Protein AF-0000000068948669 (afdb_homodimer)

Foldseek 3Di:
DPADLVLLQLLLLCALQFDLVRSCVVVVHPSVVSVVSPVVVCVVVVHDQWDDDPVTTHGDPVVVVVSLVSVVVVLVVVVVVVVDPVVLQVDAEEAEEEEEPLCPPQPLCVQVVVLCVSRVRYHYHYRHDAQVVRLVCQVVVVHQKYKHQDDVPPPQKDKFFQAKFWKWKKAFDPPPCQPDQADEQVRLAPWAEEEEDPPGPVVVQVCVVCVPPPDGHDHPHYYHGPLVQNVCRLVVVTMYIDTPSSDHPDCPSRMDTHHYPPHITMTTITMMHGPSDDGDSSNSVSNSSSNVSSPPDD/DPADLVLLQLLLLCALQFDLVRSCVVVVHPSVVSVVSPVVVCVVVVHDQWDDDPVTTHGDPVVVVVSLVSVVVVLVVVVVVVVPPVVLQVDAEEAEEEEEPLCPPQPLCVQVVVLCVSRVRYHYHYRHDAQVVRLVCQVVVVHQKYKHQDDVPPPQKDKFFQAKFWKWKKAFDPPPCQPDQADEQVRLAPWAEEEEDPPGPVVVQVCVVCVPPPDGHDHPHYDHGPLVVNVCRLVVVTMYIDTPSSDHPDCPSRMDTHHYPPHITMTTITMMHGPSDDGDSSNSVSNSSSNVSSPPDD

Secondary structure (DSSP, 8-state):
----HHHHHHHHHHHHHS-HHHHHHHHT--HHHHHHHHHHHHHHHTS--EEE-SS-EEE-HHHHHHHHHHHHHHHHHHHHHS-SHHHHTT--EEEEEEE-GGGTTTTTHHHHHHHHHH-TTEEEEEEE--HHHHHHHHHHTSSSEEEES--TT-TTEEEEEEEEEEEEEEEETT-GGGG-S-EEGGGGTTS-EEEEPTT-HHHHHHHHHHTT-S--PPEEEEESSHHHHHHHHHTTS-EEEEEGGGS-SSGGGSEEEEEEESS--EEEEEEEEETT-PPPHHHHHHHHHHHHHHHS--/----HHHHHHHHHHHHHS-HHHHHHHHT--HHHHHHHHHHHHHHHTS--EEE-SS-EEE-HHHHHHHHHHHHHHHHHHHHHS-SHHHHTT--EEEEEEE-GGGTTTTTHHHHHHHHHH-TTEEEEEEE--HHHHHHHHHTTSSSEEEES--TT-TTEEEEEEEEEEEEEEEETT-GGGG-S-EEGGGGTTS-EEEEPTT-HHHHHHHHHHTT-S--PPEEEEESSHHHHHHHHHTTS-EEEEEGGGS-SSGGGSEEEEEEESS--EEEEEEEEETT-PPPHHHHHHHHHHHHHHHS--

InterPro domains:
  IPR000847 LysR, HTH, N-terminal domain [PF00126] (5-64)
  IPR000847 LysR, HTH, N-terminal domain [PR00039] (20-31)
  IPR000847 LysR, HTH, N-terminal domain [PR00039] (31-41)
  IPR000847 LysR, HTH, N-terminal domain [PR00039] (41-52)
  IPR000847 LysR, HTH, N-terminal domain [PS50931] (3-60)
  IPR005119 LysR, substrate-binding [PF03466] (89-292)
  IPR036388 Winged helix-like DNA-binding domain superfamily [G3DSA:1.10.10.10] (3-89)
  IPR036390 Winged helix DNA-binding domain superfamily [SSF46785] (2-112)
  IPR050950 HTH-type LysR transcriptional regulators [PTHR30419] (1-293)

Nearest PDB structures (foldseek):
  6g4r-assembly1_E  TM=5.681E-01  e=1.200E-24  Corynebacterium glutamicum
  6g1d-assembly1_A  TM=5.768E-01  e=3.854E-24  Corynebacterium glutamicum
  4x6g-assembly1_D  TM=5.791E-01  e=3.516E-23  Pseudomonas aeruginosa PAO1
  7d98-assembly1_Q  TM=5.736E-01  e=6.498E-23  Cupriavidus necator
  1ixc-assembly1_B-2  TM=5.655E-01  e=4.930E-22  Cupriavidus necator

Organism: Cupriavidus necator (strain ATCC 17699 / DSM 428 / KCTC 22496 / NCIMB 10442 / H16 / Stanier 337) (NCBI:txid381666)

Solvent-accessible surface area (backbone atoms only — not comparable to full-atom values): 31444 Å² total; per-residue (Å²): 126,81,56,57,70,68,24,47,50,40,40,49,37,27,66,57,60,45,27,59,62,59,23,10,60,73,69,75,41,54,48,70,57,41,50,48,32,34,46,42,39,25,59,57,70,70,46,67,40,58,47,77,56,102,86,48,54,39,69,29,76,62,21,57,58,43,51,54,55,48,49,46,52,52,47,48,44,48,45,55,71,38,48,51,74,65,46,37,66,58,42,64,50,77,30,36,38,17,24,31,56,44,42,43,51,64,51,42,46,79,41,53,45,58,47,38,73,63,29,69,42,37,29,39,36,37,45,54,37,54,55,70,54,21,52,49,31,26,75,71,58,75,16,70,25,23,42,32,66,72,50,78,83,38,88,63,37,42,62,46,81,39,40,77,44,43,41,19,35,37,32,30,68,83,41,84,68,62,80,42,82,56,43,43,52,70,69,46,50,94,47,55,28,40,41,60,27,91,84,33,63,67,37,49,55,51,49,63,71,45,67,79,48,93,65,73,64,64,61,43,36,29,24,57,41,61,63,52,50,52,27,36,18,70,64,66,62,32,32,32,74,41,56,49,55,60,44,74,93,58,63,85,77,46,46,42,78,31,47,38,31,85,64,70,50,70,50,49,37,21,38,35,33,46,54,78,54,83,66,56,68,74,43,40,52,55,51,48,47,48,50,54,55,35,65,45,72,131,123,78,57,55,70,67,24,48,49,42,41,48,36,27,66,57,59,45,27,62,64,59,23,10,61,73,68,73,42,53,49,69,57,40,50,49,32,35,47,41,40,23,59,55,68,71,44,68,40,58,47,76,57,103,86,47,53,40,69,28,77,62,20,57,58,41,50,56,56,49,50,46,51,51,46,48,44,47,44,55,71,38,49,50,74,65,48,37,65,59,42,65,51,76,33,34,39,18,24,30,58,43,40,43,51,65,50,43,46,81,42,54,44,60,48,38,71,62,29,69,42,38,30,38,36,36,46,54,37,54,53,69,54,22,53,48,31,27,73,71,60,75,15,70,24,21,43,31,66,73,52,78,83,39,88,63,37,41,62,44,82,38,41,77,43,43,40,20,35,37,32,29,70,83,42,84,67,63,80,42,82,56,43,44,52,69,69,47,51,91,47,53,28,41,43,60,27,89,84,33,66,68,36,51,55,51,50,62,73,44,64,81,49,93,64,72,62,63,61,42,34,30,24,56,42,62,64,53,48,53,28,36,18,68,62,66,61,30,32,31,74,40,56,50,56,59,44,74,92,58,63,84,76,45,48,42,78,30,47,36,30,86,64,71,50,70,49,50,37,22,38,35,34,46,53,79,55,82,66,57,66,73,45,41,53,54,52,48,46,48,50,54,56,34,65,46,74,130

Sequence (596 aa):
MNFDLADLRAFLAVADLGSFKAASDAMFLSQSALSRRVDKLEEALGVALFTRTTRKVELTTLGRMFVHKARNVINELEEAMLGIQTVADRLSGEVTLACVPSAVGHFLPSVVGPYHERYPGIRIRIIDESSGDVLLAVTRGDADFGLTYIGTQEPDIDFCPLIEEAFVVACRKGHPLATRRSVKWKDLEGFDYITLAQGSGNRFLIDQALARLPVRPRWYCEVNHVPALVSLVQADLGIGVVPRMALPPKSSSGLLAIPLTDPVITRTLGLISRRGRPLAPAAQFLFDMLIRRGTAKPMNFDLADLRAFLAVADLGSFKAASDAMFLSQSALSRRVDKLEEALGVALFTRTTRKVELTTLGRMFVHKARNVINELEEAMLGIQTVADRLSGEVTLACVPSAVGHFLPSVVGPYHERYPGIRIRIIDESSGDVLLAVTRGDADFGLTYIGTQEPDIDFCPLIEEAFVVACRKGHPLATRRSVKWKDLEGFDYITLAQGSGNRFLIDQALARLPVRPRWYCEVNHVPALVSLVQADLGIGVVPRMALPPKSSSGLLAIPLTDPVITRTLGLISRRGRPLAPAAQFLFDMLIRRGTAKP

Radius of gyration: 28.94 Å; Cα contacts (8 Å, |Δi|>4): 1130; chains: 2; bounding box: 62×96×65 Å

Structure (mmCIF, N/CA/C/O backbone):
data_AF-0000000068948669-model_v1
#
loop_
_entity.id
_entity.type
_entity.pdbx_description
1 polymer 'LysR family transcriptional regulator'
#
loop_
_atom_site.group_PDB
_atom_site.id
_atom_site.type_symbol
_atom_site.label_atom_id
_atom_site.label_alt_id
_atom_site.label_comp_id
_atom_site.label_asym_id
_atom_site.label_entity_id
_atom_site.label_seq_id
_atom_site.pdbx_PDB_ins_code
_atom_site.Cartn_x
_atom_site.Cartn_y
_atom_site.Cartn_z
_atom_site.occupancy
_atom_site.B_iso_or_equiv
_atom_site.auth_seq_id
_atom_site.auth_comp_id
_atom_site.auth_asym_id
_atom_site.auth_atom_id
_atom_site.pdbx_PDB_model_num
ATOM 1 N N . MET A 1 1 ? 10.086 -40.25 -25.422 1 46.03 1 MET A N 1
ATOM 2 C CA . MET A 1 1 ? 10.188 -39.906 -24 1 46.03 1 MET A CA 1
ATOM 3 C C . MET A 1 1 ? 9.25 -40.75 -23.156 1 46.03 1 MET A C 1
ATOM 5 O O . MET A 1 1 ? 8.031 -40.719 -23.344 1 46.03 1 MET A O 1
ATOM 9 N N . ASN A 1 2 ? 9.727 -41.938 -22.688 1 64.06 2 ASN A N 1
ATOM 10 C CA . ASN A 1 2 ? 8.953 -43.125 -22.375 1 64.06 2 ASN A CA 1
ATOM 11 C C . ASN A 1 2 ? 8.367 -43.062 -20.969 1 64.06 2 ASN A C 1
ATOM 13 O O . ASN A 1 2 ? 8.578 -43.969 -20.172 1 64.06 2 ASN A O 1
ATOM 17 N N . PHE A 1 3 ? 7.988 -42 -20.391 1 67.62 3 PHE A N 1
ATOM 18 C CA . PHE A 1 3 ? 7.27 -42.062 -19.125 1 67.62 3 PHE A CA 1
ATOM 19 C C . PHE A 1 3 ? 5.82 -41.625 -19.297 1 67.62 3 PHE A C 1
ATOM 21 O O . PHE A 1 3 ? 5.469 -41.031 -20.312 1 67.62 3 PHE A O 1
ATOM 28 N N . ASP A 1 4 ? 4.969 -42.219 -18.453 1 73.12 4 ASP A N 1
ATOM 29 C CA . ASP A 1 4 ? 3.557 -41.875 -18.531 1 73.12 4 ASP A CA 1
ATOM 30 C C . ASP A 1 4 ? 3.115 -41.094 -17.281 1 73.12 4 ASP A C 1
ATOM 32 O O . ASP A 1 4 ? 3.932 -40.812 -16.406 1 73.12 4 ASP A O 1
ATOM 36 N N . LEU A 1 5 ? 1.777 -40.781 -17.234 1 76.56 5 LEU A N 1
ATOM 37 C CA . LEU A 1 5 ? 1.216 -39.969 -16.172 1 76.56 5 LEU A CA 1
ATOM 38 C C . LEU A 1 5 ? 1.337 -40.656 -14.82 1 76.56 5 LEU A C 1
ATOM 40 O O . LEU A 1 5 ? 1.532 -40 -13.797 1 76.56 5 LEU A O 1
ATOM 44 N N . ALA A 1 6 ? 1.218 -41.906 -14.836 1 78.5 6 ALA A N 1
ATOM 45 C CA . ALA A 1 6 ? 1.335 -42.656 -13.602 1 78.5 6 ALA A CA 1
ATOM 46 C C . ALA A 1 6 ? 2.732 -42.531 -13 1 78.5 6 ALA A C 1
ATOM 48 O O . ALA A 1 6 ? 2.891 -42.5 -11.781 1 78.5 6 ALA A O 1
ATOM 49 N N . ASP A 1 7 ? 3.744 -42.438 -13.852 1 85.56 7 ASP A N 1
ATOM 50 C CA . ASP A 1 7 ? 5.117 -42.281 -13.383 1 85.56 7 ASP A CA 1
ATOM 51 C C . ASP A 1 7 ? 5.297 -40.906 -12.711 1 85.56 7 ASP A C 1
ATOM 53 O O . ASP A 1 7 ? 5.961 -40.812 -11.68 1 85.56 7 ASP A O 1
ATOM 57 N N . LEU A 1 8 ? 4.652 -39.906 -13.383 1 83.69 8 LEU A N 1
ATOM 58 C CA . LEU A 1 8 ? 4.703 -38.562 -12.82 1 83.69 8 LEU A CA 1
ATOM 59 C C . LEU A 1 8 ? 4.016 -38.5 -11.461 1 83.69 8 LEU A C 1
ATOM 61 O O . LEU A 1 8 ? 4.516 -37.875 -10.523 1 83.69 8 LEU A O 1
ATOM 65 N N . ARG A 1 9 ? 2.912 -39.156 -11.375 1 82.5 9 ARG A N 1
ATOM 66 C CA . ARG A 1 9 ? 2.166 -39.188 -10.125 1 82.5 9 ARG A CA 1
ATOM 67 C C . ARG A 1 9 ? 2.949 -39.906 -9.039 1 82.5 9 ARG A C 1
ATOM 69 O O . ARG A 1 9 ? 2.943 -39.5 -7.879 1 82.5 9 ARG A O 1
ATOM 76 N N . ALA A 1 10 ? 3.6 -41 -9.406 1 87.94 10 ALA A N 1
ATOM 77 C CA . ALA A 1 10 ? 4.438 -41.75 -8.477 1 87.94 10 ALA A CA 1
ATOM 78 C C . ALA A 1 10 ? 5.566 -40.875 -7.926 1 87.94 10 ALA A C 1
ATOM 80 O O . ALA A 1 10 ? 5.82 -40.875 -6.723 1 87.94 10 ALA A O 1
ATOM 81 N N . PHE A 1 11 ? 6.191 -40.156 -8.852 1 91.62 11 PHE A N 1
ATOM 82 C CA . PHE A 1 11 ? 7.25 -39.219 -8.461 1 91.62 11 PHE A CA 1
ATOM 83 C C . PHE A 1 11 ? 6.73 -38.188 -7.457 1 91.62 11 PHE A C 1
ATOM 85 O O . PHE A 1 11 ? 7.344 -38 -6.406 1 91.62 11 PHE A O 1
ATOM 92 N N . LEU A 1 12 ? 5.648 -37.688 -7.855 1 88.06 12 LEU A N 1
ATOM 93 C CA . LEU A 1 12 ? 5.086 -36.625 -7.016 1 88.06 12 LEU A CA 1
ATOM 94 C C . LEU A 1 12 ? 4.668 -37.188 -5.66 1 88.06 12 LEU A C 1
ATOM 96 O O . LEU A 1 12 ? 4.828 -36.531 -4.633 1 88.06 12 LEU A O 1
ATOM 100 N N . ALA A 1 13 ? 4.148 -38.375 -5.516 1 86.12 13 ALA A N 1
ATOM 101 C CA . ALA A 1 13 ? 3.762 -39 -4.262 1 86.12 13 ALA A CA 1
ATOM 102 C C . ALA A 1 13 ? 4.969 -39.188 -3.346 1 86.12 13 ALA A C 1
ATOM 104 O O . ALA A 1 13 ? 4.895 -38.938 -2.145 1 86.12 13 ALA A O 1
ATOM 105 N N . VAL A 1 14 ? 6.051 -39.594 -3.926 1 91.06 14 VAL A N 1
ATOM 106 C CA . VAL A 1 14 ? 7.266 -39.781 -3.141 1 91.06 14 VAL A CA 1
ATOM 107 C C . VAL A 1 14 ? 7.805 -38.406 -2.684 1 91.06 14 VAL A C 1
ATOM 109 O O . VAL A 1 14 ? 8.25 -38.281 -1.54 1 91.06 14 VAL A O 1
ATOM 112 N N . ALA A 1 15 ? 7.746 -37.531 -3.596 1 88.06 15 ALA A N 1
ATOM 113 C CA . ALA A 1 15 ? 8.234 -36.188 -3.273 1 88.06 15 ALA A CA 1
ATOM 114 C C . ALA A 1 15 ? 7.449 -35.594 -2.113 1 88.06 15 ALA A C 1
ATOM 116 O O . ALA A 1 15 ? 8.031 -34.969 -1.216 1 88.06 15 ALA A O 1
ATOM 117 N N . ASP A 1 16 ? 6.18 -35.781 -2.162 1 81.19 16 ASP A N 1
ATOM 118 C CA . ASP A 1 16 ? 5.273 -35.188 -1.182 1 81.19 16 ASP A CA 1
ATOM 119 C C . ASP A 1 16 ? 5.402 -35.875 0.172 1 81.19 16 ASP A C 1
ATOM 121 O O . ASP A 1 16 ? 5.363 -35.219 1.217 1 81.19 16 ASP A O 1
ATOM 125 N N . LEU A 1 17 ? 5.547 -37.188 0.159 1 80.75 17 LEU A N 1
ATOM 126 C CA . LEU A 1 17 ? 5.469 -37.969 1.382 1 80.75 17 LEU A CA 1
ATOM 127 C C . LEU A 1 17 ? 6.859 -38.25 1.938 1 80.75 17 LEU A C 1
ATOM 129 O O . LEU A 1 17 ? 6.996 -38.656 3.096 1 80.75 17 LEU A O 1
ATOM 133 N N . GLY A 1 18 ? 7.852 -37.969 1.126 1 86.06 18 GLY A N 1
ATOM 134 C CA . GLY A 1 18 ? 9.242 -38.125 1.541 1 86.06 18 GLY A CA 1
ATOM 135 C C . GLY A 1 18 ? 9.625 -39.562 1.835 1 86.06 18 GLY A C 1
ATOM 136 O O . GLY A 1 18 ? 10.609 -39.812 2.539 1 86.06 18 GLY A O 1
ATOM 137 N N . SER A 1 19 ? 8.773 -40.469 1.458 1 90.25 19 SER A N 1
ATOM 138 C CA . SER A 1 19 ? 8.977 -41.875 1.731 1 90.25 19 SER A CA 1
ATOM 139 C C . SER A 1 19 ? 8.391 -42.75 0.623 1 90.25 19 SER A C 1
ATOM 141 O O . SER A 1 19 ? 7.25 -42.562 0.206 1 90.25 19 SER A O 1
ATOM 143 N N . PHE A 1 20 ? 9.172 -43.75 0.134 1 91.75 20 PHE A N 1
ATOM 144 C CA . PHE A 1 20 ? 8.688 -44.688 -0.892 1 91.75 20 PHE A CA 1
ATOM 145 C C . PHE A 1 20 ? 7.609 -45.594 -0.332 1 91.75 20 PHE A C 1
ATOM 147 O O . PHE A 1 20 ? 6.633 -45.906 -1.017 1 91.75 20 PHE A O 1
ATOM 154 N N . LYS A 1 21 ? 7.859 -45.906 0.965 1 90.69 21 LYS A N 1
ATOM 155 C CA . LYS A 1 21 ? 6.863 -46.781 1.602 1 90.69 21 LYS A CA 1
ATOM 156 C C . LYS A 1 21 ? 5.531 -46.062 1.762 1 90.69 21 LYS A C 1
ATOM 158 O O . LYS A 1 21 ? 4.48 -46.594 1.398 1 90.69 21 LYS A O 1
ATOM 163 N N . ALA A 1 22 ? 5.59 -44.906 2.256 1 88.75 22 ALA A N 1
ATOM 164 C CA . ALA A 1 22 ? 4.375 -44.125 2.457 1 88.75 22 ALA A CA 1
ATOM 165 C C . ALA A 1 22 ? 3.686 -43.844 1.129 1 88.75 22 ALA A C 1
ATOM 167 O O . ALA A 1 22 ? 2.457 -43.875 1.031 1 88.75 22 ALA A O 1
ATOM 168 N N . ALA A 1 23 ? 4.445 -43.5 0.168 1 91.31 23 ALA A N 1
ATOM 169 C CA . ALA A 1 23 ? 3.91 -43.219 -1.156 1 91.31 23 ALA A CA 1
ATOM 170 C C . ALA A 1 23 ? 3.27 -44.438 -1.787 1 91.31 23 ALA A C 1
ATOM 172 O O . ALA A 1 23 ? 2.205 -44.344 -2.404 1 91.31 23 ALA A O 1
ATOM 173 N N . SER A 1 24 ? 3.885 -45.562 -1.636 1 92.06 24 SER A N 1
ATOM 174 C CA . SER A 1 24 ? 3.324 -46.781 -2.182 1 92.06 24 SER A CA 1
ATOM 175 C C . SER A 1 24 ? 1.991 -47.125 -1.525 1 92.06 24 SER A C 1
ATOM 177 O O . SER A 1 24 ? 1.045 -47.531 -2.203 1 92.06 24 SER A O 1
ATOM 179 N N . ASP A 1 25 ? 1.88 -46.875 -0.262 1 84.06 25 ASP A N 1
ATOM 180 C CA . ASP A 1 25 ? 0.63 -47.094 0.46 1 84.06 25 ASP A CA 1
ATOM 181 C C . ASP A 1 25 ? -0.462 -46.156 -0.035 1 84.06 25 ASP A C 1
ATOM 183 O O . ASP A 1 25 ? -1.593 -46.562 -0.281 1 84.06 25 ASP A O 1
ATOM 187 N N . ALA A 1 26 ? -0.069 -45 -0.274 1 81.31 26 ALA A N 1
ATOM 188 C CA . ALA A 1 26 ? -1.019 -43.969 -0.687 1 81.31 26 ALA A CA 1
ATOM 189 C C . ALA A 1 26 ? -1.529 -44.219 -2.102 1 81.31 26 ALA A C 1
ATOM 191 O O . ALA A 1 26 ? -2.678 -43.906 -2.422 1 81.31 26 ALA A O 1
ATOM 192 N N . MET A 1 27 ? -0.766 -44.75 -2.881 1 83 27 MET A N 1
ATOM 193 C CA . MET A 1 27 ? -1.097 -44.969 -4.289 1 83 27 MET A CA 1
ATOM 194 C C . MET A 1 27 ? -1.605 -46.375 -4.527 1 83 27 MET A C 1
ATOM 196 O O . MET A 1 27 ? -1.91 -46.75 -5.664 1 83 27 MET A O 1
ATOM 200 N N . PHE A 1 28 ? -1.577 -47.219 -3.387 1 85.06 28 PHE A N 1
ATOM 201 C CA . PHE A 1 28 ? -2.012 -48.625 -3.445 1 85.06 28 PHE A CA 1
ATOM 202 C C . PHE A 1 28 ? -1.171 -49.406 -4.441 1 85.06 28 PHE A C 1
ATOM 204 O O . PHE A 1 28 ? -1.71 -50.125 -5.273 1 85.06 28 PHE A O 1
ATOM 211 N N . LEU A 1 29 ? 0.086 -49.125 -4.371 1 86.69 29 LEU A N 1
ATOM 212 C CA . LEU A 1 29 ? 1.09 -49.844 -5.145 1 86.69 29 LEU A CA 1
ATOM 213 C C . LEU A 1 29 ? 2.09 -50.562 -4.227 1 86.69 29 LEU A C 1
ATOM 215 O O . LEU A 1 29 ? 2.248 -50.156 -3.066 1 86.69 29 LEU A O 1
ATOM 219 N N . SER A 1 30 ? 2.705 -51.688 -4.66 1 90.44 30 SER A N 1
ATOM 220 C CA . SER A 1 30 ? 3.867 -52.219 -3.945 1 90.44 30 SER A CA 1
ATOM 221 C C . SER A 1 30 ? 5.035 -51.25 -4.004 1 90.44 30 SER A C 1
ATOM 223 O O . SER A 1 30 ? 5.141 -50.438 -4.945 1 90.44 30 SER A O 1
ATOM 225 N N . GLN A 1 31 ? 5.762 -51.281 -3.004 1 91.5 31 GLN A N 1
ATOM 226 C CA . GLN A 1 31 ? 6.914 -50.375 -2.969 1 91.5 31 GLN A CA 1
ATOM 227 C C . GLN A 1 31 ? 7.828 -50.594 -4.172 1 91.5 31 GLN A C 1
ATOM 229 O O . GLN A 1 31 ? 8.414 -49.656 -4.707 1 91.5 31 GLN A O 1
ATOM 234 N N . SER A 1 32 ? 7.992 -51.906 -4.57 1 93.88 32 SER A N 1
ATOM 235 C CA . SER A 1 32 ? 8.812 -52.25 -5.73 1 93.88 32 SER A CA 1
ATOM 236 C C . SER A 1 32 ? 8.234 -51.625 -7.004 1 93.88 32 SER A C 1
ATOM 238 O O . SER A 1 32 ? 8.977 -51.125 -7.844 1 93.88 32 SER A O 1
ATOM 240 N N . ALA A 1 33 ? 6.922 -51.625 -7.117 1 90.88 33 ALA A N 1
ATOM 241 C CA . ALA A 1 33 ? 6.246 -51.062 -8.281 1 90.88 33 ALA A CA 1
ATOM 242 C C . ALA A 1 33 ? 6.414 -49.531 -8.336 1 90.88 33 ALA A C 1
ATOM 244 O O . ALA A 1 33 ? 6.684 -48.969 -9.398 1 90.88 33 ALA A O 1
ATOM 245 N N . LEU A 1 34 ? 6.254 -48.906 -7.223 1 93.5 34 LEU A N 1
ATOM 246 C CA . LEU A 1 34 ? 6.43 -47.469 -7.145 1 93.5 34 LEU A CA 1
ATOM 247 C C . LEU A 1 34 ? 7.863 -47.062 -7.477 1 93.5 34 LEU A C 1
ATOM 249 O O . LEU A 1 34 ? 8.094 -46.125 -8.219 1 93.5 34 LEU A O 1
ATOM 253 N N . SER A 1 35 ? 8.781 -47.812 -6.934 1 92.94 35 SER A N 1
ATOM 254 C CA . SER A 1 35 ? 10.195 -47.531 -7.176 1 92.94 35 SER A CA 1
ATOM 255 C C . SER A 1 35 ? 10.531 -47.656 -8.656 1 92.94 35 SER A C 1
ATOM 257 O O . SER A 1 35 ? 11.258 -46.812 -9.203 1 92.94 35 SER A O 1
ATOM 259 N N . ARG A 1 36 ? 9.984 -48.625 -9.289 1 92.06 36 ARG A N 1
ATOM 260 C CA . ARG A 1 36 ? 10.227 -48.812 -10.711 1 92.06 36 ARG A CA 1
ATOM 261 C C . ARG A 1 36 ? 9.695 -47.656 -11.531 1 92.06 36 ARG A C 1
ATOM 263 O O . ARG A 1 36 ? 10.328 -47.25 -12.508 1 92.06 36 ARG A O 1
ATOM 270 N N . ARG A 1 37 ? 8.508 -47.125 -11.18 1 90.44 37 ARG A N 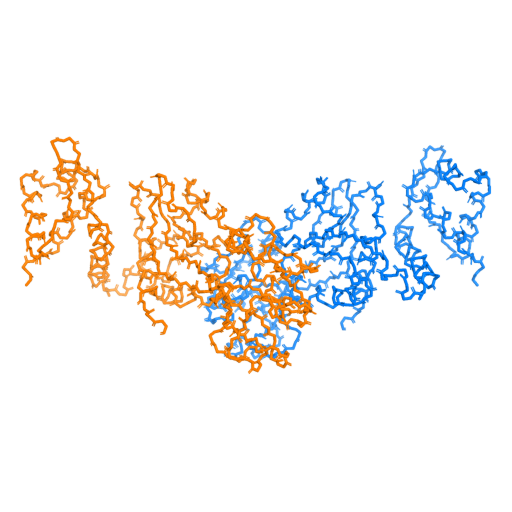1
ATOM 271 C CA . ARG A 1 37 ? 7.926 -46 -11.883 1 90.44 37 ARG A CA 1
ATOM 272 C C . ARG A 1 37 ? 8.805 -44.75 -11.758 1 90.44 37 ARG A C 1
ATOM 274 O O . ARG A 1 37 ? 9.016 -44.031 -12.727 1 90.44 37 ARG A O 1
ATOM 281 N N . VAL A 1 38 ? 9.312 -44.562 -10.609 1 92.94 38 VAL A N 1
ATOM 282 C CA . VAL A 1 38 ? 10.172 -43.438 -10.367 1 92.94 38 VAL A CA 1
ATOM 283 C C . VAL A 1 38 ? 11.484 -43.594 -11.125 1 92.94 38 VAL A C 1
ATOM 285 O O . VAL A 1 38 ? 11.977 -42.656 -11.742 1 92.94 38 VAL A O 1
ATOM 288 N N . ASP A 1 39 ? 11.984 -44.812 -11.141 1 91.94 39 ASP A N 1
ATOM 289 C CA . ASP A 1 39 ? 13.211 -45.125 -11.867 1 91.94 39 ASP A CA 1
ATOM 290 C C . ASP A 1 39 ? 13.031 -44.906 -13.367 1 91.94 39 ASP A C 1
ATOM 292 O O . ASP A 1 39 ? 13.922 -44.375 -14.031 1 91.94 39 ASP A O 1
ATOM 296 N N . LYS A 1 40 ? 11.922 -45.344 -13.781 1 89.44 40 LYS A N 1
ATOM 297 C CA . LYS A 1 40 ? 11.594 -45.188 -15.195 1 89.44 40 LYS A CA 1
ATOM 298 C C . LYS A 1 40 ? 11.586 -43.688 -15.57 1 89.44 40 LYS A C 1
ATOM 300 O O . LYS A 1 40 ? 12.117 -43.312 -16.625 1 89.44 40 LYS A O 1
ATOM 305 N N . LEU A 1 41 ? 10.969 -42.875 -14.742 1 89.12 41 LEU A N 1
ATOM 306 C CA . LEU A 1 41 ? 10.914 -41.438 -14.961 1 89.12 41 LEU A CA 1
ATOM 307 C C . LEU A 1 41 ? 12.312 -40.844 -14.953 1 89.12 41 LEU A C 1
ATOM 309 O O . LEU A 1 41 ? 12.656 -40.031 -15.828 1 89.12 41 LEU A O 1
ATOM 313 N N . GLU A 1 42 ? 13.133 -41.25 -13.984 1 92 42 GLU A N 1
ATOM 314 C CA . GLU A 1 42 ? 14.5 -40.75 -13.883 1 92 42 GLU A CA 1
ATOM 315 C C . GLU A 1 42 ? 15.336 -41.188 -15.086 1 92 42 GLU A C 1
ATOM 317 O O . GLU A 1 42 ? 16.141 -40.406 -15.609 1 92 42 GLU A O 1
ATOM 322 N N . GLU A 1 43 ? 15.117 -42.375 -15.539 1 88.31 43 GLU A N 1
ATOM 323 C CA . GLU A 1 43 ? 15.82 -42.906 -16.703 1 88.31 43 GLU A CA 1
ATOM 324 C C . GLU A 1 43 ? 15.438 -42.125 -17.969 1 88.31 43 GLU A C 1
ATOM 326 O O . GLU A 1 43 ? 16.297 -41.781 -18.781 1 88.31 43 GLU A O 1
ATOM 331 N N . ALA A 1 44 ? 14.172 -41.906 -18.047 1 83.94 44 ALA A N 1
ATOM 332 C CA . ALA A 1 44 ? 13.68 -41.188 -19.219 1 83.94 44 ALA A CA 1
ATOM 333 C C . ALA A 1 44 ? 14.234 -39.75 -19.266 1 83.94 44 ALA A C 1
ATOM 335 O O . ALA A 1 44 ? 14.531 -39.219 -20.328 1 83.94 44 ALA A O 1
ATOM 336 N N . LEU A 1 45 ? 14.375 -39.156 -18.047 1 84.31 45 LEU A N 1
ATOM 337 C CA . LEU A 1 45 ? 14.844 -37.781 -17.922 1 84.31 45 LEU A CA 1
ATOM 338 C C . LEU A 1 45 ? 16.375 -37.719 -17.938 1 84.31 45 LEU A C 1
ATOM 340 O O . LEU A 1 45 ? 16.953 -36.656 -18.172 1 84.31 45 LEU A O 1
ATOM 344 N N . GLY A 1 46 ? 17 -38.844 -17.672 1 86.88 46 GLY A N 1
ATOM 345 C CA . GLY A 1 46 ? 18.453 -38.938 -17.656 1 86.88 46 GLY A CA 1
ATOM 346 C C . GLY A 1 46 ? 19.062 -38.312 -16.406 1 86.88 46 GLY A C 1
ATOM 347 O O . GLY A 1 46 ? 20.25 -37.969 -16.406 1 86.88 46 GLY A O 1
ATOM 348 N N . VAL A 1 47 ? 18.25 -38.031 -15.422 1 87.62 47 VAL A N 1
ATOM 349 C CA . VAL A 1 47 ? 18.75 -37.406 -14.188 1 87.62 47 VAL A CA 1
ATOM 350 C C . VAL A 1 47 ? 18.125 -38.125 -12.984 1 87.62 47 VAL A C 1
ATOM 352 O O . VAL A 1 47 ? 17.062 -38.75 -13.102 1 87.62 47 VAL A O 1
ATOM 355 N N . ALA A 1 48 ? 18.844 -38.031 -11.867 1 91.5 48 ALA A N 1
ATOM 356 C CA . ALA A 1 48 ? 18.266 -38.469 -10.594 1 91.5 48 ALA A CA 1
ATOM 357 C C . ALA A 1 48 ? 17.406 -37.375 -9.961 1 91.5 48 ALA A C 1
ATOM 359 O O . ALA A 1 48 ? 17.828 -36.219 -9.898 1 91.5 48 ALA A O 1
ATOM 360 N N . LEU A 1 49 ? 16.234 -37.781 -9.641 1 92.44 49 LEU A N 1
ATOM 361 C CA . LEU A 1 49 ? 15.328 -36.844 -9.023 1 92.44 49 LEU A CA 1
ATOM 362 C C . LEU A 1 49 ? 15.352 -36.938 -7.504 1 92.44 49 LEU A C 1
ATOM 364 O O . LEU A 1 49 ? 14.977 -36 -6.793 1 92.44 49 LEU A O 1
ATOM 368 N N . PHE A 1 50 ? 15.789 -38.094 -6.98 1 92.69 50 PHE A N 1
ATOM 369 C CA . PHE A 1 50 ? 15.891 -38.344 -5.547 1 92.69 50 PHE A CA 1
ATOM 370 C C . PHE A 1 50 ? 17.297 -38.812 -5.176 1 92.69 50 PHE A C 1
ATOM 372 O O . PHE A 1 50 ? 17.953 -39.5 -5.953 1 92.69 50 PHE A O 1
ATOM 379 N N . THR A 1 51 ? 17.812 -38.25 -4.043 1 88.38 51 THR A N 1
ATOM 380 C CA . THR A 1 51 ? 18.906 -38.906 -3.342 1 88.38 51 THR A CA 1
ATOM 381 C C . THR A 1 51 ? 18.375 -39.938 -2.355 1 88.38 51 THR A C 1
ATOM 383 O O . THR A 1 51 ? 17.562 -39.625 -1.494 1 88.38 51 THR A O 1
ATOM 386 N N . ARG A 1 52 ? 18.719 -41.219 -2.672 1 81.69 52 ARG A N 1
ATOM 387 C CA . ARG A 1 52 ? 18.203 -42.312 -1.868 1 81.69 52 ARG A CA 1
ATOM 388 C C . ARG A 1 52 ? 19.297 -42.906 -0.992 1 81.69 52 ARG A C 1
ATOM 390 O O . ARG A 1 52 ? 20.391 -43.219 -1.477 1 81.69 52 ARG A O 1
ATOM 397 N N . THR A 1 53 ? 19.25 -42.656 0.325 1 74.88 53 THR A N 1
ATOM 398 C CA . THR A 1 53 ? 20.078 -43.438 1.254 1 74.88 53 THR A CA 1
ATOM 399 C C . THR A 1 53 ? 19.219 -44.469 1.996 1 74.88 53 THR A C 1
ATOM 401 O O . THR A 1 53 ? 18 -44.5 1.825 1 74.88 53 THR A O 1
ATOM 404 N N . THR A 1 54 ? 19.797 -45.469 2.814 1 68.81 54 THR A N 1
ATOM 405 C CA . THR A 1 54 ? 19.094 -46.5 3.553 1 68.81 54 THR A CA 1
ATOM 406 C C . THR A 1 54 ? 18.078 -45.875 4.52 1 68.81 54 THR A C 1
ATOM 408 O O . THR A 1 54 ? 17.109 -46.531 4.895 1 68.81 54 THR A O 1
ATOM 411 N N . ARG A 1 55 ? 18.219 -44.562 4.832 1 68.94 55 ARG A N 1
ATOM 412 C CA . ARG A 1 55 ? 17.422 -44 5.914 1 68.94 55 ARG A CA 1
ATOM 413 C C . ARG A 1 55 ? 16.562 -42.844 5.418 1 68.94 55 ARG A C 1
ATOM 415 O O . ARG A 1 55 ? 15.586 -42.469 6.062 1 68.94 55 ARG A O 1
ATOM 422 N N . LYS A 1 56 ? 16.953 -42.188 4.27 1 77.69 56 LYS A N 1
ATOM 423 C CA . LYS A 1 56 ? 16.25 -40.938 3.941 1 77.69 56 LYS A CA 1
ATOM 424 C C . LYS A 1 56 ? 16.094 -40.781 2.432 1 77.69 56 LYS A C 1
ATOM 426 O O . LYS A 1 56 ? 17 -41.125 1.672 1 77.69 56 LYS A O 1
ATOM 431 N N . VAL A 1 57 ? 14.898 -40.406 1.958 1 86.31 57 VAL A N 1
ATOM 432 C CA . VAL A 1 57 ? 14.633 -40 0.579 1 86.31 57 VAL A CA 1
ATOM 433 C C . VAL A 1 57 ? 14.492 -38.469 0.498 1 86.31 57 VAL A C 1
ATOM 435 O O . VAL A 1 57 ? 13.703 -37.875 1.232 1 86.31 57 VAL A O 1
ATOM 438 N N . GLU A 1 58 ? 15.438 -37.875 -0.276 1 87.5 58 GLU A N 1
ATOM 439 C CA . GLU A 1 58 ? 15.375 -36.438 -0.454 1 87.5 58 GLU A CA 1
ATOM 440 C C . GLU A 1 58 ? 15.422 -36.062 -1.933 1 87.5 58 GLU A C 1
ATOM 442 O O . GLU A 1 58 ? 16.078 -36.719 -2.729 1 87.5 58 GLU A O 1
ATOM 447 N N . LEU A 1 59 ? 14.656 -35.031 -2.246 1 87.12 59 LEU A N 1
ATOM 448 C CA . LEU A 1 59 ? 14.703 -34.5 -3.605 1 87.12 59 LEU A CA 1
ATOM 449 C C . LEU A 1 59 ? 16.078 -33.906 -3.912 1 87.12 59 LEU A C 1
ATOM 451 O O . LEU A 1 59 ? 16.688 -33.25 -3.062 1 87.12 59 LEU A O 1
ATOM 455 N N . THR A 1 60 ? 16.656 -34.219 -5.137 1 86.12 60 THR A N 1
ATOM 456 C CA . THR A 1 60 ? 17.812 -33.5 -5.645 1 86.12 60 THR A CA 1
ATOM 457 C C . THR A 1 60 ? 17.438 -32.094 -6.027 1 86.12 60 THR A C 1
ATOM 459 O O . THR A 1 60 ? 16.266 -31.703 -5.992 1 86.12 60 THR A O 1
ATOM 462 N N . THR A 1 61 ? 18.422 -31.297 -6.367 1 77.44 61 THR A N 1
ATOM 463 C CA . THR A 1 61 ? 18.156 -29.953 -6.871 1 77.44 61 THR A CA 1
ATOM 464 C C . THR A 1 61 ? 17.266 -30 -8.109 1 77.44 61 THR A C 1
ATOM 466 O O . THR A 1 61 ? 16.312 -29.234 -8.219 1 77.44 61 THR A O 1
ATOM 469 N N . LEU A 1 62 ? 17.562 -30.906 -8.953 1 78.19 62 LEU A N 1
ATOM 470 C CA . LEU A 1 62 ? 16.766 -31.078 -10.164 1 78.19 62 LEU A CA 1
ATOM 471 C C . LEU A 1 62 ? 15.398 -31.641 -9.828 1 78.19 62 LEU A C 1
ATOM 473 O O . LEU A 1 62 ? 14.406 -31.297 -10.477 1 78.19 62 LEU A O 1
ATOM 477 N N . GLY A 1 63 ? 15.414 -32.469 -8.781 1 84.06 63 GLY A N 1
ATOM 478 C CA . GLY A 1 63 ? 14.133 -32.969 -8.312 1 84.06 63 GLY A CA 1
ATOM 479 C C . GLY A 1 63 ? 13.195 -31.891 -7.832 1 84.06 63 GLY A C 1
ATOM 480 O O . GLY A 1 63 ? 12.008 -31.891 -8.172 1 84.06 63 GLY A O 1
ATOM 481 N N . ARG A 1 64 ? 13.734 -31.016 -7.188 1 76.5 64 ARG A N 1
ATOM 482 C CA . ARG A 1 64 ? 12.953 -29.906 -6.66 1 76.5 64 ARG A CA 1
ATOM 483 C C . ARG A 1 64 ? 12.391 -29.047 -7.789 1 76.5 64 ARG A C 1
ATOM 485 O O . ARG A 1 64 ? 11.227 -28.641 -7.742 1 76.5 64 ARG A O 1
ATOM 492 N N . MET A 1 65 ? 13.156 -28.859 -8.773 1 71.06 65 MET A N 1
ATOM 493 C CA . MET A 1 65 ? 12.711 -28.094 -9.93 1 71.06 65 MET A CA 1
ATOM 494 C C . MET A 1 65 ? 11.656 -28.859 -10.719 1 71.06 65 MET A C 1
ATOM 496 O O . MET A 1 65 ? 10.695 -28.281 -11.219 1 71.06 65 MET A O 1
ATOM 500 N N . PHE A 1 66 ? 11.883 -30.203 -10.789 1 77.5 66 PHE A N 1
ATOM 501 C CA . PHE A 1 66 ? 11.008 -31.047 -11.602 1 77.5 66 PHE A CA 1
ATOM 502 C C . PHE A 1 66 ? 9.648 -31.219 -10.93 1 77.5 66 PHE A C 1
ATOM 504 O O . PHE A 1 66 ? 8.641 -31.438 -11.602 1 77.5 66 PHE A O 1
ATOM 511 N N . VAL A 1 67 ? 9.664 -31.188 -9.594 1 77.94 67 VAL A N 1
ATOM 512 C CA . VAL A 1 67 ? 8.391 -31.297 -8.883 1 77.94 67 VAL A CA 1
ATOM 513 C C . VAL A 1 67 ? 7.402 -30.266 -9.43 1 77.94 67 VAL A C 1
ATOM 515 O O . VAL A 1 67 ? 6.25 -30.594 -9.719 1 77.94 67 VAL A O 1
ATOM 518 N N . HIS A 1 68 ? 7.855 -29.172 -9.703 1 65.88 68 HIS A N 1
ATOM 519 C CA . HIS A 1 68 ? 6.984 -28.109 -10.188 1 65.88 68 HIS A CA 1
ATOM 520 C C . HIS A 1 68 ? 6.492 -28.406 -11.602 1 65.88 68 HIS A C 1
ATOM 522 O O . HIS A 1 68 ? 5.305 -28.266 -11.898 1 65.88 68 HIS A O 1
ATOM 528 N N . LYS A 1 69 ? 7.352 -28.766 -12.414 1 66.94 69 LYS A N 1
ATOM 529 C CA . LYS A 1 69 ? 7.008 -29.109 -13.789 1 66.94 69 LYS A CA 1
ATOM 530 C C . LYS A 1 69 ? 6.043 -30.281 -13.852 1 66.94 69 LYS A C 1
ATOM 532 O O . LYS A 1 69 ? 5.07 -30.266 -14.609 1 66.94 69 LYS A O 1
ATOM 537 N N . ALA A 1 70 ? 6.344 -31.297 -13.07 1 75.31 70 ALA A N 1
ATOM 538 C CA . ALA A 1 70 ? 5.508 -32.5 -13.023 1 75.31 70 ALA A CA 1
ATOM 539 C C . ALA A 1 70 ? 4.098 -32.156 -12.539 1 75.31 70 ALA A C 1
ATOM 541 O O . ALA A 1 70 ? 3.113 -32.625 -13.109 1 75.31 70 ALA A O 1
ATOM 542 N N . ARG A 1 71 ? 4.055 -31.391 -11.586 1 70.88 71 ARG A N 1
ATOM 543 C CA . ARG A 1 71 ? 2.75 -31 -11.062 1 70.88 71 ARG A CA 1
ATOM 544 C C . ARG A 1 71 ? 1.96 -30.203 -12.094 1 70.88 71 ARG A C 1
ATOM 546 O O . ARG A 1 71 ? 0.75 -30.391 -12.242 1 70.88 71 ARG A O 1
ATOM 553 N N . ASN A 1 72 ? 2.592 -29.406 -12.867 1 62.62 72 ASN A N 1
ATOM 554 C CA . ASN A 1 72 ? 1.947 -28.656 -13.938 1 62.62 72 ASN A CA 1
ATOM 555 C C . ASN A 1 72 ? 1.333 -29.578 -14.984 1 62.62 72 ASN A C 1
ATOM 557 O O . ASN A 1 72 ? 0.218 -29.344 -15.453 1 62.62 72 ASN A O 1
ATOM 561 N N . VAL A 1 73 ? 2.057 -30.562 -15.359 1 62.34 73 VAL A N 1
ATOM 562 C CA . VAL A 1 73 ? 1.591 -31.516 -16.359 1 62.34 73 VAL A CA 1
ATOM 563 C C . VAL A 1 73 ? 0.354 -32.25 -15.836 1 62.34 73 VAL A C 1
ATOM 565 O O . VAL A 1 73 ? -0.642 -32.375 -16.547 1 62.34 73 VAL A O 1
ATOM 568 N N . ILE A 1 74 ? 0.386 -32.656 -14.602 1 63.75 74 ILE A N 1
ATOM 569 C CA . ILE A 1 74 ? -0.738 -33.375 -14.023 1 63.75 74 ILE A CA 1
ATOM 570 C C . ILE A 1 74 ? -1.951 -32.469 -13.922 1 63.75 74 ILE A C 1
ATOM 572 O O . ILE A 1 74 ? -3.07 -32.844 -14.258 1 63.75 74 ILE A O 1
ATOM 576 N N . ASN A 1 75 ? -1.666 -31.312 -13.562 1 60.12 75 ASN A N 1
ATOM 577 C CA . ASN A 1 75 ? -2.744 -30.328 -13.453 1 60.12 75 ASN A CA 1
ATOM 578 C C . ASN A 1 75 ? -3.367 -30.031 -14.812 1 60.12 75 ASN A C 1
ATOM 580 O O . ASN A 1 75 ? -4.59 -29.953 -14.938 1 60.12 75 ASN A O 1
ATOM 584 N N . GLU A 1 76 ? -2.531 -29.828 -15.75 1 57.34 76 GLU A N 1
ATOM 585 C CA . GLU A 1 76 ? -3.021 -29.594 -17.109 1 57.34 76 GLU A CA 1
ATOM 586 C C . GLU A 1 76 ? -3.861 -30.766 -17.609 1 57.34 76 GLU A C 1
ATOM 588 O O . GLU A 1 76 ? -4.891 -30.562 -18.25 1 57.34 76 GLU A O 1
ATOM 593 N N . LEU A 1 77 ? -3.352 -31.859 -17.359 1 54.47 77 LEU A N 1
ATOM 594 C CA . LEU A 1 77 ? -4.094 -33.062 -17.734 1 54.47 77 LEU A CA 1
ATOM 595 C C . LEU A 1 77 ? -5.406 -33.156 -16.969 1 54.47 77 LEU A C 1
ATOM 597 O O . LEU A 1 77 ? -6.449 -33.469 -17.547 1 54.47 77 LEU A O 1
ATOM 601 N N . GLU A 1 78 ? -5.25 -32.969 -15.688 1 53 78 GLU A N 1
ATOM 602 C CA . GLU A 1 78 ? -6.48 -32.969 -14.906 1 53 78 GLU A CA 1
ATOM 603 C C . GLU A 1 78 ? -7.445 -31.875 -15.375 1 53 78 GLU A C 1
ATOM 605 O O . GLU A 1 78 ? -8.656 -32.094 -15.445 1 53 78 GLU A O 1
ATOM 610 N N . GLU A 1 79 ? -6.789 -30.844 -15.672 1 53.44 79 GLU A N 1
ATOM 611 C CA . GLU A 1 79 ? -7.59 -29.766 -16.25 1 53.44 79 GLU A CA 1
ATOM 612 C C . GLU A 1 79 ? -8.18 -30.172 -17.594 1 53.44 79 GLU A C 1
ATOM 614 O O . GLU A 1 79 ? -9.336 -29.875 -17.891 1 53.44 79 GLU A O 1
ATOM 619 N N . ALA A 1 80 ? -7.27 -30.703 -18.391 1 50.66 80 ALA A N 1
ATOM 620 C CA . ALA A 1 80 ? -7.742 -31.219 -19.672 1 50.66 80 ALA A CA 1
ATOM 621 C C . ALA A 1 80 ? -8.812 -32.281 -19.484 1 50.66 80 ALA A C 1
ATOM 623 O O . ALA A 1 80 ? -9.758 -32.375 -20.266 1 50.66 80 ALA A O 1
ATOM 624 N N . MET A 1 81 ? -8.336 -33.125 -18.562 1 45.81 81 MET A N 1
ATOM 625 C CA . MET A 1 81 ? -9.312 -34.156 -18.234 1 45.81 81 MET A CA 1
ATOM 626 C C . MET A 1 81 ? -10.562 -33.531 -17.609 1 45.81 81 MET A C 1
ATOM 628 O O . MET A 1 81 ? -11.664 -34.094 -17.766 1 45.81 81 MET A O 1
ATOM 632 N N . LEU A 1 82 ? -10.102 -32.594 -16.75 1 45.66 82 LEU A N 1
ATOM 633 C CA . LEU A 1 82 ? -11.227 -31.766 -16.312 1 45.66 82 LEU A CA 1
ATOM 634 C C . LEU A 1 82 ? -11.75 -30.906 -17.453 1 45.66 82 LEU A C 1
ATOM 636 O O . LEU A 1 82 ? -12.672 -30.109 -17.266 1 45.66 82 LEU A O 1
ATOM 640 N N . GLY A 1 83 ? -11.102 -30.922 -18.625 1 41.34 83 GLY A N 1
ATOM 641 C CA . GLY A 1 83 ? -11.641 -30.219 -19.766 1 41.34 83 GLY A CA 1
ATOM 642 C C . GLY A 1 83 ? -13 -29.594 -19.5 1 41.34 83 GLY A C 1
ATOM 643 O O . GLY A 1 83 ? -13.547 -28.891 -20.359 1 41.34 83 GLY A O 1
ATOM 644 N N . ILE A 1 84 ? -13.984 -30.312 -19.281 1 39.59 84 ILE A N 1
ATOM 645 C CA . ILE A 1 84 ? -15.352 -29.859 -19.516 1 39.59 84 ILE A CA 1
ATOM 646 C C . ILE A 1 84 ? -15.648 -28.625 -18.672 1 39.59 84 ILE A C 1
ATOM 648 O O . ILE A 1 84 ? -15.398 -28.625 -17.469 1 39.59 84 ILE A O 1
ATOM 652 N N . GLN A 1 85 ? -15.906 -27.406 -19.219 1 43.59 85 GLN A N 1
ATOM 653 C CA . GLN A 1 85 ? -16.578 -26.188 -18.766 1 43.59 85 GLN A CA 1
ATOM 654 C C . GLN A 1 85 ? -17.328 -26.438 -17.453 1 43.59 85 GLN A C 1
ATOM 656 O O . GLN A 1 85 ? -17.406 -25.562 -16.594 1 43.59 85 GLN A O 1
ATOM 661 N N . THR A 1 86 ? -17.75 -27.656 -17.359 1 45.94 86 THR A N 1
ATOM 662 C CA . THR A 1 86 ? -18.688 -28.047 -16.297 1 45.94 86 THR A CA 1
ATOM 663 C C . THR A 1 86 ? -17.953 -28.172 -14.961 1 45.94 86 THR A C 1
ATOM 665 O O . THR A 1 86 ? -18.484 -27.781 -13.914 1 45.94 86 THR A O 1
ATOM 668 N N . VAL A 1 87 ? -16.672 -28.703 -14.922 1 44.69 87 VAL A N 1
ATOM 669 C CA . VAL A 1 87 ? -15.992 -28.906 -13.648 1 44.69 87 VAL A CA 1
ATOM 670 C C . VAL A 1 87 ? -15.414 -27.594 -13.148 1 44.69 87 VAL A C 1
ATOM 672 O O . VAL A 1 87 ? -15.516 -27.266 -11.969 1 44.69 87 VAL A O 1
ATOM 675 N N . ALA A 1 88 ? -14.703 -26.922 -13.969 1 49.69 88 ALA A N 1
ATOM 676 C CA . ALA A 1 88 ? -14.188 -25.609 -13.57 1 49.69 88 ALA A CA 1
ATOM 677 C C . ALA A 1 88 ? -15.281 -24.75 -12.969 1 49.69 88 ALA A C 1
ATOM 679 O O . ALA A 1 88 ? -15.055 -24.031 -11.984 1 49.69 88 ALA A O 1
ATOM 680 N N . ASP A 1 89 ? -16.422 -24.828 -13.711 1 52.62 89 ASP A N 1
ATOM 681 C CA . ASP A 1 89 ? -17.578 -24.109 -13.195 1 52.62 89 ASP A CA 1
ATOM 682 C C . ASP A 1 89 ? -18.016 -24.656 -11.844 1 52.62 89 ASP A C 1
ATOM 684 O O . ASP A 1 89 ? -18.703 -23.984 -11.078 1 52.62 89 ASP A O 1
ATOM 688 N N . ARG A 1 90 ? -17.422 -25.906 -11.641 1 55.94 90 ARG A N 1
ATOM 689 C CA . ARG A 1 90 ? -17.875 -26.562 -10.422 1 55.94 90 ARG A CA 1
ATOM 690 C C . ARG A 1 90 ? -16.844 -26.391 -9.305 1 55.94 90 ARG A C 1
ATOM 692 O O . ARG A 1 90 ? -17.156 -26.594 -8.133 1 55.94 90 ARG A O 1
ATOM 699 N N . LEU A 1 91 ? -15.648 -25.969 -9.766 1 65.62 91 LEU A N 1
ATOM 700 C CA . LEU A 1 91 ? -14.68 -25.797 -8.688 1 65.62 91 LEU A CA 1
ATOM 701 C C . LEU A 1 91 ? -14.953 -24.5 -7.918 1 65.62 91 LEU A C 1
ATOM 703 O O . LEU A 1 91 ? -15.156 -23.453 -8.516 1 65.62 91 LEU A O 1
ATOM 707 N N . SER A 1 92 ? -15.352 -24.672 -6.688 1 70.88 92 SER A N 1
ATOM 708 C CA . SER A 1 92 ? -15.539 -23.547 -5.781 1 70.88 92 SER A CA 1
ATOM 709 C C . SER A 1 92 ? -14.57 -23.609 -4.609 1 70.88 92 SER A C 1
ATOM 711 O O . SER A 1 92 ? -13.961 -24.656 -4.352 1 70.88 92 SER A O 1
ATOM 713 N N . GLY A 1 93 ? -14.109 -22.547 -4.176 1 85.88 93 GLY A N 1
ATOM 714 C CA . GLY A 1 93 ? -13.219 -22.484 -3.029 1 85.88 93 GLY A CA 1
ATOM 715 C C . GLY A 1 93 ? -12.555 -21.125 -2.871 1 85.88 93 GLY A C 1
ATOM 716 O O . GLY A 1 93 ? -13.055 -20.125 -3.381 1 85.88 93 GLY A O 1
ATOM 717 N N . GLU A 1 94 ? -11.578 -21.172 -1.981 1 91.44 94 GLU A N 1
ATOM 718 C CA . GLU A 1 94 ? -10.836 -19.953 -1.675 1 91.44 94 GLU A CA 1
ATOM 719 C C . GLU A 1 94 ? -9.328 -20.203 -1.654 1 91.44 94 GLU A C 1
ATOM 721 O O . GLU A 1 94 ? -8.875 -21.234 -1.146 1 91.44 94 GLU A O 1
ATOM 726 N N . VAL A 1 95 ? -8.602 -19.406 -2.352 1 96.5 95 VAL A N 1
ATOM 727 C CA . VAL A 1 95 ? -7.145 -19.438 -2.301 1 96.5 95 VAL A CA 1
ATOM 728 C C . VAL A 1 95 ? -6.621 -18.156 -1.646 1 96.5 95 VAL A C 1
ATOM 730 O O . VAL A 1 95 ? -7.074 -17.062 -1.967 1 96.5 95 VAL A O 1
ATOM 733 N N . THR A 1 96 ? -5.691 -18.328 -0.681 1 97.69 96 THR A N 1
ATOM 734 C CA . THR A 1 96 ? -5.086 -17.172 -0.015 1 97.69 96 THR A CA 1
ATOM 735 C C . THR A 1 96 ? -3.609 -17.047 -0.384 1 97.69 96 THR A C 1
ATOM 737 O O . THR A 1 96 ? -2.82 -17.969 -0.114 1 97.69 96 THR A O 1
ATOM 740 N N . LEU A 1 97 ? -3.244 -16 -1.017 1 98.62 97 LEU A N 1
ATOM 741 C CA . LEU A 1 97 ? -1.887 -15.648 -1.414 1 98.62 97 LEU A CA 1
ATOM 742 C C . LEU A 1 97 ? -1.38 -14.453 -0.616 1 98.62 97 LEU A C 1
ATOM 744 O O . LEU A 1 97 ? -2.027 -13.398 -0.585 1 98.62 97 LEU A O 1
ATOM 748 N N . ALA A 1 98 ? -0.279 -14.633 0.125 1 98.75 98 ALA A N 1
ATOM 749 C CA . ALA A 1 98 ? 0.419 -13.477 0.688 1 98.75 98 ALA A CA 1
ATOM 750 C C . ALA A 1 98 ? 1.466 -12.945 -0.285 1 98.75 98 ALA A C 1
ATOM 752 O O . ALA A 1 98 ? 2.234 -13.711 -0.866 1 98.75 98 ALA A O 1
ATOM 753 N N . CYS A 1 99 ? 1.461 -11.641 -0.478 1 98.31 99 CYS A N 1
ATOM 754 C CA . CY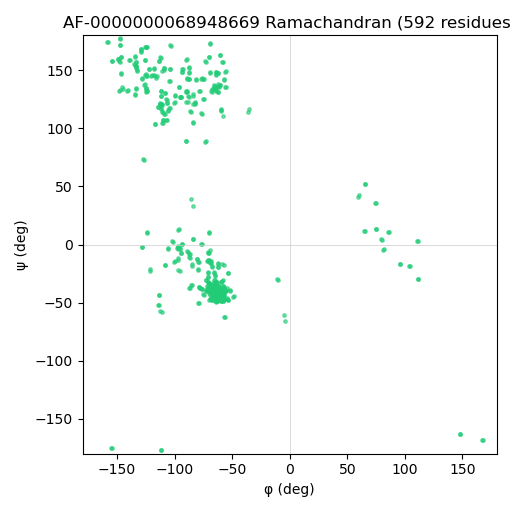S A 1 99 ? 2.377 -11.109 -1.483 1 98.31 99 CYS A CA 1
ATOM 755 C C . CYS A 1 99 ? 2.887 -9.727 -1.088 1 98.31 99 CYS A C 1
ATOM 757 O O . CYS A 1 99 ? 2.166 -8.953 -0.456 1 98.31 99 CYS A O 1
ATOM 759 N N . VAL A 1 100 ? 4.105 -9.43 -1.463 1 98.19 100 VAL A N 1
ATOM 760 C CA . VAL A 1 100 ? 4.652 -8.094 -1.246 1 98.19 100 VAL A CA 1
ATOM 761 C C . VAL A 1 100 ? 3.949 -7.094 -2.158 1 98.19 100 VAL A C 1
ATOM 763 O O . VAL A 1 100 ? 3.637 -7.406 -3.309 1 98.19 100 VAL A O 1
ATOM 766 N N . PRO A 1 101 ? 3.811 -5.859 -1.714 1 97.81 101 PRO A N 1
ATOM 767 C CA . PRO A 1 101 ? 2.994 -4.883 -2.441 1 97.81 101 PRO A CA 1
ATOM 768 C C . PRO A 1 101 ? 3.572 -4.535 -3.811 1 97.81 101 PRO A C 1
ATOM 770 O O . PRO A 1 101 ? 2.824 -4.23 -4.742 1 97.81 101 PRO A O 1
ATOM 773 N N . SER A 1 102 ? 4.852 -4.582 -3.979 1 96.31 102 SER A N 1
ATOM 774 C CA . SER A 1 102 ? 5.48 -4.223 -5.246 1 96.31 102 SER A CA 1
ATOM 775 C C . SER A 1 102 ? 5.031 -5.156 -6.367 1 96.31 102 SER A C 1
ATOM 777 O O . SER A 1 102 ? 5.145 -4.816 -7.547 1 96.31 102 SER A O 1
ATOM 779 N N . ALA A 1 103 ? 4.52 -6.305 -6.07 1 96.75 103 ALA A N 1
ATOM 780 C CA . ALA A 1 103 ? 4.152 -7.293 -7.082 1 96.75 103 ALA A CA 1
ATOM 781 C C . ALA A 1 103 ? 2.68 -7.168 -7.461 1 96.75 103 ALA A C 1
ATOM 783 O O . ALA A 1 103 ? 2.232 -7.77 -8.438 1 96.75 103 ALA A O 1
ATOM 784 N N . VAL A 1 104 ? 1.925 -6.379 -6.812 1 97.62 104 VAL A N 1
ATOM 785 C CA . VAL A 1 104 ? 0.471 -6.402 -6.93 1 97.62 104 VAL A CA 1
ATOM 786 C C . VAL A 1 104 ? 0.043 -5.676 -8.203 1 97.62 104 VAL A C 1
ATOM 788 O O . VAL A 1 104 ? -0.84 -6.145 -8.93 1 97.62 104 VAL A O 1
ATOM 791 N N . GLY A 1 105 ? 0.743 -4.617 -8.531 1 93.81 105 GLY A N 1
ATOM 792 C CA . GLY A 1 105 ? 0.228 -3.748 -9.57 1 93.81 105 GLY A CA 1
ATOM 793 C C . GLY A 1 105 ? 0.606 -4.207 -10.969 1 93.81 105 GLY A C 1
ATOM 794 O O . GLY A 1 105 ? -0.187 -4.082 -11.906 1 93.81 105 GLY A O 1
ATOM 795 N N . HIS A 1 106 ? 1.791 -4.766 -11.109 1 91.25 106 HIS A N 1
ATOM 796 C CA . HIS A 1 106 ? 2.26 -4.945 -12.477 1 91.25 106 HIS A CA 1
ATOM 797 C C . HIS A 1 106 ? 2.701 -6.383 -12.727 1 91.25 106 HIS A C 1
ATOM 799 O O . HIS A 1 106 ? 3.037 -6.75 -13.859 1 91.25 106 HIS A O 1
ATOM 805 N N . PHE A 1 107 ? 2.646 -7.184 -11.742 1 94.06 107 PHE A N 1
ATOM 806 C CA . PHE A 1 107 ? 3.023 -8.586 -11.906 1 94.06 107 PHE A CA 1
ATOM 807 C C . PHE A 1 107 ? 1.818 -9.5 -11.719 1 94.06 107 PHE A C 1
ATOM 809 O O . PHE A 1 107 ? 1.466 -10.258 -12.625 1 94.06 107 PHE A O 1
ATOM 816 N N . LEU A 1 108 ? 1.094 -9.391 -10.664 1 97 108 LEU A N 1
ATOM 817 C CA . LEU A 1 108 ? 0.046 -10.312 -10.242 1 97 108 LEU A CA 1
ATOM 818 C C . LEU A 1 108 ? -1.124 -10.289 -11.219 1 97 108 LEU A C 1
ATOM 820 O O . LEU A 1 108 ? -1.748 -11.32 -11.469 1 97 108 LEU A O 1
ATOM 824 N N . PRO A 1 109 ? -1.413 -9.109 -11.828 1 97.19 109 PRO A N 1
ATOM 825 C CA . PRO A 1 109 ? -2.623 -9.07 -12.648 1 97.19 109 PRO A CA 1
ATOM 826 C C . PRO A 1 109 ? -2.561 -10.023 -13.844 1 97.19 109 PRO A C 1
ATOM 828 O O . PRO A 1 109 ? -3.578 -10.602 -14.227 1 97.19 109 PRO A O 1
ATOM 831 N N . SER A 1 110 ? -1.388 -10.211 -14.367 1 95.25 110 SER A N 1
ATOM 832 C CA . SER A 1 110 ? -1.242 -11.062 -15.539 1 95.25 110 SER A CA 1
ATOM 833 C C . SER A 1 110 ? -1.47 -12.531 -15.195 1 95.25 110 SER A C 1
ATOM 835 O O . SER A 1 110 ? -1.581 -13.375 -16.078 1 95.25 110 SER A O 1
ATOM 837 N N . VAL A 1 111 ? -1.611 -12.844 -13.938 1 96.88 111 VAL A N 1
ATOM 838 C CA . VAL A 1 111 ? -1.851 -14.219 -13.5 1 96.88 111 VAL A CA 1
ATOM 839 C C . VAL A 1 111 ? -3.246 -14.328 -12.891 1 96.88 111 VAL A C 1
ATOM 841 O O . VAL A 1 111 ? -4.008 -15.242 -13.227 1 96.88 111 VAL A O 1
ATOM 844 N N . VAL A 1 112 ? -3.637 -13.375 -12.078 1 98.12 112 VAL A N 1
ATOM 845 C CA . VAL A 1 112 ? -4.906 -13.391 -11.359 1 98.12 112 VAL A CA 1
ATOM 846 C C . VAL A 1 112 ? -6.062 -13.328 -12.359 1 98.12 112 VAL A C 1
ATOM 848 O O . VAL A 1 112 ? -7.07 -14.023 -12.195 1 98.12 112 VAL A O 1
ATOM 851 N N . GLY A 1 113 ? -5.902 -12.477 -13.375 1 97.38 113 GLY A N 1
ATOM 852 C CA . GLY A 1 113 ? -6.934 -12.352 -14.391 1 97.38 113 GLY A CA 1
ATOM 853 C C . GLY A 1 113 ? -7.266 -13.672 -15.07 1 97.38 113 GLY A C 1
ATOM 854 O O . GLY A 1 113 ? -8.383 -14.172 -14.945 1 97.38 113 GLY A O 1
ATOM 855 N N . PRO A 1 114 ? -6.289 -14.266 -15.742 1 95 114 PRO A N 1
ATOM 856 C CA . PRO A 1 114 ? -6.5 -15.555 -16.406 1 95 114 PRO A CA 1
ATOM 857 C C . PRO A 1 114 ? -6.953 -16.656 -15.453 1 95 114 PRO A C 1
ATOM 859 O O . PRO A 1 114 ? -7.766 -17.5 -15.82 1 95 114 PRO A O 1
ATOM 862 N N . TYR A 1 115 ? -6.465 -16.672 -14.234 1 95.81 115 TYR A N 1
ATOM 863 C CA . TYR A 1 115 ? -6.891 -17.656 -13.25 1 95.81 115 TYR A CA 1
ATOM 864 C C . TYR A 1 115 ? -8.383 -17.531 -12.953 1 95.81 115 TYR A C 1
ATOM 866 O O . TYR A 1 115 ? -9.102 -18.531 -12.914 1 95.81 115 TYR A O 1
ATOM 874 N N . HIS A 1 116 ? -8.805 -16.297 -12.742 1 96.44 116 HIS A N 1
ATOM 875 C CA . HIS A 1 116 ? -10.219 -16.047 -12.469 1 96.44 116 HIS A CA 1
ATOM 876 C C . HIS A 1 116 ? -11.086 -16.422 -13.656 1 96.44 116 HIS A C 1
ATOM 878 O O . HIS A 1 116 ? -12.203 -16.922 -13.484 1 96.44 116 HIS A O 1
ATOM 884 N N . GLU A 1 117 ? -10.609 -16.125 -14.836 1 93.69 117 GLU A N 1
ATOM 885 C CA . GLU A 1 117 ? -11.344 -16.5 -16.047 1 93.69 117 GLU A CA 1
ATOM 886 C C . GLU A 1 117 ? -11.523 -18 -16.141 1 93.69 117 GLU A C 1
ATOM 888 O O . GLU A 1 117 ? -12.594 -18.484 -16.531 1 93.69 117 GLU A O 1
ATOM 893 N N . ARG A 1 118 ? -10.516 -18.703 -15.773 1 88.88 118 ARG A N 1
ATOM 894 C CA . ARG A 1 118 ? -10.516 -20.156 -15.875 1 88.88 118 ARG A CA 1
ATOM 895 C C . ARG A 1 118 ? -11.32 -20.781 -14.734 1 88.88 118 ARG A C 1
ATOM 897 O O . ARG A 1 118 ? -11.977 -21.797 -14.93 1 88.88 118 ARG A O 1
ATOM 904 N N . TYR A 1 119 ? -11.219 -20.203 -13.57 1 90.62 119 TYR A N 1
ATOM 905 C CA . TYR A 1 119 ? -11.891 -20.75 -12.398 1 90.62 119 TYR A CA 1
ATOM 906 C C . TYR A 1 119 ? -12.734 -19.672 -11.719 1 90.62 119 TYR A C 1
ATOM 908 O O . TYR A 1 119 ? -12.469 -19.297 -10.578 1 90.62 119 TYR A O 1
ATOM 916 N N . PRO A 1 120 ? -13.852 -19.281 -12.289 1 91.69 120 PRO A N 1
ATOM 917 C CA . PRO A 1 120 ? -14.648 -18.156 -11.789 1 91.69 120 PRO A CA 1
ATOM 918 C C . PRO A 1 120 ? -15.305 -18.453 -10.445 1 91.69 120 PRO A C 1
ATOM 920 O O . PRO A 1 120 ? -15.75 -17.531 -9.758 1 91.69 120 PRO A O 1
ATOM 923 N N . GLY A 1 121 ? -15.352 -19.656 -10.039 1 89.06 121 GLY A N 1
ATOM 924 C CA . GLY A 1 121 ? -15.961 -20.031 -8.773 1 89.06 121 GLY A CA 1
ATOM 925 C C . GLY A 1 121 ? -15 -19.953 -7.605 1 89.06 121 GLY A C 1
ATOM 926 O O . GLY A 1 121 ? -15.406 -20.109 -6.449 1 89.06 121 GLY A O 1
ATOM 927 N N . ILE A 1 122 ? -13.727 -19.734 -7.871 1 92.88 122 ILE A N 1
ATOM 928 C CA . ILE A 1 122 ? -12.719 -19.656 -6.82 1 92.88 122 ILE A CA 1
ATOM 929 C C . ILE A 1 122 ? -12.5 -18.203 -6.426 1 92.88 122 ILE A C 1
ATOM 931 O O . ILE A 1 122 ? -12.289 -17.344 -7.285 1 92.88 122 ILE A O 1
ATOM 935 N N . ARG A 1 123 ? -12.617 -17.938 -5.121 1 95 123 ARG A N 1
ATOM 936 C CA . ARG A 1 123 ? -12.297 -16.609 -4.602 1 95 123 ARG A CA 1
ATOM 937 C C . ARG A 1 123 ? -10.812 -16.5 -4.266 1 95 123 ARG A C 1
ATOM 939 O O . ARG A 1 123 ? -10.211 -17.469 -3.785 1 95 123 ARG A O 1
ATOM 946 N N . ILE A 1 124 ? -10.234 -15.375 -4.52 1 98.25 124 ILE A N 1
ATOM 947 C CA . ILE A 1 124 ? -8.812 -15.141 -4.289 1 98.25 124 ILE A CA 1
ATOM 948 C C . ILE A 1 124 ? -8.633 -14.086 -3.197 1 98.25 124 ILE A C 1
ATOM 950 O O . ILE A 1 124 ? -9.117 -12.961 -3.33 1 98.25 124 ILE A O 1
ATOM 954 N N . ARG A 1 125 ? -7.996 -14.461 -2.104 1 98.19 125 ARG A N 1
ATOM 955 C CA . ARG A 1 125 ? -7.582 -13.523 -1.063 1 98.19 125 ARG A CA 1
ATOM 956 C C . ARG A 1 125 ? -6.102 -13.18 -1.188 1 98.19 125 ARG A C 1
ATOM 958 O O . ARG A 1 125 ? -5.254 -14.078 -1.196 1 98.19 125 ARG A O 1
ATOM 965 N N . ILE A 1 126 ? -5.832 -11.93 -1.338 1 98.75 126 ILE A N 1
ATOM 966 C CA . ILE A 1 126 ? -4.457 -11.461 -1.432 1 98.75 126 ILE A CA 1
ATOM 967 C C . ILE A 1 126 ? -4.094 -10.672 -0.175 1 98.75 126 ILE A C 1
ATOM 969 O O . ILE A 1 126 ? -4.66 -9.609 0.081 1 98.75 126 ILE A O 1
ATOM 973 N N . ILE A 1 127 ? -3.184 -11.211 0.574 1 98.31 127 ILE A N 1
ATOM 974 C CA . ILE A 1 127 ? -2.623 -10.523 1.732 1 98.31 127 ILE A CA 1
ATOM 975 C C . ILE A 1 127 ? -1.399 -9.719 1.308 1 98.31 127 ILE A C 1
ATOM 977 O O . ILE A 1 127 ? -0.277 -10.227 1.314 1 98.31 127 ILE A O 1
ATOM 981 N N . ASP A 1 128 ? -1.618 -8.461 0.897 1 98.25 128 ASP A N 1
ATOM 982 C CA . ASP A 1 128 ? -0.52 -7.586 0.506 1 98.25 128 ASP A CA 1
ATOM 983 C C . ASP A 1 128 ? 0.1 -6.906 1.725 1 98.25 128 ASP A C 1
ATOM 985 O O . ASP A 1 128 ? -0.5 -6 2.309 1 98.25 128 ASP A O 1
ATOM 989 N N . GLU A 1 129 ? 1.27 -7.387 2.1 1 96.56 129 GLU A N 1
ATOM 990 C CA . GLU A 1 129 ? 1.973 -6.945 3.301 1 96.56 129 GLU A CA 1
ATOM 991 C C . GLU A 1 129 ? 3.484 -6.996 3.105 1 96.56 129 GLU A C 1
ATOM 993 O O . GLU A 1 129 ? 3.965 -7.332 2.02 1 96.56 129 GLU A O 1
ATOM 998 N N . SER A 1 130 ? 4.219 -6.566 4.105 1 95.69 130 SER A N 1
ATOM 999 C CA . SER A 1 130 ? 5.676 -6.582 4.062 1 95.69 130 SER A CA 1
ATOM 1000 C C . SER A 1 130 ? 6.211 -8 3.902 1 95.69 130 SER A C 1
ATOM 1002 O O . SER A 1 130 ? 5.496 -8.969 4.168 1 95.69 130 SER A O 1
ATOM 1004 N N . SER A 1 131 ? 7.508 -8.07 3.492 1 96.94 131 SER A N 1
ATOM 1005 C CA . SER A 1 131 ? 8.109 -9.383 3.264 1 96.94 131 SER A CA 1
ATOM 1006 C C . SER A 1 131 ? 8.109 -10.219 4.535 1 96.94 131 SER A C 1
ATOM 1008 O O . SER A 1 131 ? 7.879 -11.43 4.484 1 96.94 131 SER A O 1
ATOM 1010 N N . GLY A 1 132 ? 8.383 -9.586 5.68 1 95.31 132 GLY A N 1
ATOM 1011 C CA . GLY A 1 132 ? 8.312 -10.297 6.945 1 95.31 132 GLY A CA 1
ATOM 1012 C C . GLY A 1 132 ? 6.922 -10.828 7.25 1 95.31 132 GLY A C 1
ATOM 1013 O O . GLY A 1 132 ? 6.766 -11.969 7.688 1 95.31 132 GLY A O 1
ATOM 1014 N N . ASP A 1 133 ? 5.914 -10.055 7.027 1 95 133 ASP A N 1
ATOM 1015 C CA . ASP A 1 133 ? 4.531 -10.445 7.27 1 95 133 ASP A CA 1
ATOM 1016 C C . ASP A 1 133 ? 4.109 -11.57 6.332 1 95 133 ASP A C 1
ATOM 1018 O O . ASP A 1 133 ? 3.328 -12.453 6.715 1 95 133 ASP A O 1
ATOM 1022 N N . VAL A 1 134 ? 4.602 -11.531 5.105 1 98 134 VAL A N 1
ATOM 1023 C CA . VAL A 1 134 ? 4.301 -12.578 4.137 1 98 134 VAL A CA 1
ATOM 1024 C C . VAL A 1 134 ? 4.855 -13.914 4.633 1 98 134 VAL A C 1
ATOM 1026 O O . VAL A 1 134 ? 4.148 -14.922 4.625 1 98 134 VAL A O 1
ATOM 1029 N N . LEU A 1 135 ? 6.102 -13.883 5.051 1 97.31 135 LEU A N 1
ATOM 1030 C CA . LEU A 1 135 ? 6.719 -15.094 5.586 1 97.31 135 LEU A CA 1
ATOM 1031 C C . LEU A 1 135 ? 5.922 -15.633 6.766 1 97.31 135 LEU A C 1
ATOM 1033 O O . LEU A 1 135 ? 5.652 -16.828 6.84 1 97.31 135 LEU A O 1
ATOM 1037 N N . LEU A 1 136 ? 5.508 -14.773 7.656 1 94.94 136 LEU A N 1
ATOM 1038 C CA . LEU A 1 136 ? 4.75 -15.164 8.844 1 94.94 136 LEU A CA 1
ATOM 1039 C C . LEU A 1 136 ? 3.396 -15.75 8.453 1 94.94 136 LEU A C 1
ATOM 1041 O O . LEU A 1 136 ? 2.959 -16.75 9.031 1 94.94 136 LEU A O 1
ATOM 1045 N N . ALA A 1 137 ? 2.738 -15.094 7.496 1 96.75 137 ALA A N 1
ATOM 1046 C CA . ALA A 1 137 ? 1.427 -15.562 7.047 1 96.75 137 ALA A CA 1
ATOM 1047 C C . ALA A 1 137 ? 1.502 -16.984 6.508 1 96.75 137 ALA A C 1
ATOM 1049 O O . ALA A 1 137 ? 0.615 -17.797 6.766 1 96.75 137 ALA A O 1
ATOM 1050 N N . VAL A 1 138 ? 2.562 -17.297 5.793 1 97.56 138 VAL A N 1
ATOM 1051 C CA . VAL A 1 138 ? 2.725 -18.625 5.219 1 97.56 138 VAL A CA 1
ATOM 1052 C C . VAL A 1 138 ? 3.096 -19.625 6.32 1 97.56 138 VAL A C 1
ATOM 1054 O O . VAL A 1 138 ? 2.527 -20.719 6.398 1 97.56 138 VAL A O 1
ATOM 1057 N N . THR A 1 139 ? 4.008 -19.203 7.207 1 94.44 139 THR A N 1
ATOM 1058 C CA . THR A 1 139 ? 4.477 -20.094 8.266 1 94.44 139 THR A CA 1
ATOM 1059 C C . THR A 1 139 ? 3.332 -20.453 9.211 1 94.44 139 THR A C 1
ATOM 1061 O O . THR A 1 139 ? 3.24 -21.594 9.664 1 94.44 139 THR A O 1
ATOM 1064 N N . ARG A 1 140 ? 2.432 -19.5 9.422 1 91.94 140 ARG A N 1
ATOM 1065 C CA . ARG A 1 140 ? 1.333 -19.703 10.359 1 91.94 140 ARG A CA 1
ATOM 1066 C C . ARG A 1 140 ? 0.145 -20.375 9.688 1 91.94 140 ARG A C 1
ATOM 1068 O O . ARG A 1 140 ? -0.816 -20.766 10.352 1 91.94 140 ARG A O 1
ATOM 1075 N N . GLY A 1 141 ? 0.177 -20.453 8.391 1 93.12 141 GLY A N 1
ATOM 1076 C CA . GLY A 1 141 ? -0.911 -21.078 7.66 1 93.12 141 GLY A CA 1
ATOM 1077 C C . GLY A 1 141 ? -2.051 -20.125 7.352 1 93.12 141 GLY A C 1
ATOM 1078 O O . GLY A 1 141 ? -3.121 -20.562 6.914 1 93.12 141 GLY A O 1
ATOM 1079 N N . ASP A 1 142 ? -1.831 -18.844 7.582 1 93.62 142 ASP A N 1
ATOM 1080 C CA . ASP A 1 142 ? -2.826 -17.844 7.242 1 93.62 142 ASP A CA 1
ATOM 1081 C C . ASP A 1 142 ? -2.949 -17.672 5.73 1 93.62 142 ASP A C 1
ATOM 1083 O O . ASP A 1 142 ? -3.979 -17.219 5.23 1 93.62 142 ASP A O 1
ATOM 1087 N N . ALA A 1 143 ? -1.897 -18.031 5.012 1 98 143 ALA A N 1
ATOM 1088 C CA . ALA A 1 143 ? -1.854 -18.047 3.551 1 98 143 ALA A CA 1
ATOM 1089 C C . ALA A 1 143 ? -1.455 -19.422 3.029 1 98 143 ALA A C 1
ATOM 1091 O O . ALA A 1 143 ? -0.663 -20.125 3.66 1 98 143 ALA A O 1
ATOM 1092 N N . ASP A 1 144 ? -2.051 -19.75 1.896 1 96 144 ASP A N 1
ATOM 1093 C CA . ASP A 1 144 ? -1.668 -21.016 1.271 1 96 144 ASP A CA 1
ATOM 1094 C C . ASP A 1 144 ? -0.208 -20.984 0.822 1 96 144 ASP A C 1
ATOM 1096 O O . ASP A 1 144 ? 0.513 -21.969 0.97 1 96 144 ASP A O 1
ATOM 1100 N N . PHE A 1 145 ? 0.216 -19.922 0.254 1 98.06 145 PHE A N 1
ATOM 1101 C CA . PHE A 1 145 ? 1.595 -19.688 -0.158 1 98.06 145 PHE A CA 1
ATOM 1102 C C . PHE A 1 145 ? 1.871 -18.203 -0.298 1 98.06 145 PHE A C 1
ATOM 1104 O O . PHE A 1 145 ? 0.986 -17.375 -0.066 1 98.06 145 PHE A O 1
ATOM 1111 N N . GLY A 1 146 ? 3.16 -17.875 -0.565 1 98.69 146 GLY A N 1
ATOM 1112 C CA . GLY A 1 146 ? 3.537 -16.469 -0.604 1 98.69 146 GLY A CA 1
ATOM 1113 C C . GLY A 1 146 ? 4.371 -16.109 -1.819 1 98.69 146 GLY A C 1
ATOM 1114 O O . GLY A 1 146 ? 5.008 -16.969 -2.422 1 98.69 146 GLY A O 1
ATOM 1115 N N . LEU A 1 147 ? 4.254 -14.883 -2.266 1 98.5 147 LEU A N 1
ATOM 1116 C CA . LEU A 1 147 ? 5.102 -14.25 -3.273 1 98.5 147 LEU A CA 1
ATOM 1117 C C . LEU A 1 147 ? 5.969 -13.164 -2.65 1 98.5 147 LEU A C 1
ATOM 1119 O O . LEU A 1 147 ? 5.473 -12.086 -2.305 1 98.5 147 LEU A O 1
ATOM 1123 N N . THR A 1 148 ? 7.242 -13.445 -2.461 1 98 148 THR A N 1
ATOM 1124 C CA . THR A 1 148 ? 8.141 -12.57 -1.713 1 98 148 THR A CA 1
ATOM 1125 C C . THR A 1 148 ? 9.586 -12.773 -2.156 1 98 148 THR A C 1
ATOM 1127 O O . THR A 1 148 ? 9.844 -13.414 -3.18 1 98 148 THR A O 1
ATOM 1130 N N . TYR A 1 149 ? 10.5 -12.109 -1.489 1 97.31 149 TYR A N 1
ATOM 1131 C CA . TYR A 1 149 ? 11.914 -12.188 -1.851 1 97.31 149 TYR A CA 1
ATOM 1132 C C . TYR A 1 149 ? 12.758 -12.641 -0.661 1 97.31 149 TYR A C 1
ATOM 1134 O O . TYR A 1 149 ? 13.984 -12.523 -0.683 1 97.31 149 TYR A O 1
ATOM 1142 N N . ILE A 1 150 ? 12.078 -13.094 0.435 1 93.38 150 ILE A N 1
ATOM 1143 C CA . ILE A 1 150 ? 12.781 -13.656 1.585 1 93.38 150 ILE A CA 1
ATOM 1144 C C . ILE A 1 150 ? 12.242 -15.055 1.888 1 93.38 150 ILE A C 1
ATOM 1146 O O . ILE A 1 150 ? 11.258 -15.492 1.286 1 93.38 150 ILE A O 1
ATOM 1150 N N . GLY A 1 151 ? 12.945 -15.789 2.793 1 89.75 151 GLY A N 1
ATOM 1151 C CA . GLY A 1 151 ? 12.484 -17.094 3.234 1 89.75 151 GLY A CA 1
ATOM 1152 C C . GLY A 1 151 ? 13.352 -18.234 2.744 1 89.75 151 GLY A C 1
ATOM 1153 O O . GLY A 1 151 ? 13.102 -19.391 3.064 1 89.75 151 GLY A O 1
ATOM 1154 N N . THR A 1 152 ? 14.391 -17.906 2.062 1 88.94 152 THR A N 1
ATOM 1155 C CA . THR A 1 152 ? 15.266 -18.922 1.502 1 88.94 152 THR A CA 1
ATOM 1156 C C . THR A 1 152 ? 15.969 -19.703 2.611 1 88.94 152 THR A C 1
ATOM 1158 O O . THR A 1 152 ? 16.359 -20.859 2.418 1 88.94 152 THR A O 1
ATOM 1161 N N . GLN A 1 153 ? 16.109 -19.094 3.76 1 88.94 153 GLN A N 1
ATOM 1162 C CA . GLN A 1 153 ? 16.891 -19.703 4.828 1 88.94 153 GLN A CA 1
ATOM 1163 C C . GLN A 1 153 ? 15.984 -20.344 5.883 1 88.94 153 GLN A C 1
ATOM 1165 O O . GLN A 1 153 ? 16.469 -20.844 6.902 1 88.94 153 GLN A O 1
ATOM 1170 N N . GLU A 1 154 ? 14.734 -20.281 5.648 1 91.06 154 GLU A N 1
ATOM 1171 C CA . GLU A 1 154 ? 13.797 -20.828 6.617 1 91.06 154 GLU A CA 1
ATOM 1172 C C . GLU A 1 154 ? 13.648 -22.344 6.434 1 91.06 154 GLU A C 1
ATOM 1174 O O . GLU A 1 154 ? 13.25 -22.797 5.363 1 91.06 154 GLU A O 1
ATOM 1179 N N . PRO A 1 155 ? 1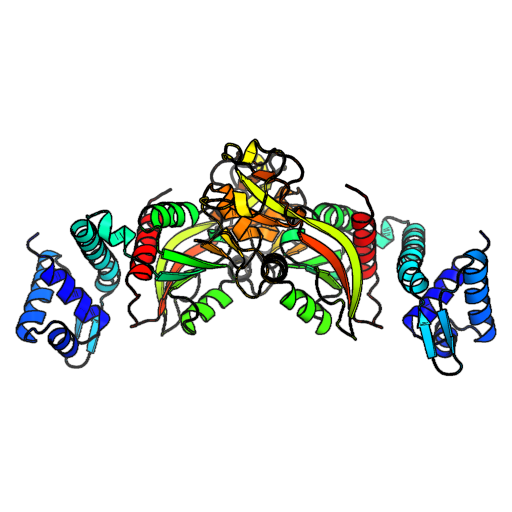3.906 -23.156 7.434 1 91.31 155 PRO A N 1
ATOM 1180 C CA . PRO A 1 155 ? 13.93 -24.609 7.285 1 91.31 155 PRO A CA 1
ATOM 1181 C C . PRO A 1 155 ? 12.562 -25.188 6.922 1 91.31 155 PRO A C 1
ATOM 1183 O O . PRO A 1 155 ? 12.484 -26.188 6.191 1 91.31 155 PRO A O 1
ATOM 1186 N N . ASP A 1 156 ? 11.539 -24.594 7.371 1 92.44 156 ASP A N 1
ATOM 1187 C CA . ASP A 1 156 ? 10.211 -25.172 7.176 1 92.44 156 ASP A CA 1
ATOM 1188 C C . 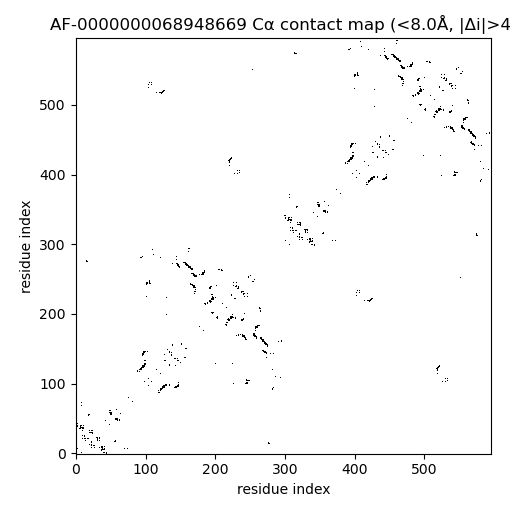ASP A 1 156 ? 9.508 -24.547 5.977 1 92.44 156 ASP A C 1
ATOM 1190 O O . ASP A 1 156 ? 8.297 -24.703 5.797 1 92.44 156 ASP A O 1
ATOM 1194 N N . ILE A 1 157 ? 10.289 -23.812 5.191 1 96.06 157 ILE A N 1
ATOM 1195 C CA . ILE A 1 157 ? 9.734 -23.125 4.039 1 96.06 157 ILE A CA 1
ATOM 1196 C C . ILE A 1 157 ? 10.477 -23.531 2.773 1 96.06 157 ILE A C 1
ATOM 1198 O O . ILE A 1 157 ? 11.711 -23.641 2.773 1 96.06 157 ILE A O 1
ATOM 1202 N N . ASP A 1 158 ? 9.719 -23.875 1.733 1 93.88 158 ASP A N 1
ATOM 1203 C CA . ASP A 1 158 ? 10.289 -24.031 0.397 1 93.88 158 ASP A CA 1
ATOM 1204 C C . ASP A 1 158 ? 10.242 -22.703 -0.368 1 93.88 158 ASP A C 1
ATOM 1206 O O . ASP A 1 158 ? 9.227 -22.016 -0.354 1 93.88 158 ASP A O 1
ATOM 1210 N N . PHE A 1 159 ? 11.328 -22.344 -0.944 1 94.94 159 PHE A N 1
ATOM 1211 C CA . PHE A 1 159 ? 11.438 -21.141 -1.764 1 94.94 159 PHE A CA 1
ATOM 1212 C C . PHE A 1 159 ? 11.664 -21.516 -3.225 1 94.94 159 PHE A C 1
ATOM 1214 O O . PHE A 1 159 ? 12.641 -22.188 -3.555 1 94.94 159 PHE A O 1
ATOM 1221 N N . CYS A 1 160 ? 10.766 -21.078 -4.117 1 94.25 160 CYS A N 1
ATOM 1222 C CA . CYS A 1 160 ? 10.891 -21.25 -5.559 1 94.25 160 CYS A CA 1
ATOM 1223 C C . CYS A 1 160 ? 11.156 -19.922 -6.254 1 94.25 160 CYS A C 1
ATOM 1225 O O . CYS A 1 160 ? 10.258 -19.094 -6.387 1 94.25 160 CYS A O 1
ATOM 1227 N N . PRO A 1 161 ? 12.406 -19.719 -6.738 1 94.5 161 PRO A N 1
ATOM 1228 C CA . PRO A 1 161 ? 12.711 -18.453 -7.41 1 94.5 161 PRO A CA 1
ATOM 1229 C C . PRO A 1 161 ? 11.938 -18.266 -8.711 1 94.5 161 PRO A C 1
ATOM 1231 O O . PRO A 1 161 ? 11.75 -19.234 -9.461 1 94.5 161 PRO A O 1
ATOM 1234 N N . LEU A 1 162 ? 11.43 -17.062 -8.914 1 93.81 162 LEU A N 1
ATOM 1235 C CA . LEU A 1 162 ? 10.664 -16.781 -10.125 1 93.81 162 LEU A CA 1
ATOM 1236 C C . LEU A 1 162 ? 11.422 -15.797 -11.023 1 93.81 162 LEU A C 1
ATOM 1238 O O . LEU A 1 162 ? 11.625 -16.062 -12.203 1 93.81 162 LEU A O 1
ATOM 1242 N N . ILE A 1 163 ? 11.734 -14.617 -10.43 1 93.69 163 ILE A N 1
ATOM 1243 C CA . ILE A 1 163 ? 12.289 -13.523 -11.219 1 93.69 163 ILE A CA 1
ATOM 1244 C C . ILE A 1 163 ? 13.375 -12.812 -10.422 1 93.69 163 ILE A C 1
ATOM 1246 O O . ILE A 1 163 ? 13.211 -12.555 -9.227 1 93.69 163 ILE A O 1
ATOM 1250 N N . GLU A 1 164 ? 14.508 -12.578 -11.07 1 95.88 164 GLU A N 1
ATOM 1251 C CA . GLU A 1 164 ? 15.492 -11.641 -10.539 1 95.88 164 GLU A CA 1
ATOM 1252 C C . GLU A 1 164 ? 15.312 -10.25 -11.148 1 95.88 164 GLU A C 1
ATOM 1254 O O . GLU A 1 164 ? 15.227 -10.102 -12.367 1 95.88 164 GLU A O 1
ATOM 1259 N N . GLU A 1 165 ? 15.203 -9.273 -10.305 1 95.75 165 GLU A N 1
ATOM 1260 C CA . GLU A 1 165 ? 15.008 -7.914 -10.805 1 95.75 165 GLU A CA 1
ATOM 1261 C C . GLU A 1 165 ? 15.938 -6.93 -10.109 1 95.75 165 GLU A C 1
ATOM 1263 O O . GLU A 1 165 ? 16.359 -7.16 -8.977 1 95.75 165 GLU A O 1
ATOM 1268 N N . ALA A 1 166 ? 16.203 -5.875 -10.844 1 98.06 166 ALA A N 1
ATOM 1269 C CA . ALA A 1 166 ? 17.062 -4.824 -10.312 1 98.06 166 ALA A CA 1
ATOM 1270 C C . ALA A 1 166 ? 16.25 -3.723 -9.648 1 98.06 166 ALA A C 1
ATOM 1272 O O . ALA A 1 166 ? 15.07 -3.531 -9.977 1 98.06 166 ALA A O 1
ATOM 1273 N N . PHE A 1 167 ? 16.953 -3.145 -8.672 1 98.38 167 PHE A N 1
ATOM 1274 C CA . PHE A 1 167 ? 16.453 -1.858 -8.219 1 98.38 167 PHE A CA 1
ATOM 1275 C C . PHE A 1 167 ? 16.75 -0.763 -9.234 1 98.38 167 PHE A C 1
ATOM 1277 O O . PHE A 1 167 ? 17.828 -0.75 -9.836 1 98.38 167 PHE A O 1
ATOM 1284 N N . VAL A 1 168 ? 15.82 0.168 -9.406 1 98.38 168 VAL A N 1
ATOM 1285 C CA . VAL A 1 168 ? 15.945 1.258 -10.367 1 98.38 168 VAL A CA 1
ATOM 1286 C C . VAL A 1 168 ? 15.547 2.576 -9.711 1 98.38 168 VAL A C 1
ATOM 1288 O O . VAL A 1 168 ? 14.898 2.584 -8.656 1 98.38 168 VAL A O 1
ATOM 1291 N N . VAL A 1 169 ? 15.93 3.635 -10.305 1 98.25 169 VAL A N 1
ATOM 1292 C CA . VAL A 1 169 ? 15.461 4.945 -9.867 1 98.25 169 VAL A CA 1
ATOM 1293 C C . VAL A 1 169 ? 14.102 5.242 -10.492 1 98.25 169 VAL A C 1
ATOM 1295 O O . VAL A 1 169 ? 13.945 5.176 -11.711 1 98.25 169 VAL A O 1
ATOM 1298 N N . ALA A 1 170 ? 13.164 5.457 -9.641 1 97.88 170 ALA A N 1
ATOM 1299 C CA . ALA A 1 170 ? 11.875 5.988 -10.078 1 97.88 170 ALA A CA 1
ATOM 1300 C C . ALA A 1 170 ? 11.883 7.512 -10.102 1 97.88 170 ALA A C 1
ATOM 1302 O O . ALA A 1 170 ? 12.234 8.148 -9.109 1 97.88 170 ALA A O 1
ATOM 1303 N N . CYS A 1 171 ? 11.516 8.125 -11.195 1 96.38 171 CYS A N 1
ATOM 1304 C CA . CYS A 1 171 ? 11.352 9.57 -11.281 1 96.38 171 CYS A CA 1
ATOM 1305 C C . CYS A 1 171 ? 10.273 9.938 -12.281 1 96.38 171 CYS A C 1
ATOM 1307 O O . CYS A 1 171 ? 9.828 9.086 -13.062 1 96.38 171 CYS A O 1
ATOM 1309 N N . ARG A 1 172 ? 9.758 11.117 -12.164 1 94.25 172 ARG A N 1
ATOM 1310 C CA . ARG A 1 172 ? 8.758 11.609 -13.109 1 94.25 172 ARG A CA 1
ATOM 1311 C C . ARG A 1 172 ? 9.398 11.961 -14.445 1 94.25 172 ARG A C 1
ATOM 1313 O O . ARG A 1 172 ? 10.578 12.32 -14.5 1 94.25 172 ARG A O 1
ATOM 1320 N N . LYS A 1 173 ? 8.414 11.93 -15.398 1 91 173 LYS A N 1
ATOM 1321 C CA . LYS A 1 173 ? 8.852 12.438 -16.703 1 91 173 LYS A CA 1
ATOM 1322 C C . LYS A 1 173 ? 9.25 13.906 -16.609 1 91 173 LYS A C 1
ATOM 1324 O O . LYS A 1 173 ? 8.586 14.695 -15.93 1 91 173 LYS A O 1
ATOM 1329 N N . GLY A 1 174 ? 10.344 14.367 -17.078 1 91.62 174 GLY A N 1
ATOM 1330 C CA . GLY A 1 174 ? 10.812 15.742 -17.031 1 91.62 174 GLY A CA 1
ATOM 1331 C C . GLY A 1 174 ? 11.898 15.977 -16 1 91.62 174 GLY A C 1
ATOM 1332 O O . GLY A 1 174 ? 12.531 17.031 -15.984 1 91.62 174 GLY A O 1
ATOM 1333 N N . HIS A 1 175 ? 11.953 15 -15.062 1 94.81 175 HIS A N 1
ATOM 1334 C CA . HIS A 1 175 ? 13.023 15.102 -14.07 1 94.81 175 HIS A CA 1
ATOM 1335 C C . HIS A 1 175 ? 14.391 15.172 -14.742 1 94.81 175 HIS A C 1
ATOM 1337 O O . HIS A 1 175 ? 14.609 14.539 -15.773 1 94.81 175 HIS A O 1
ATOM 1343 N N . PRO A 1 176 ? 15.32 15.82 -14.211 1 95.25 176 PRO A N 1
ATOM 1344 C CA . PRO A 1 176 ? 16.656 15.961 -14.805 1 95.25 176 PRO A CA 1
ATOM 1345 C C . PRO A 1 176 ? 17.344 14.617 -15.055 1 95.25 176 PRO A C 1
ATOM 1347 O O . PRO A 1 176 ? 18.094 14.484 -16.016 1 95.25 176 PRO A O 1
ATOM 1350 N N . LEU A 1 177 ? 17.047 13.688 -14.273 1 95.69 177 LEU A N 1
ATOM 1351 C CA . LEU A 1 177 ? 17.703 12.383 -14.406 1 95.69 177 LEU A CA 1
ATOM 1352 C C . LEU A 1 177 ? 17.062 11.578 -15.531 1 95.69 177 LEU A C 1
ATOM 1354 O O . LEU A 1 177 ? 17.625 10.578 -15.984 1 95.69 177 LEU A O 1
ATOM 1358 N N . ALA A 1 178 ? 15.93 11.984 -15.961 1 92 178 ALA A N 1
ATOM 1359 C CA . ALA A 1 178 ? 15.109 11.195 -16.875 1 92 178 ALA A CA 1
ATOM 1360 C C . ALA A 1 178 ? 15.773 11.078 -18.234 1 92 178 ALA A C 1
ATOM 1362 O O . ALA A 1 178 ? 15.445 10.188 -19.031 1 92 178 ALA A O 1
ATOM 1363 N N . THR A 1 179 ? 16.688 11.922 -18.531 1 92.44 179 THR A N 1
ATOM 1364 C CA . THR A 1 179 ? 17.328 11.922 -19.844 1 92.44 179 THR A CA 1
ATOM 1365 C C . THR A 1 179 ? 18.547 10.992 -19.859 1 92.44 179 THR A C 1
ATOM 1367 O O . THR A 1 179 ? 19.141 10.75 -20.922 1 92.44 179 THR A O 1
ATOM 1370 N N . ARG A 1 180 ? 18.828 10.492 -18.734 1 95.25 180 ARG A N 1
ATOM 1371 C CA . ARG A 1 180 ? 20 9.625 -18.641 1 95.25 180 ARG A CA 1
ATOM 1372 C C . ARG A 1 180 ? 19.625 8.172 -18.922 1 95.25 180 ARG A C 1
ATOM 1374 O O . ARG A 1 180 ? 18.562 7.711 -18.516 1 95.25 180 ARG A O 1
ATOM 1381 N N . ARG A 1 181 ? 20.547 7.496 -19.594 1 95.81 181 ARG A N 1
ATOM 1382 C CA . ARG A 1 181 ? 20.359 6.074 -19.859 1 95.81 181 ARG A CA 1
ATOM 1383 C C . ARG A 1 181 ? 20.516 5.25 -18.594 1 95.81 181 ARG A C 1
ATOM 1385 O O . ARG A 1 181 ? 19.844 4.23 -18.422 1 95.81 181 ARG A O 1
ATOM 1392 N N . SER A 1 182 ? 21.406 5.66 -17.766 1 97.81 182 SER A N 1
ATOM 1393 C CA . SER A 1 182 ? 21.672 5.082 -16.453 1 97.81 182 SER A CA 1
ATOM 1394 C C . SER A 1 182 ? 22.281 6.109 -15.508 1 97.81 182 SER A C 1
ATOM 1396 O O . SER A 1 182 ? 22.766 7.156 -15.953 1 97.81 182 SER A O 1
ATOM 1398 N N . VAL A 1 183 ? 22.141 5.84 -14.219 1 97.56 183 VAL A N 1
ATOM 1399 C CA . VAL A 1 183 ? 22.766 6.719 -13.234 1 97.56 183 VAL A CA 1
ATOM 1400 C C . VAL A 1 183 ? 23.484 5.879 -12.188 1 97.56 183 VAL A C 1
ATOM 1402 O O . VAL A 1 183 ? 23.156 4.715 -11.969 1 97.56 183 VAL A O 1
ATOM 1405 N N . LYS A 1 184 ? 24.516 6.457 -11.609 1 96.88 184 LYS A N 1
ATOM 1406 C CA . LYS A 1 184 ? 25.203 5.883 -10.453 1 96.88 184 LYS A CA 1
ATOM 1407 C C . LYS A 1 184 ? 24.562 6.359 -9.148 1 96.88 184 LYS A C 1
ATOM 1409 O O . LYS A 1 184 ? 23.922 7.41 -9.109 1 96.88 184 LYS A O 1
ATOM 1414 N N . TRP A 1 185 ? 24.812 5.598 -8.078 1 96.56 185 TRP A N 1
ATOM 1415 C CA . TRP A 1 185 ? 24.281 5.98 -6.773 1 96.56 185 TRP A CA 1
ATOM 1416 C C . TRP A 1 185 ? 24.75 7.379 -6.387 1 96.56 185 TRP A C 1
ATOM 1418 O O . TRP A 1 185 ? 23.984 8.164 -5.832 1 96.56 185 TRP A O 1
ATOM 1428 N N . LYS A 1 186 ? 25.969 7.75 -6.715 1 94.38 186 LYS A N 1
ATOM 1429 C CA . LYS A 1 186 ? 26.516 9.062 -6.375 1 94.38 186 LYS A CA 1
ATOM 1430 C C . LYS A 1 186 ? 25.75 10.172 -7.09 1 94.38 186 LYS A C 1
ATOM 1432 O O . LYS A 1 186 ? 25.688 11.297 -6.598 1 94.38 186 LYS A O 1
ATOM 1437 N N . ASP A 1 187 ? 25.172 9.828 -8.234 1 95.69 187 ASP A N 1
ATOM 1438 C CA . ASP A 1 187 ? 24.453 10.812 -9.039 1 95.69 187 ASP A CA 1
ATOM 1439 C C . ASP A 1 187 ? 23.141 11.219 -8.367 1 95.69 187 ASP A C 1
ATOM 1441 O O . ASP A 1 187 ? 22.516 12.203 -8.758 1 95.69 187 ASP A O 1
ATOM 1445 N N . LEU A 1 188 ? 22.672 10.461 -7.344 1 96.81 188 LEU A N 1
ATOM 1446 C CA . LEU A 1 188 ? 21.422 10.75 -6.66 1 96.81 188 LEU A CA 1
ATOM 1447 C C . LEU A 1 188 ? 21.609 11.852 -5.625 1 96.81 188 LEU A C 1
ATOM 1449 O O . LEU A 1 188 ? 20.625 12.422 -5.137 1 96.81 188 LEU A O 1
ATOM 1453 N N . GLU A 1 189 ? 22.891 12.109 -5.395 1 92 189 GLU A N 1
ATOM 1454 C CA . GLU A 1 189 ? 23.172 13.156 -4.418 1 92 189 GLU A CA 1
ATOM 1455 C C . GLU A 1 189 ? 22.625 14.508 -4.875 1 92 189 GLU A C 1
ATOM 1457 O O . GLU A 1 189 ? 22.75 14.859 -6.051 1 92 189 GLU A O 1
ATOM 1462 N N . GLY A 1 190 ? 22.016 15.195 -3.912 1 92.25 190 GLY A N 1
ATOM 1463 C CA . GLY A 1 190 ? 21.531 16.531 -4.219 1 92.25 190 GLY A CA 1
ATOM 1464 C C . GLY A 1 190 ? 20.062 16.562 -4.602 1 92.25 190 GLY A C 1
ATOM 1465 O O . GLY A 1 190 ? 19.438 17.625 -4.656 1 92.25 190 GLY A O 1
ATOM 1466 N N . PHE A 1 191 ? 19.484 15.445 -4.949 1 96.06 191 PHE A N 1
ATOM 1467 C CA . PHE A 1 191 ? 18.062 15.375 -5.262 1 96.06 191 PHE A CA 1
ATOM 1468 C C . PHE A 1 191 ? 17.25 14.977 -4.035 1 96.06 191 PHE A C 1
ATOM 1470 O O . PHE A 1 191 ? 17.766 14.281 -3.15 1 96.06 191 PHE A O 1
ATOM 1477 N N . ASP A 1 192 ? 16 15.508 -3.982 1 97.5 192 ASP A N 1
ATOM 1478 C CA . ASP A 1 192 ? 15.086 15.047 -2.945 1 97.5 192 ASP A CA 1
ATOM 1479 C C . ASP A 1 192 ? 14.844 13.539 -3.061 1 97.5 192 ASP A C 1
ATOM 1481 O O . ASP A 1 192 ? 14.273 13.078 -4.051 1 97.5 192 ASP A O 1
ATOM 1485 N N . TYR A 1 193 ? 15.273 12.828 -2.014 1 98.06 193 TYR A N 1
ATOM 1486 C CA . TYR A 1 193 ? 15.289 11.375 -2.047 1 98.06 193 TYR A CA 1
ATOM 1487 C C . TYR A 1 193 ? 14.281 10.797 -1.062 1 98.06 193 TYR A C 1
ATOM 1489 O O . TYR A 1 193 ? 14.305 11.125 0.125 1 98.06 193 TYR A O 1
ATOM 1497 N N . ILE A 1 194 ? 13.352 10.023 -1.611 1 98.69 194 ILE A N 1
ATOM 1498 C CA . ILE A 1 194 ? 12.367 9.281 -0.828 1 98.69 194 ILE A CA 1
ATOM 1499 C C . ILE A 1 194 ? 12.812 7.824 -0.694 1 98.69 194 ILE A C 1
ATOM 1501 O O . ILE A 1 194 ? 13.148 7.176 -1.689 1 98.69 194 ILE A O 1
ATOM 1505 N N . THR A 1 195 ? 12.852 7.316 0.546 1 98.06 195 THR A N 1
ATOM 1506 C CA . THR A 1 195 ? 13.375 5.973 0.773 1 98.06 195 THR A CA 1
ATOM 1507 C C . THR A 1 195 ? 12.344 5.109 1.5 1 98.06 195 THR A C 1
ATOM 1509 O O . THR A 1 195 ? 11.273 5.594 1.875 1 98.06 195 THR A O 1
ATOM 1512 N N . LEU A 1 196 ? 12.625 3.865 1.562 1 97.88 196 LEU A N 1
ATOM 1513 C CA . LEU A 1 196 ? 11.836 2.943 2.375 1 97.88 196 LEU A CA 1
ATOM 1514 C C . LEU A 1 196 ? 12.359 2.902 3.807 1 97.88 196 LEU A C 1
ATOM 1516 O O . LEU A 1 196 ? 13.547 3.102 4.043 1 97.88 196 LEU A O 1
ATOM 1520 N N . ALA A 1 197 ? 11.43 2.588 4.711 1 95.56 197 ALA A N 1
ATOM 1521 C CA . ALA A 1 197 ? 11.727 2.615 6.141 1 95.56 197 ALA A CA 1
ATOM 1522 C C . ALA A 1 197 ? 12.664 1.476 6.531 1 95.56 197 ALA A C 1
ATOM 1524 O O . ALA A 1 197 ? 12.758 0.472 5.82 1 95.56 197 ALA A O 1
ATOM 1525 N N . GLN A 1 198 ? 13.242 1.733 7.711 1 89.12 198 GLN A N 1
ATOM 1526 C CA . GLN A 1 198 ? 14.016 0.655 8.32 1 89.12 198 GLN A CA 1
ATOM 1527 C C . GLN A 1 198 ? 13.117 -0.528 8.672 1 89.12 198 GLN A C 1
ATOM 1529 O O . GLN A 1 198 ? 11.984 -0.343 9.117 1 89.12 198 GLN A O 1
ATOM 1534 N N . GLY A 1 199 ? 13.469 -1.692 8.367 1 85.44 199 GLY A N 1
ATOM 1535 C CA . GLY A 1 199 ? 12.664 -2.887 8.547 1 85.44 199 GLY A CA 1
ATOM 1536 C C . GLY A 1 199 ? 12.203 -3.496 7.234 1 85.44 199 GLY A C 1
ATOM 1537 O O . GLY A 1 199 ? 11.859 -4.68 7.18 1 85.44 199 GLY A O 1
ATOM 1538 N N . SER A 1 200 ? 12.07 -2.572 6.32 1 92.94 200 SER A N 1
ATOM 1539 C CA . SER A 1 200 ? 11.781 -3.072 4.98 1 92.94 200 SER A CA 1
ATOM 1540 C C . SER A 1 200 ? 12.898 -3.977 4.477 1 92.94 200 SER A C 1
ATOM 1542 O O . SER A 1 200 ? 14.078 -3.646 4.609 1 92.94 200 SER A O 1
ATOM 1544 N N . GLY A 1 201 ? 12.531 -5.07 3.859 1 93.44 201 GLY A N 1
ATOM 1545 C CA . GLY A 1 201 ? 13.516 -5.918 3.213 1 93.44 201 GLY A CA 1
ATOM 1546 C C . GLY A 1 201 ? 14.219 -5.242 2.055 1 93.44 201 GLY A C 1
ATOM 1547 O O . GLY A 1 201 ? 15.406 -5.488 1.813 1 93.44 201 GLY A O 1
ATOM 1548 N N . ASN A 1 202 ? 13.508 -4.414 1.354 1 97.38 202 ASN A N 1
ATOM 1549 C CA . ASN A 1 202 ? 14.117 -3.65 0.272 1 97.38 202 ASN A CA 1
ATOM 1550 C C . ASN A 1 202 ? 15.203 -2.713 0.794 1 97.38 202 ASN A C 1
ATOM 1552 O O . ASN A 1 202 ? 16.297 -2.646 0.23 1 97.38 202 ASN A O 1
ATOM 1556 N N . ARG A 1 203 ? 14.914 -2.023 1.905 1 95.69 203 ARG A N 1
ATOM 1557 C CA . ARG A 1 203 ? 15.867 -1.109 2.525 1 95.69 203 ARG A CA 1
ATOM 1558 C C . ARG A 1 203 ? 17.109 -1.855 3.008 1 95.69 203 ARG A C 1
ATOM 1560 O O . ARG A 1 203 ? 18.234 -1.362 2.867 1 95.69 203 ARG A O 1
ATOM 1567 N N . PHE A 1 204 ? 16.891 -3.004 3.523 1 94.06 204 PHE A N 1
ATOM 1568 C CA . PHE A 1 204 ? 18 -3.824 4.012 1 94.06 204 PHE A CA 1
ATOM 1569 C C . PHE A 1 204 ? 18.969 -4.16 2.879 1 94.06 204 PHE A C 1
ATOM 1571 O O . PHE A 1 204 ? 20.172 -4 3.021 1 94.06 204 PHE A O 1
ATOM 1578 N N . LEU A 1 205 ? 18.453 -4.609 1.763 1 95.44 205 LEU A N 1
ATOM 1579 C CA . LEU A 1 205 ? 19.281 -4.969 0.61 1 95.44 205 LEU A CA 1
ATOM 1580 C C . LEU A 1 205 ? 20.062 -3.762 0.098 1 95.44 205 LEU A C 1
ATOM 1582 O O . LEU A 1 205 ? 21.25 -3.869 -0.219 1 95.44 205 LEU A O 1
ATOM 1586 N N . ILE A 1 206 ? 19.391 -2.658 0.074 1 96.75 206 ILE A N 1
ATOM 1587 C CA . ILE A 1 206 ? 20.016 -1.438 -0.431 1 96.75 206 ILE A CA 1
ATOM 1588 C C . ILE A 1 206 ? 21.109 -0.988 0.523 1 96.75 206 ILE A C 1
ATOM 1590 O O . ILE A 1 206 ? 22.234 -0.706 0.096 1 96.75 206 ILE A O 1
ATOM 1594 N N . ASP A 1 207 ? 20.828 -0.973 1.812 1 92.88 207 ASP A N 1
ATOM 1595 C CA . ASP A 1 207 ? 21.797 -0.535 2.807 1 92.88 207 ASP A CA 1
ATOM 1596 C C . ASP A 1 207 ? 23.016 -1.449 2.814 1 92.88 207 ASP A C 1
ATOM 1598 O O . ASP A 1 207 ? 24.156 -0.978 2.938 1 92.88 207 ASP A O 1
ATOM 1602 N N . GLN A 1 208 ? 22.781 -2.721 2.693 1 92.62 208 GLN A N 1
ATOM 1603 C CA . GLN A 1 208 ? 23.875 -3.684 2.676 1 92.62 208 GLN A CA 1
ATOM 1604 C C . GLN A 1 208 ? 24.797 -3.451 1.479 1 92.62 208 GLN A C 1
ATOM 1606 O O . GLN A 1 208 ? 26.016 -3.484 1.616 1 92.62 208 GLN A O 1
ATOM 1611 N N . ALA A 1 209 ? 24.188 -3.201 0.355 1 94.75 209 ALA A N 1
ATOM 1612 C CA . ALA A 1 209 ? 24.953 -3.02 -0.872 1 94.75 209 ALA A CA 1
ATOM 1613 C C . ALA A 1 209 ? 25.719 -1.701 -0.845 1 94.75 209 ALA A C 1
ATOM 1615 O O . ALA A 1 209 ? 26.797 -1.588 -1.446 1 94.75 209 ALA A O 1
ATOM 1616 N N . LEU A 1 210 ? 25.172 -0.753 -0.117 1 93.81 210 LEU A N 1
ATOM 1617 C CA . LEU A 1 210 ? 25.781 0.575 -0.117 1 93.81 210 LEU A CA 1
ATOM 1618 C C . LEU A 1 210 ? 26.719 0.742 1.068 1 93.81 210 LEU A C 1
ATOM 1620 O O . LEU A 1 210 ? 27.344 1.791 1.223 1 93.81 210 LEU A O 1
ATOM 1624 N N . ALA A 1 211 ? 26.797 -0.239 1.89 1 89 211 ALA A N 1
ATOM 1625 C CA . ALA A 1 211 ? 27.547 -0.153 3.143 1 89 211 ALA A CA 1
ATOM 1626 C C . ALA A 1 211 ? 28.984 0.292 2.895 1 89 211 ALA A C 1
ATOM 1628 O O . ALA A 1 211 ? 29.578 0.985 3.725 1 89 211 ALA A O 1
ATOM 1629 N N . ARG A 1 212 ? 29.531 0.091 1.731 1 85.69 212 ARG A N 1
ATOM 1630 C CA . ARG A 1 212 ? 30.938 0.378 1.49 1 85.69 212 ARG A CA 1
ATOM 1631 C C . ARG A 1 212 ? 31.094 1.643 0.653 1 85.69 212 ARG A C 1
ATOM 1633 O O . ARG A 1 212 ? 32.219 2.061 0.367 1 85.69 212 ARG A O 1
ATOM 1640 N N . LEU A 1 213 ? 29.969 2.104 0.307 1 85.94 213 LEU A N 1
ATOM 1641 C CA . LEU A 1 213 ? 30.062 3.309 -0.51 1 85.94 213 LEU A CA 1
ATOM 1642 C C . LEU A 1 213 ? 30.281 4.539 0.363 1 85.94 213 LEU A C 1
ATOM 1644 O O . LEU A 1 213 ? 29.719 4.645 1.452 1 85.94 213 LEU A O 1
ATOM 1648 N N . PRO A 1 214 ? 31.125 5.445 -0.174 1 79 214 PRO A N 1
ATOM 1649 C CA . PRO A 1 214 ? 31.453 6.652 0.59 1 79 214 PRO A CA 1
ATOM 1650 C C . PRO A 1 214 ? 30.266 7.613 0.692 1 79 214 PRO A C 1
ATOM 1652 O O . PRO A 1 214 ? 30.141 8.344 1.683 1 79 214 PRO A O 1
ATOM 1655 N N . VAL A 1 215 ? 29.547 7.613 -0.319 1 78.25 215 VAL A N 1
ATOM 1656 C CA . VAL A 1 215 ? 28.422 8.555 -0.356 1 78.25 215 VAL A CA 1
ATOM 1657 C C . VAL A 1 215 ? 27.125 7.805 -0.606 1 78.25 215 VAL A C 1
ATOM 1659 O O . VAL A 1 215 ? 27.078 6.895 -1.436 1 78.25 215 VAL A O 1
ATOM 1662 N N . ARG A 1 216 ? 26.125 8.203 0.284 1 84.56 216 ARG A N 1
ATOM 1663 C CA . ARG A 1 216 ? 24.766 7.699 0.117 1 84.56 216 ARG A CA 1
ATOM 1664 C C . ARG A 1 216 ? 23.766 8.844 0.022 1 84.56 216 ARG A C 1
ATOM 1666 O O . ARG A 1 216 ? 23.969 9.906 0.615 1 84.56 216 ARG A O 1
ATOM 1673 N N . PRO A 1 217 ? 22.766 8.539 -0.774 1 90.19 217 PRO A N 1
ATOM 1674 C CA . PRO A 1 217 ? 21.766 9.609 -0.823 1 90.19 217 PRO A CA 1
ATOM 1675 C C . PRO A 1 217 ? 21.125 9.867 0.535 1 90.19 217 PRO A C 1
ATOM 1677 O O . PRO A 1 217 ? 20.875 8.93 1.301 1 90.19 217 PRO A O 1
ATOM 1680 N N . ARG A 1 218 ? 20.984 11.102 0.791 1 90.94 218 ARG A N 1
ATOM 1681 C CA . ARG A 1 218 ? 20.281 11.492 2.006 1 90.94 218 ARG A CA 1
ATOM 1682 C C . ARG A 1 218 ? 18.781 11.641 1.747 1 90.94 218 ARG A C 1
ATOM 1684 O O . ARG A 1 218 ? 18.359 12.43 0.896 1 90.94 218 ARG A O 1
ATOM 1691 N N . TRP A 1 219 ? 18.078 10.883 2.508 1 95.81 219 TRP A N 1
ATOM 1692 C CA . TRP A 1 219 ? 16.641 10.945 2.312 1 95.81 219 TRP A CA 1
ATOM 1693 C C . TRP A 1 219 ? 16.016 12.062 3.152 1 95.81 219 TRP A C 1
ATOM 1695 O O . TRP A 1 219 ? 16.5 12.359 4.242 1 95.81 219 TRP A O 1
ATOM 1705 N N . TYR A 1 220 ? 14.922 12.695 2.652 1 97 220 TYR A N 1
ATOM 1706 C CA . TYR A 1 220 ? 14.141 13.617 3.477 1 97 220 TYR A CA 1
ATOM 1707 C C . TYR A 1 220 ? 12.797 13.008 3.857 1 97 220 TYR A C 1
ATOM 1709 O O . TYR A 1 220 ? 12.141 13.469 4.793 1 97 220 TYR A O 1
ATOM 1717 N N . CYS A 1 221 ? 12.406 11.977 3.121 1 98.5 221 CYS A N 1
ATOM 1718 C CA . CYS A 1 221 ? 11.125 11.312 3.361 1 98.5 221 CYS A CA 1
ATOM 1719 C C . CYS A 1 221 ? 11.297 9.797 3.373 1 98.5 221 CYS A C 1
ATOM 1721 O O . CYS A 1 221 ? 12.008 9.242 2.535 1 98.5 221 CYS A O 1
ATOM 1723 N N . GLU A 1 222 ? 10.734 9.148 4.301 1 98.31 222 GLU A N 1
ATOM 1724 C CA . GLU A 1 222 ? 10.75 7.695 4.465 1 98.31 222 GLU A CA 1
ATOM 1725 C C . GLU A 1 222 ? 9.328 7.137 4.555 1 98.31 222 GLU A C 1
ATOM 1727 O O . GLU A 1 222 ? 8.477 7.715 5.223 1 98.31 222 GLU A O 1
ATOM 1732 N N . VAL A 1 223 ? 9.055 6.055 3.834 1 98.62 223 VAL A N 1
ATOM 1733 C CA . VAL A 1 223 ? 7.742 5.414 3.863 1 98.62 223 VAL A CA 1
ATOM 1734 C C . VAL A 1 223 ? 7.906 3.918 4.125 1 98.62 223 VAL A C 1
ATOM 1736 O O . VAL A 1 223 ? 9.008 3.375 3.994 1 98.62 223 VAL A O 1
ATOM 1739 N N . ASN A 1 224 ? 6.805 3.244 4.465 1 97.25 224 ASN A N 1
ATOM 1740 C CA . ASN A 1 224 ? 6.879 1.831 4.82 1 97.25 224 ASN A CA 1
ATOM 1741 C C . ASN A 1 224 ? 6.781 0.939 3.584 1 97.25 224 ASN A C 1
ATOM 1743 O O . ASN A 1 224 ? 7.383 -0.136 3.541 1 97.25 224 ASN A O 1
ATOM 1747 N N . HIS A 1 225 ? 5.926 1.372 2.641 1 97.38 225 HIS A N 1
ATOM 1748 C CA . HIS A 1 225 ? 5.609 0.455 1.552 1 97.38 225 HIS A CA 1
ATOM 1749 C C . HIS A 1 225 ? 5.957 1.067 0.199 1 97.38 225 HIS A C 1
ATOM 1751 O O . HIS A 1 225 ? 5.84 2.281 0.014 1 97.38 225 HIS A O 1
ATOM 1757 N N . VAL A 1 226 ? 6.281 0.201 -0.736 1 98.25 226 VAL A N 1
ATOM 1758 C CA . VAL A 1 226 ? 6.734 0.589 -2.068 1 98.25 226 VAL A CA 1
ATOM 1759 C C . VAL A 1 226 ? 5.652 1.411 -2.764 1 98.25 226 VAL A C 1
ATOM 1761 O O . VAL A 1 226 ? 5.945 2.439 -3.379 1 98.25 226 VAL A O 1
ATOM 1764 N N . PRO A 1 227 ? 4.367 1.042 -2.648 1 97.62 227 PRO A N 1
ATOM 1765 C CA . PRO A 1 227 ? 3.365 1.853 -3.342 1 97.62 227 PRO A CA 1
ATOM 1766 C C . PRO A 1 227 ? 3.332 3.299 -2.852 1 97.62 227 PRO A C 1
ATOM 1768 O O . PRO A 1 227 ? 3.1 4.219 -3.641 1 97.62 227 PRO A O 1
ATOM 1771 N N . ALA A 1 228 ? 3.543 3.473 -1.583 1 98.12 228 ALA A N 1
ATOM 1772 C CA . ALA A 1 228 ? 3.6 4.832 -1.058 1 98.12 228 ALA A CA 1
ATOM 1773 C C . ALA A 1 228 ? 4.758 5.613 -1.677 1 98.12 228 ALA A C 1
ATOM 1775 O O . ALA A 1 228 ? 4.59 6.766 -2.086 1 98.12 228 ALA A O 1
ATOM 1776 N N . LEU A 1 229 ? 5.926 5 -1.738 1 98.5 229 LEU A N 1
ATOM 1777 C CA . LEU A 1 229 ? 7.098 5.621 -2.346 1 98.5 229 LEU A CA 1
ATOM 1778 C C . LEU A 1 229 ? 6.809 6.023 -3.789 1 98.5 229 LEU A C 1
ATOM 1780 O O . LEU A 1 229 ? 7.055 7.168 -4.18 1 98.5 229 LEU A O 1
ATOM 1784 N N . VAL A 1 230 ? 6.234 5.125 -4.523 1 97 230 VAL A N 1
ATOM 1785 C CA . VAL A 1 230 ? 5.945 5.363 -5.934 1 97 230 VAL A CA 1
ATOM 1786 C C . VAL A 1 230 ? 4.938 6.5 -6.074 1 97 230 VAL A C 1
ATOM 1788 O O . VAL A 1 230 ? 5.066 7.344 -6.965 1 97 230 VAL A O 1
ATOM 1791 N N . SER A 1 231 ? 3.971 6.559 -5.191 1 95.69 231 SER A N 1
ATOM 1792 C CA . SER A 1 231 ? 2.947 7.594 -5.238 1 95.69 231 SER A CA 1
ATOM 1793 C C . SER A 1 231 ? 3.549 8.977 -4.996 1 95.69 231 SER A C 1
ATOM 1795 O O . SER A 1 231 ? 3.166 9.945 -5.652 1 95.69 231 SER A O 1
ATOM 1797 N N . LEU A 1 232 ? 4.434 9.062 -4.066 1 97.62 232 LEU A N 1
ATOM 1798 C CA . LEU A 1 232 ? 5.059 10.344 -3.76 1 97.62 232 LEU A CA 1
ATOM 1799 C C . LEU A 1 232 ? 5.949 10.805 -4.91 1 97.62 232 LEU A C 1
ATOM 1801 O O . LEU A 1 232 ? 6.004 11.992 -5.223 1 97.62 232 LEU A O 1
ATOM 1805 N N . VAL A 1 233 ? 6.641 9.867 -5.57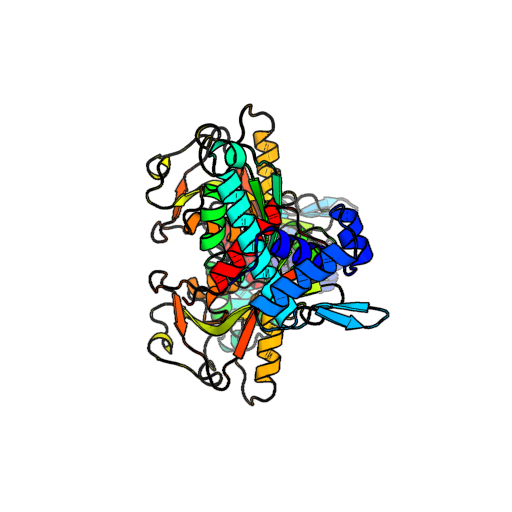8 1 97.38 233 VAL A N 1
ATOM 1806 C CA . VAL A 1 233 ? 7.441 10.188 -6.758 1 97.38 233 VAL A CA 1
ATOM 1807 C C . VAL A 1 233 ? 6.531 10.664 -7.883 1 97.38 233 VAL A C 1
ATOM 1809 O O . VAL A 1 233 ? 6.84 11.648 -8.562 1 97.38 233 VAL A O 1
ATOM 1812 N N . GLN A 1 234 ? 5.445 9.969 -8.039 1 93.5 234 GLN A N 1
ATOM 1813 C CA . GLN A 1 234 ? 4.48 10.336 -9.07 1 93.5 234 GLN A CA 1
ATOM 1814 C C . GLN A 1 234 ? 3.959 11.758 -8.844 1 93.5 234 GLN A C 1
ATOM 1816 O O . GLN A 1 234 ? 3.658 12.469 -9.805 1 93.5 234 GLN A O 1
ATOM 1821 N N . ALA A 1 235 ? 3.865 12.148 -7.652 1 93.69 235 ALA A N 1
ATOM 1822 C CA . ALA A 1 235 ? 3.373 13.477 -7.293 1 93.69 235 ALA A CA 1
ATOM 1823 C C . ALA A 1 235 ? 4.492 14.516 -7.355 1 93.69 235 ALA A C 1
ATOM 1825 O O . ALA A 1 235 ? 4.328 15.641 -6.887 1 93.69 235 ALA A O 1
ATOM 1826 N N . ASP A 1 236 ? 5.641 14.141 -7.781 1 95.06 236 ASP A N 1
ATOM 1827 C CA . ASP A 1 236 ? 6.781 15.008 -8.062 1 95.06 236 ASP A CA 1
ATOM 1828 C C . ASP A 1 236 ? 7.438 15.492 -6.773 1 95.06 236 ASP A C 1
ATOM 1830 O O . ASP A 1 236 ? 7.918 16.625 -6.703 1 95.06 236 ASP A O 1
ATOM 1834 N N . LEU A 1 237 ? 7.457 14.617 -5.773 1 97.5 237 LEU A N 1
ATOM 1835 C CA . LEU A 1 237 ? 8.055 15.016 -4.504 1 97.5 237 LEU A CA 1
ATOM 1836 C C . LEU A 1 237 ? 9.523 14.594 -4.441 1 97.5 237 LEU A C 1
ATOM 1838 O O . LEU A 1 237 ? 10.211 14.883 -3.457 1 97.5 237 LEU A O 1
ATOM 1842 N N . GLY A 1 238 ? 10.008 13.984 -5.453 1 98 238 GLY A N 1
ATOM 1843 C CA . GLY A 1 238 ? 11.391 13.547 -5.492 1 98 238 GLY A CA 1
ATOM 1844 C C . GLY A 1 238 ? 11.602 12.281 -6.297 1 98 238 GLY A C 1
ATOM 1845 O O . GLY A 1 238 ? 10.789 11.953 -7.168 1 98 238 GLY A O 1
ATOM 1846 N N . ILE A 1 239 ? 12.766 11.648 -6.078 1 98.5 239 ILE A N 1
ATOM 1847 C CA . ILE A 1 239 ? 13.094 10.367 -6.691 1 98.5 239 ILE A CA 1
ATOM 1848 C C . ILE A 1 239 ? 13.188 9.289 -5.617 1 98.5 239 ILE A C 1
ATOM 1850 O O . ILE A 1 239 ? 13.273 9.594 -4.426 1 98.5 239 ILE A O 1
ATOM 1854 N N . GLY A 1 240 ? 13.039 8.102 -6 1 98.56 240 GLY A N 1
ATOM 1855 C CA . GLY A 1 240 ? 13.203 6.961 -5.109 1 98.56 240 GLY A CA 1
ATOM 1856 C C . GLY A 1 240 ? 13.766 5.738 -5.805 1 98.56 240 GLY A C 1
ATOM 1857 O O . GLY A 1 240 ? 13.781 5.668 -7.035 1 98.56 240 GLY A O 1
ATOM 1858 N N . VAL A 1 241 ? 14.297 4.82 -5.043 1 98.44 241 VAL A N 1
ATOM 1859 C CA . VAL A 1 241 ? 14.812 3.557 -5.555 1 98.44 241 VAL A CA 1
ATOM 1860 C C . VAL A 1 241 ? 13.867 2.42 -5.176 1 98.44 241 VAL A C 1
ATOM 1862 O O . VAL A 1 241 ? 13.555 2.229 -3.998 1 98.44 241 VAL A O 1
ATOM 1865 N N . VAL A 1 242 ? 13.383 1.734 -6.207 1 98.5 242 VAL A N 1
ATOM 1866 C CA . VAL A 1 242 ? 12.367 0.702 -6.016 1 98.5 242 VAL A CA 1
ATOM 1867 C C . VAL A 1 242 ? 12.68 -0.495 -6.914 1 98.5 242 VAL A C 1
ATOM 1869 O O . VAL A 1 242 ? 13.43 -0.376 -7.883 1 98.5 242 VAL A O 1
ATOM 1872 N N . PRO A 1 243 ? 12.094 -1.693 -6.504 1 98 243 PRO A N 1
ATOM 1873 C CA . PRO A 1 243 ? 12.148 -2.789 -7.473 1 98 243 PRO A CA 1
ATOM 1874 C C . PRO A 1 243 ? 11.5 -2.43 -8.805 1 98 243 PRO A C 1
ATOM 1876 O O . PRO A 1 243 ? 10.461 -1.77 -8.836 1 98 243 PRO A O 1
ATOM 1879 N N . ARG A 1 244 ? 12.094 -2.889 -9.875 1 96.88 244 ARG A N 1
ATOM 1880 C CA . ARG A 1 244 ? 11.664 -2.514 -11.211 1 96.88 244 ARG A CA 1
ATOM 1881 C C . ARG A 1 244 ? 10.18 -2.816 -11.414 1 96.88 244 ARG A C 1
ATOM 1883 O O . ARG A 1 244 ? 9.461 -2.039 -12.047 1 96.88 244 ARG A O 1
ATOM 1890 N N . MET A 1 245 ? 9.719 -3.879 -10.93 1 94.38 245 MET A N 1
ATOM 1891 C CA . MET A 1 245 ? 8.359 -4.336 -11.203 1 94.38 245 MET A CA 1
ATOM 1892 C C . MET A 1 245 ? 7.336 -3.42 -10.547 1 94.38 245 MET A C 1
ATOM 1894 O O . MET A 1 245 ? 6.145 -3.484 -10.859 1 94.38 245 MET A O 1
ATOM 1898 N N . ALA A 1 246 ? 7.809 -2.586 -9.586 1 95.94 246 ALA A N 1
ATOM 1899 C CA . ALA A 1 246 ? 6.906 -1.653 -8.914 1 95.94 246 ALA A CA 1
ATOM 1900 C C . ALA A 1 246 ? 6.469 -0.537 -9.859 1 95.94 246 ALA A C 1
ATOM 1902 O O . ALA A 1 246 ? 5.531 0.206 -9.555 1 95.94 246 ALA A O 1
ATOM 1903 N N . LEU A 1 247 ? 7.117 -0.401 -10.953 1 94.88 247 LEU A N 1
ATOM 1904 C CA . LEU A 1 247 ? 6.828 0.64 -11.93 1 94.88 247 LEU A CA 1
ATOM 1905 C C . LEU A 1 247 ? 6.199 0.044 -13.188 1 94.88 247 LEU A C 1
ATOM 1907 O O . LEU A 1 247 ? 6.449 -1.117 -13.523 1 94.88 247 LEU A O 1
ATOM 1911 N N . PRO A 1 248 ? 5.391 0.857 -13.867 1 87.94 248 PRO A N 1
ATOM 1912 C CA . PRO A 1 248 ? 4.805 0.358 -15.109 1 87.94 248 PRO A CA 1
ATOM 1913 C C . PRO A 1 248 ? 5.859 0.023 -16.156 1 87.94 248 PRO A C 1
ATOM 1915 O O . PRO A 1 248 ? 6.914 0.662 -16.203 1 87.94 248 PRO A O 1
ATOM 1918 N N . PRO A 1 249 ? 5.527 -1.023 -16.984 1 77.94 249 PRO A N 1
ATOM 1919 C CA . PRO A 1 249 ? 6.469 -1.393 -18.047 1 77.94 249 PRO A CA 1
ATOM 1920 C C . PRO A 1 249 ? 6.652 -0.285 -19.078 1 77.94 249 PRO A C 1
ATOM 1922 O O . PRO A 1 249 ? 7.734 -0.158 -19.656 1 77.94 249 PRO A O 1
ATOM 1925 N N . LYS A 1 250 ? 5.492 0.313 -19.422 1 71 250 LYS A N 1
ATOM 1926 C CA . LYS A 1 250 ? 5.59 1.358 -20.438 1 71 250 LYS A CA 1
ATOM 1927 C C . LYS A 1 250 ? 5.469 2.744 -19.812 1 71 250 LYS A C 1
ATOM 1929 O O . LYS A 1 250 ? 4.859 2.902 -18.75 1 71 250 LYS A O 1
ATOM 1934 N N . SER A 1 251 ? 6.051 3.732 -20.359 1 62.28 251 SER A N 1
ATOM 1935 C CA . SER A 1 251 ? 6.203 5.109 -19.906 1 62.28 251 SER A CA 1
ATOM 1936 C C . SER A 1 251 ? 4.879 5.859 -19.938 1 62.28 251 SER A C 1
ATOM 1938 O O . SER A 1 251 ? 4.816 7.043 -19.609 1 62.28 251 SER A O 1
ATOM 1940 N N . SER A 1 252 ? 3.896 5.223 -20.125 1 62.97 252 SER A N 1
ATOM 1941 C CA . SER A 1 252 ? 2.699 6.039 -20.312 1 62.97 252 SER A CA 1
ATOM 1942 C C . SER A 1 252 ? 2.188 6.578 -18.984 1 62.97 252 SER A C 1
ATOM 1944 O O . SER A 1 252 ? 1.354 7.488 -18.969 1 62.97 252 SER A O 1
ATOM 1946 N N . SER A 1 253 ? 2.785 6.301 -17.953 1 69.56 253 SER A N 1
ATOM 1947 C CA . SER A 1 253 ? 2.264 6.668 -16.641 1 69.56 253 SER A CA 1
ATOM 1948 C C . SER A 1 253 ? 2.891 7.965 -16.141 1 69.56 253 SER A C 1
ATOM 1950 O O . SER A 1 253 ? 2.445 8.523 -15.133 1 69.56 253 SER A O 1
ATOM 1952 N N . GLY A 1 254 ? 3.783 8.531 -16.859 1 85.62 254 GLY A N 1
ATOM 1953 C CA . GLY A 1 254 ? 4.504 9.703 -16.406 1 85.62 254 GLY A CA 1
ATOM 1954 C C . GLY A 1 254 ? 5.668 9.367 -15.484 1 85.62 254 GLY A C 1
ATOM 1955 O O . GLY A 1 254 ? 6.43 10.25 -15.086 1 85.62 254 GLY A O 1
ATOM 1956 N N . LEU A 1 255 ? 5.809 8.102 -15.164 1 92.19 255 LEU A N 1
ATOM 1957 C CA . LEU A 1 255 ? 6.914 7.625 -14.344 1 92.19 255 LEU A CA 1
ATOM 1958 C C . LEU A 1 255 ? 7.957 6.91 -15.195 1 92.19 255 LEU A C 1
ATOM 1960 O O . LEU A 1 255 ? 7.609 6.199 -16.141 1 92.19 255 LEU A O 1
ATOM 1964 N N . LEU A 1 256 ? 9.227 7.113 -14.898 1 94.88 256 LEU A N 1
ATOM 1965 C CA . LEU A 1 256 ? 10.328 6.461 -15.602 1 94.88 256 LEU A CA 1
ATOM 1966 C C . LEU A 1 256 ? 11.164 5.629 -14.633 1 94.88 256 LEU A C 1
ATOM 1968 O O . LEU A 1 256 ? 11.25 5.949 -13.445 1 94.88 256 LEU A O 1
ATOM 1972 N N . ALA A 1 257 ? 11.633 4.543 -15.164 1 96.56 257 ALA A N 1
ATOM 1973 C CA . ALA A 1 257 ? 12.594 3.684 -14.469 1 96.56 257 ALA A CA 1
ATOM 1974 C C . ALA A 1 257 ? 13.992 3.846 -15.055 1 96.56 257 ALA A C 1
ATOM 1976 O O . ALA A 1 257 ? 14.234 3.494 -16.203 1 96.56 257 ALA A O 1
ATOM 1977 N N . ILE A 1 258 ? 14.922 4.355 -14.273 1 97.31 258 ILE A N 1
ATOM 1978 C CA . ILE A 1 258 ? 16.281 4.559 -14.742 1 97.31 258 ILE A CA 1
ATOM 1979 C C . ILE A 1 258 ? 17.219 3.518 -14.125 1 97.31 258 ILE A C 1
ATOM 1981 O O . ILE A 1 258 ? 17.297 3.4 -12.898 1 97.31 258 ILE A O 1
ATOM 1985 N N . PRO A 1 259 ? 17.938 2.783 -14.945 1 98.12 259 PRO A N 1
ATOM 1986 C CA . PRO A 1 259 ? 18.875 1.819 -14.383 1 98.12 259 PRO A CA 1
ATOM 1987 C C . PRO A 1 259 ? 19.875 2.463 -13.422 1 98.12 259 PRO A C 1
ATOM 1989 O O . PRO A 1 259 ? 20.359 3.57 -13.672 1 98.12 259 PRO A O 1
ATOM 1992 N N . LEU A 1 260 ? 20.094 1.844 -12.312 1 97.69 260 LEU A N 1
ATOM 1993 C CA . LEU A 1 260 ? 20.969 2.309 -11.242 1 97.69 260 LEU A CA 1
ATOM 1994 C C . LEU A 1 260 ? 22.188 1.408 -11.125 1 97.69 260 LEU A C 1
ATOM 1996 O O . LEU A 1 260 ? 22.062 0.185 -11.023 1 97.69 260 LEU A O 1
ATOM 2000 N N . THR A 1 261 ? 23.422 2.037 -11.148 1 97 261 THR A N 1
ATOM 2001 C CA . THR A 1 261 ? 24.656 1.265 -11.188 1 97 261 THR A CA 1
ATOM 2002 C C . THR A 1 261 ? 25.625 1.73 -10.102 1 97 261 THR A C 1
ATOM 2004 O O . THR A 1 261 ? 25.328 2.682 -9.375 1 97 261 THR A O 1
ATOM 2007 N N . ASP A 1 262 ? 26.672 0.937 -9.906 1 94.81 262 ASP A N 1
ATOM 2008 C CA . ASP A 1 262 ? 27.812 1.241 -9.039 1 94.81 262 ASP A CA 1
ATOM 2009 C C . ASP A 1 262 ? 27.375 1.32 -7.578 1 94.81 262 ASP A C 1
ATOM 2011 O O . ASP A 1 262 ? 27.688 2.289 -6.883 1 94.81 262 ASP A O 1
ATOM 2015 N N . PRO A 1 263 ? 26.703 0.239 -7.258 1 96.62 263 PRO A N 1
ATOM 2016 C CA . PRO A 1 263 ? 26.5 -1.089 -7.836 1 96.62 263 PRO A CA 1
ATOM 2017 C C . PRO A 1 263 ? 25.062 -1.301 -8.32 1 96.62 263 PRO A C 1
ATOM 2019 O O . PRO A 1 263 ? 24.172 -0.53 -7.969 1 96.62 263 PRO A O 1
ATOM 2022 N N . VAL A 1 264 ? 24.984 -2.283 -9.164 1 97.94 264 VAL A N 1
ATOM 2023 C CA . VAL A 1 264 ? 23.656 -2.828 -9.438 1 97.94 264 VAL A CA 1
ATOM 2024 C C . VAL A 1 264 ? 23.203 -3.688 -8.258 1 97.94 264 VAL A C 1
ATOM 2026 O O . VAL A 1 264 ? 23.953 -4.531 -7.77 1 97.94 264 VAL A O 1
ATOM 2029 N N . ILE A 1 265 ? 22.078 -3.393 -7.734 1 97.62 265 ILE A N 1
ATOM 2030 C CA . ILE A 1 265 ? 21.484 -4.172 -6.648 1 97.62 265 ILE A CA 1
ATOM 2031 C C . ILE A 1 265 ? 20.281 -4.953 -7.172 1 97.62 265 ILE A C 1
ATOM 2033 O O . ILE A 1 265 ? 19.422 -4.395 -7.852 1 97.62 265 ILE A O 1
ATOM 2037 N N . THR A 1 266 ? 20.219 -6.219 -6.906 1 97.94 266 THR A N 1
ATOM 2038 C CA . THR A 1 266 ? 19.125 -7.062 -7.371 1 97.94 266 THR A CA 1
ATOM 2039 C C . THR A 1 266 ? 18.484 -7.805 -6.203 1 97.94 266 THR A C 1
ATOM 2041 O O . THR A 1 266 ? 19.062 -7.875 -5.113 1 97.94 266 THR A O 1
ATOM 2044 N N . ARG A 1 267 ? 17.266 -8.227 -6.418 1 97.12 267 ARG A N 1
ATOM 2045 C CA . ARG A 1 267 ? 16.594 -9.18 -5.543 1 97.12 267 ARG A CA 1
ATOM 2046 C C . ARG A 1 267 ? 15.914 -10.281 -6.348 1 97.12 267 ARG A C 1
ATOM 2048 O O . ARG A 1 267 ? 15.664 -10.117 -7.543 1 97.12 267 ARG A O 1
ATOM 2055 N N . THR A 1 268 ? 15.703 -11.383 -5.707 1 96.75 268 THR A N 1
ATOM 2056 C CA . THR A 1 268 ? 15 -12.492 -6.344 1 96.75 268 THR A CA 1
ATOM 2057 C C . THR A 1 268 ? 13.609 -12.664 -5.754 1 96.75 268 THR A C 1
ATOM 2059 O O . THR A 1 268 ? 13.461 -13.008 -4.578 1 96.75 268 THR A O 1
ATOM 2062 N N . LEU A 1 269 ? 12.633 -12.391 -6.57 1 97.12 269 LEU A N 1
ATOM 2063 C CA . LEU A 1 269 ? 11.25 -12.68 -6.211 1 97.12 269 LEU A CA 1
ATOM 2064 C C . LEU A 1 269 ? 10.945 -14.164 -6.398 1 97.12 269 LEU A C 1
ATOM 2066 O O . LEU A 1 269 ? 11.352 -14.766 -7.395 1 97.12 269 LEU A O 1
ATOM 2070 N N . GLY A 1 270 ? 10.328 -14.742 -5.383 1 97.44 270 GLY A N 1
ATOM 2071 C CA . GLY A 1 270 ? 10 -16.156 -5.453 1 97.44 270 GLY A CA 1
ATOM 2072 C C . GLY A 1 270 ? 8.719 -16.516 -4.715 1 97.44 270 GLY A C 1
ATOM 2073 O O . GLY A 1 270 ? 8.117 -15.656 -4.059 1 97.44 270 GLY A O 1
ATOM 2074 N N . LEU A 1 271 ? 8.305 -17.75 -4.898 1 97.94 271 LEU A N 1
ATOM 2075 C CA . LEU A 1 271 ? 7.168 -18.312 -4.18 1 97.94 271 LEU A CA 1
ATOM 2076 C C . LEU A 1 271 ? 7.629 -19.094 -2.959 1 97.94 271 LEU A C 1
ATOM 2078 O O . LEU A 1 271 ? 8.625 -19.812 -3.023 1 97.94 271 LEU A O 1
ATOM 2082 N N . ILE A 1 272 ? 6.93 -18.859 -1.864 1 98.25 272 ILE A N 1
ATOM 2083 C CA . ILE A 1 272 ? 7.242 -19.641 -0.679 1 98.25 272 ILE A CA 1
ATOM 2084 C C . ILE A 1 272 ? 6.031 -20.484 -0.284 1 98.25 272 ILE A C 1
ATOM 2086 O O . ILE A 1 272 ? 4.887 -20.047 -0.436 1 98.25 272 ILE A O 1
ATOM 2090 N N . SER A 1 273 ? 6.227 -21.625 0.2 1 96.44 273 SER A N 1
ATOM 2091 C CA . SER A 1 273 ? 5.227 -22.531 0.748 1 96.44 273 SER A CA 1
ATOM 2092 C C . SER A 1 273 ? 5.805 -23.375 1.89 1 96.44 273 SER A C 1
ATOM 2094 O O . SER A 1 273 ? 7.023 -23.469 2.041 1 96.44 273 SER A O 1
ATOM 2096 N N . ARG A 1 274 ? 4.902 -23.844 2.73 1 93.06 274 ARG A N 1
ATOM 2097 C CA . ARG A 1 274 ? 5.355 -24.688 3.834 1 93.06 274 ARG A CA 1
ATOM 2098 C C . ARG A 1 274 ? 5.914 -26 3.32 1 93.06 274 ARG A C 1
ATOM 2100 O O . ARG A 1 274 ? 5.285 -26.672 2.498 1 93.06 274 ARG A O 1
ATOM 2107 N N . ARG A 1 275 ? 7.016 -26.344 3.85 1 90 275 ARG A N 1
ATOM 2108 C CA . ARG A 1 275 ? 7.688 -27.562 3.453 1 90 275 ARG A CA 1
ATOM 2109 C C . ARG A 1 275 ? 6.895 -28.797 3.895 1 90 275 ARG A C 1
ATOM 2111 O O . ARG A 1 275 ? 6.406 -28.844 5.023 1 90 275 ARG A O 1
ATOM 2118 N N . GLY A 1 276 ? 6.719 -29.719 2.971 1 80 276 GLY A N 1
ATOM 2119 C CA . GLY A 1 276 ? 6.086 -30.984 3.291 1 80 276 GLY A CA 1
ATOM 2120 C C . GLY A 1 276 ? 4.574 -30.891 3.363 1 80 276 GLY A C 1
ATOM 2121 O O . GLY A 1 276 ? 3.908 -31.859 3.76 1 80 276 GLY A O 1
ATOM 2122 N N . ARG A 1 277 ? 4 -29.828 3.078 1 82.94 277 ARG A N 1
ATOM 2123 C CA . ARG A 1 277 ? 2.555 -29.656 3.084 1 82.94 277 ARG A CA 1
ATOM 2124 C C . ARG A 1 277 ? 2.037 -29.328 1.688 1 82.94 277 ARG A C 1
ATOM 2126 O O . ARG A 1 277 ? 2.133 -28.172 1.239 1 82.94 277 ARG A O 1
ATOM 2133 N N . PRO A 1 278 ? 1.471 -30.266 1.077 1 81.69 278 PRO A N 1
ATOM 2134 C CA . PRO A 1 278 ? 0.973 -30 -0.275 1 81.69 278 PRO A CA 1
ATOM 2135 C C . PRO A 1 278 ? -0.137 -28.953 -0.303 1 81.69 278 PRO A C 1
ATOM 2137 O O . PRO A 1 278 ? -0.964 -28.906 0.611 1 81.69 278 PRO A O 1
ATOM 2140 N N . LEU A 1 279 ? -0.142 -28.188 -1.383 1 85.5 279 LEU A N 1
ATOM 2141 C CA . LEU A 1 279 ? -1.195 -27.188 -1.593 1 85.5 279 LEU A CA 1
ATOM 2142 C C . LEU A 1 279 ? -2.482 -27.859 -2.061 1 85.5 279 LEU A C 1
ATOM 2144 O O . LEU A 1 279 ? -2.441 -28.875 -2.76 1 85.5 279 LEU A O 1
ATOM 2148 N N . ALA A 1 280 ? -3.621 -27.328 -1.577 1 80.06 280 ALA A N 1
ATOM 2149 C CA . ALA A 1 280 ? -4.883 -27.734 -2.186 1 80.06 280 ALA A CA 1
ATOM 2150 C C . ALA A 1 280 ? -4.902 -27.422 -3.68 1 80.06 280 ALA A C 1
ATOM 2152 O O . ALA A 1 280 ? -4.172 -26.547 -4.145 1 80.06 280 ALA A O 1
ATOM 2153 N N . PRO A 1 281 ? -5.691 -28.094 -4.41 1 80.12 281 PRO A N 1
ATOM 2154 C CA . PRO A 1 281 ? -5.684 -27.969 -5.867 1 80.12 281 PRO A CA 1
ATOM 2155 C C . PRO A 1 281 ? -5.852 -26.531 -6.336 1 80.12 281 PRO A C 1
ATOM 2157 O O . PRO A 1 281 ? -5.098 -26.062 -7.191 1 80.12 281 PRO A O 1
ATOM 2160 N N . ALA A 1 282 ? -6.82 -25.812 -5.773 1 84.69 282 ALA A N 1
ATOM 2161 C CA . ALA A 1 282 ? -7.059 -24.422 -6.168 1 84.69 282 ALA A CA 1
ATOM 2162 C C . ALA A 1 282 ? -5.805 -23.578 -5.98 1 84.69 282 ALA A C 1
ATOM 2164 O O . ALA A 1 282 ? -5.449 -22.781 -6.855 1 84.69 282 ALA A O 1
ATOM 2165 N N . ALA A 1 283 ? -5.102 -23.781 -4.883 1 92.88 283 ALA A N 1
ATOM 2166 C CA . ALA A 1 283 ? -3.871 -23.047 -4.586 1 92.88 283 ALA A CA 1
ATOM 2167 C C . ALA A 1 283 ? -2.73 -23.5 -5.492 1 92.88 283 ALA A C 1
ATOM 2169 O O . ALA A 1 283 ? -1.918 -22.688 -5.938 1 92.88 283 ALA A O 1
ATOM 2170 N N . GLN A 1 284 ? -2.713 -24.766 -5.723 1 89.44 284 GLN A N 1
ATOM 2171 C CA . GLN A 1 284 ? -1.661 -25.312 -6.57 1 89.44 284 GLN A CA 1
ATOM 2172 C C . GLN A 1 284 ? -1.767 -24.766 -7.996 1 89.44 284 GLN A C 1
ATOM 2174 O O . GLN A 1 284 ? -0.752 -24.453 -8.625 1 89.44 284 GLN A O 1
ATOM 2179 N N . PHE A 1 285 ? -2.984 -24.672 -8.477 1 84.56 285 PHE A N 1
ATOM 2180 C CA . PHE A 1 285 ? -3.186 -24.141 -9.82 1 84.56 285 PHE A CA 1
ATOM 2181 C C . PHE A 1 285 ? -2.648 -22.719 -9.922 1 84.56 285 PHE A C 1
ATOM 2183 O O . PHE A 1 285 ? -1.942 -22.375 -10.875 1 84.56 285 PHE A O 1
ATOM 2190 N N . LEU A 1 286 ? -2.994 -21.859 -8.969 1 94.25 286 LEU A N 1
ATOM 2191 C CA . LEU A 1 286 ? -2.512 -20.484 -8.969 1 94.25 286 LEU A CA 1
ATOM 2192 C C . LEU A 1 286 ? -0.993 -20.438 -8.836 1 94.25 286 LEU A C 1
ATOM 2194 O O . LEU A 1 286 ? -0.327 -19.656 -9.531 1 94.25 286 LEU A O 1
ATOM 2198 N N . PHE A 1 287 ? -0.464 -21.266 -7.961 1 94.75 287 PHE A N 1
ATOM 2199 C CA . PHE A 1 287 ? 0.972 -21.422 -7.754 1 94.75 287 PHE A CA 1
ATOM 2200 C C . PHE A 1 287 ? 1.679 -21.719 -9.07 1 94.75 287 PHE A C 1
ATOM 2202 O O . PHE A 1 287 ? 2.646 -21.062 -9.43 1 94.75 287 PHE A O 1
ATOM 2209 N N . ASP A 1 288 ? 1.177 -22.609 -9.797 1 89.06 288 ASP A N 1
ATOM 2210 C CA . ASP A 1 288 ? 1.775 -23.031 -11.055 1 89.06 288 ASP A CA 1
ATOM 2211 C C . ASP A 1 288 ? 1.697 -21.938 -12.102 1 89.06 288 ASP A C 1
ATOM 2213 O O . ASP A 1 288 ? 2.625 -21.75 -12.898 1 89.06 288 ASP A O 1
ATOM 2217 N N . MET A 1 289 ? 0.636 -21.266 -12.117 1 92.38 289 MET A N 1
ATOM 2218 C CA . MET A 1 289 ? 0.484 -20.172 -13.078 1 92.38 289 MET A CA 1
ATOM 2219 C C . MET A 1 289 ? 1.491 -19.062 -12.789 1 92.38 289 MET A C 1
ATOM 2221 O O . MET A 1 289 ? 1.993 -18.422 -13.719 1 92.38 289 MET A O 1
ATOM 2225 N N . LEU A 1 290 ? 1.752 -18.859 -11.523 1 95.75 290 LEU A N 1
ATOM 2226 C CA . LEU A 1 290 ? 2.744 -17.859 -11.156 1 95.75 290 LEU A CA 1
ATOM 2227 C C . LEU A 1 290 ? 4.141 -18.281 -11.594 1 95.75 290 LEU A C 1
ATOM 2229 O O . LEU A 1 290 ? 4.941 -17.453 -12.031 1 95.75 290 LEU A O 1
ATOM 2233 N N . ILE A 1 291 ? 4.43 -19.547 -11.5 1 91.88 291 ILE A N 1
ATOM 2234 C CA . ILE A 1 291 ? 5.719 -20.062 -11.945 1 91.88 291 ILE A CA 1
ATOM 2235 C C . ILE A 1 291 ? 5.879 -19.844 -13.445 1 91.88 291 ILE A C 1
ATOM 2237 O O . ILE A 1 291 ? 6.926 -19.391 -13.906 1 91.88 291 ILE A O 1
ATOM 2241 N N . ARG A 1 292 ? 4.855 -20.062 -14.172 1 85.5 292 ARG A N 1
ATOM 2242 C CA . ARG A 1 292 ? 4.898 -19.891 -15.617 1 85.5 292 ARG A CA 1
ATOM 2243 C C . ARG A 1 292 ? 5.121 -18.422 -15.984 1 85.5 292 ARG A C 1
ATOM 2245 O O . ARG A 1 292 ? 5.859 -18.109 -16.922 1 85.5 292 ARG A O 1
ATOM 2252 N N . ARG A 1 293 ? 4.453 -17.547 -15.219 1 85.88 293 ARG A N 1
ATOM 2253 C CA . ARG A 1 293 ? 4.609 -16.109 -15.445 1 85.88 293 ARG A CA 1
ATOM 2254 C C . ARG A 1 293 ? 6.047 -15.672 -15.195 1 85.88 293 ARG A C 1
ATOM 2256 O O . ARG A 1 293 ? 6.574 -14.828 -15.914 1 85.88 293 ARG A O 1
ATOM 2263 N N . GLY A 1 294 ? 6.605 -16.141 -14.117 1 83.81 294 GLY A N 1
ATOM 2264 C CA . GLY A 1 294 ? 7.977 -15.789 -13.773 1 83.81 294 GLY A CA 1
ATOM 2265 C C . GLY A 1 294 ? 8.984 -16.25 -14.805 1 83.81 294 GLY A C 1
ATOM 2266 O O . GLY A 1 294 ? 10.008 -15.602 -15.016 1 83.81 294 GLY A O 1
ATOM 2267 N N . THR A 1 295 ? 8.758 -17.359 -15.375 1 69.25 295 THR A N 1
ATOM 2268 C CA . THR A 1 295 ? 9.68 -17.938 -16.344 1 69.25 295 THR A CA 1
ATOM 2269 C C . THR A 1 295 ? 9.5 -17.281 -17.719 1 69.25 295 THR A C 1
ATOM 2271 O O . THR A 1 295 ? 10.383 -17.375 -18.578 1 69.25 295 THR A O 1
ATOM 2274 N N . ALA A 1 296 ? 8.312 -16.719 -17.812 1 63.41 296 ALA A N 1
ATOM 2275 C CA . ALA A 1 296 ? 8.055 -16.078 -19.094 1 63.41 296 ALA A CA 1
ATOM 2276 C C . ALA A 1 296 ? 8.844 -14.773 -19.234 1 63.41 296 ALA A C 1
ATOM 2278 O O . ALA A 1 296 ? 8.977 -14.023 -18.266 1 63.41 296 ALA A O 1
ATOM 2279 N N . LYS A 1 297 ? 10.031 -14.875 -19.719 1 51.88 297 LYS A N 1
ATOM 2280 C CA . LYS A 1 297 ? 10.891 -13.719 -19.984 1 51.88 297 LYS A CA 1
ATOM 2281 C C . LYS A 1 297 ? 10.062 -12.539 -20.484 1 51.88 297 LYS A C 1
ATOM 2283 O O . LYS A 1 297 ? 9.219 -12.688 -21.359 1 51.88 297 LYS A O 1
ATOM 2288 N N . PRO A 1 298 ? 9.953 -11.258 -19.609 1 44.94 298 PRO A N 1
ATOM 2289 C CA . PRO A 1 298 ? 9.281 -10.141 -20.25 1 44.94 298 PRO A CA 1
ATOM 2290 C C . PRO A 1 298 ? 9.797 -9.867 -21.656 1 44.94 298 PRO A C 1
ATOM 2292 O O . PRO A 1 298 ? 10.953 -10.188 -21.969 1 44.94 298 PRO A O 1
ATOM 2295 N N . MET B 1 1 ? -10.602 43.969 17 1 45.03 1 MET B N 1
ATOM 2296 C CA . MET B 1 1 ? -10.484 42.625 17.625 1 45.03 1 MET B CA 1
ATOM 2297 C C . MET B 1 1 ? -9.297 42.594 18.562 1 45.03 1 MET B C 1
ATOM 2299 O O . MET B 1 1 ? -8.148 42.719 18.141 1 45.03 1 MET B O 1
ATOM 2303 N N . ASN B 1 2 ? -9.477 43 19.828 1 63.69 2 ASN B N 1
ATOM 2304 C CA . ASN B 1 2 ? -8.461 43.562 20.719 1 63.69 2 ASN B CA 1
ATOM 2305 C C . ASN B 1 2 ? -7.691 42.469 21.453 1 63.69 2 ASN B C 1
ATOM 2307 O O . ASN B 1 2 ? -7.926 42.219 22.641 1 63.69 2 ASN B O 1
ATOM 2311 N N . PHE B 1 3 ? -7.32 41.344 20.938 1 67.06 3 PHE B N 1
ATOM 2312 C CA . PHE B 1 3 ? -6.398 40.469 21.641 1 67.06 3 PHE B CA 1
ATOM 2313 C C . PHE B 1 3 ? -5.039 40.438 20.953 1 67.06 3 PHE B C 1
ATOM 2315 O O . PHE B 1 3 ? -4.914 40.875 19.797 1 67.06 3 PHE B O 1
ATOM 2322 N N . ASP B 1 4 ? -4.023 40.219 21.781 1 72.56 4 ASP B N 1
ATOM 2323 C CA . ASP B 1 4 ? -2.676 40.156 21.234 1 72.56 4 ASP B CA 1
ATOM 2324 C C . ASP B 1 4 ? -2.098 38.75 21.328 1 72.56 4 ASP B C 1
ATOM 2326 O O . ASP B 1 4 ? -2.785 37.812 21.766 1 72.56 4 ASP B O 1
ATOM 2330 N N . LEU B 1 5 ? -0.797 38.625 20.891 1 76.12 5 LEU B N 1
ATOM 2331 C CA . LEU B 1 5 ? -0.139 37.312 20.797 1 76.12 5 LEU B CA 1
ATOM 2332 C C . LEU B 1 5 ? 0.023 36.688 22.188 1 76.12 5 LEU B C 1
ATOM 2334 O O . LEU B 1 5 ? -0.055 35.469 22.328 1 76.12 5 LEU B O 1
ATOM 2338 N N . ALA B 1 6 ? 0.243 37.5 23.109 1 78.12 6 ALA B N 1
ATOM 2339 C CA . ALA B 1 6 ? 0.397 37.031 24.484 1 78.12 6 ALA B CA 1
ATOM 2340 C C . ALA B 1 6 ? -0.889 36.375 24.984 1 78.12 6 ALA B C 1
ATOM 2342 O O . ALA B 1 6 ? -0.846 35.375 25.734 1 78.12 6 ALA B O 1
ATOM 2343 N N . ASP B 1 7 ? -2.035 36.906 24.562 1 85.25 7 ASP B N 1
ATOM 2344 C CA . ASP B 1 7 ? -3.322 36.312 24.938 1 85.25 7 ASP B CA 1
ATOM 2345 C C . ASP B 1 7 ? -3.502 34.938 24.328 1 85.25 7 ASP B C 1
ATOM 2347 O O . ASP B 1 7 ? -3.988 34.031 25 1 85.25 7 ASP B O 1
ATOM 2351 N N . LEU B 1 8 ? -3.059 34.875 23.031 1 83.31 8 LEU B N 1
ATOM 2352 C CA . LEU B 1 8 ? -3.127 33.594 22.359 1 83.31 8 LEU B CA 1
ATOM 2353 C C . LEU B 1 8 ? -2.229 32.562 23.031 1 83.31 8 LEU B C 1
ATOM 2355 O O . LEU B 1 8 ? -2.621 31.391 23.219 1 83.31 8 LEU B O 1
ATOM 2359 N N . ARG B 1 9 ? -1.076 32.969 23.375 1 82.06 9 ARG B N 1
ATOM 2360 C CA . ARG B 1 9 ? -0.132 32.094 24.047 1 82.06 9 ARG B CA 1
ATOM 2361 C C . ARG B 1 9 ? -0.66 31.656 25.406 1 82.06 9 ARG B C 1
ATOM 2363 O O . ARG B 1 9 ? -0.495 30.5 25.812 1 82.06 9 ARG B O 1
ATOM 2370 N N . ALA B 1 10 ? -1.266 32.562 26.125 1 87.75 10 ALA B N 1
ATOM 2371 C CA . ALA B 1 10 ? -1.868 32.25 27.422 1 87.75 10 ALA B CA 1
ATOM 2372 C C . ALA B 1 10 ? -2.963 31.203 27.281 1 87.75 10 ALA B C 1
ATOM 2374 O O . ALA B 1 10 ? -3.016 30.234 28.062 1 87.75 10 ALA B O 1
ATOM 2375 N N . PHE B 1 11 ? -3.795 31.406 26.266 1 91.5 11 PHE B N 1
ATOM 2376 C CA . PHE B 1 11 ? -4.852 30.453 25.969 1 91.5 11 PHE B CA 1
ATOM 2377 C C . PHE B 1 11 ? -4.262 29.062 25.703 1 91.5 11 PHE B C 1
ATOM 2379 O O . PHE B 1 11 ? -4.711 28.078 26.297 1 91.5 11 PHE B O 1
ATOM 2386 N N . LEU B 1 12 ? -3.303 29.125 24.875 1 87.88 12 LEU B N 1
ATOM 2387 C CA . LEU B 1 12 ? -2.705 27.859 24.484 1 87.88 12 LEU B CA 1
ATOM 2388 C C . LEU B 1 12 ? -2.023 27.188 25.672 1 87.88 12 LEU B C 1
ATOM 2390 O O . LEU B 1 12 ? -2.068 25.969 25.812 1 87.88 12 LEU B O 1
ATOM 2394 N N . ALA B 1 13 ? -1.392 27.859 26.578 1 85.75 13 ALA B N 1
ATOM 2395 C CA . ALA B 1 13 ? -0.751 27.312 27.781 1 85.75 13 ALA B CA 1
ATOM 2396 C C . ALA B 1 13 ? -1.772 26.641 28.688 1 85.75 13 ALA B C 1
ATOM 2398 O O . ALA B 1 13 ? -1.524 25.547 29.203 1 85.75 13 ALA B O 1
ATOM 2399 N N . VAL B 1 14 ? -2.896 27.266 28.812 1 90.88 14 VAL B N 1
ATOM 2400 C CA . VAL B 1 14 ? -3.945 26.688 29.656 1 90.88 14 VAL B CA 1
ATOM 2401 C C . VAL B 1 14 ? -4.52 25.438 28.984 1 90.88 14 VAL B C 1
ATOM 2403 O O . VAL B 1 14 ? -4.777 24.438 29.641 1 90.88 14 VAL B O 1
ATOM 2406 N N . ALA B 1 15 ? -4.688 25.594 27.719 1 88 15 ALA B N 1
ATOM 2407 C CA . ALA B 1 15 ? -5.23 24.469 26.969 1 88 15 ALA B CA 1
ATOM 2408 C C . ALA B 1 15 ? -4.32 23.25 27.078 1 88 15 ALA B C 1
ATOM 2410 O O . ALA B 1 15 ? -4.797 22.125 27.25 1 88 15 ALA B O 1
ATOM 2411 N N . ASP B 1 16 ? -3.062 23.484 26.984 1 81.06 16 ASP B N 1
ATOM 2412 C CA . ASP B 1 16 ? -2.059 22.422 26.969 1 81.06 16 ASP B CA 1
ATOM 2413 C C . ASP B 1 16 ? -1.903 21.797 28.359 1 81.06 16 ASP B C 1
ATOM 2415 O O . ASP B 1 16 ? -1.749 20.578 28.484 1 81.06 16 ASP B O 1
ATOM 2419 N N . LEU B 1 17 ? -1.937 22.609 29.375 1 80.44 17 LEU B N 1
ATOM 2420 C CA . LEU B 1 17 ? -1.587 22.172 30.719 1 80.44 17 LEU B CA 1
ATOM 2421 C C . LEU B 1 17 ? -2.838 21.812 31.516 1 80.44 17 LEU B C 1
ATOM 2423 O O . LEU B 1 17 ? -2.748 21.172 32.562 1 80.44 17 LEU B O 1
ATOM 2427 N N . GLY B 1 18 ? -3.965 22.203 30.984 1 85.75 18 GLY B N 1
ATOM 2428 C CA . GLY B 1 18 ? -5.246 21.859 31.578 1 85.75 18 GLY B CA 1
ATOM 2429 C C . GLY B 1 18 ? -5.453 22.5 32.938 1 85.75 18 GLY B C 1
ATOM 2430 O O . GLY B 1 18 ? -6.27 22.031 33.719 1 85.75 18 GLY B O 1
ATOM 2431 N N . SER B 1 19 ? -4.602 23.438 33.281 1 90.19 19 SER B N 1
ATOM 2432 C CA . SER B 1 19 ? -4.637 24.109 34.562 1 90.19 19 SER B CA 1
ATOM 2433 C C . SER B 1 19 ? -4.164 25.547 34.469 1 90.19 19 SER B C 1
ATOM 2435 O O . SER B 1 19 ? -3.131 25.828 33.844 1 90.19 19 SER B O 1
ATOM 2437 N N . PHE B 1 20 ? -4.926 26.5 35.062 1 91.56 20 PHE B N 1
ATOM 2438 C CA . PHE B 1 20 ? -4.539 27.906 35.062 1 91.56 20 PHE B CA 1
ATOM 2439 C C . PHE B 1 20 ? -3.307 28.141 35.938 1 91.56 20 PHE B C 1
ATOM 2441 O O . PHE B 1 20 ? -2.43 28.922 35.562 1 91.56 20 PHE B O 1
ATOM 2448 N N . LYS B 1 21 ? -3.307 27.328 37 1 90.5 21 LYS B N 1
ATOM 2449 C CA . LYS B 1 21 ? -2.148 27.453 37.906 1 90.5 21 LYS B CA 1
ATOM 2450 C C . LYS B 1 21 ? -0.877 26.969 37.219 1 90.5 21 LYS B C 1
ATOM 2452 O O . LYS B 1 21 ? 0.142 27.672 37.219 1 90.5 21 LYS B O 1
ATOM 2457 N N . ALA B 1 22 ? -0.956 25.859 36.625 1 88.62 22 ALA B N 1
ATOM 2458 C CA . ALA B 1 22 ? 0.201 25.297 35.938 1 88.62 22 ALA B CA 1
ATOM 2459 C C . ALA B 1 22 ? 0.627 26.188 34.781 1 88.62 22 ALA B C 1
ATOM 2461 O O . ALA B 1 22 ? 1.822 26.391 34.531 1 88.62 22 ALA B O 1
ATOM 2462 N N . ALA B 1 23 ? -0.296 26.672 34.094 1 91.25 23 ALA B N 1
ATOM 2463 C CA . ALA B 1 23 ? -0.019 27.547 32.938 1 91.25 23 ALA B CA 1
ATOM 2464 C C . ALA B 1 23 ? 0.613 28.859 33.406 1 91.25 23 ALA B C 1
ATOM 2466 O O . ALA B 1 23 ? 1.544 29.359 32.75 1 91.25 23 ALA B O 1
ATOM 2467 N N . SER B 1 24 ? 0.141 29.391 34.469 1 91.88 24 SER B N 1
ATOM 2468 C CA . SER B 1 24 ? 0.709 30.641 34.969 1 91.88 24 SER B CA 1
ATOM 2469 C C . SER B 1 24 ? 2.16 30.438 35.406 1 91.88 24 SER B C 1
ATOM 2471 O O . SER B 1 24 ? 3.012 31.297 35.156 1 91.88 24 SER B O 1
ATOM 2473 N N . ASP B 1 25 ? 2.445 29.312 35.969 1 83.88 25 ASP B N 1
ATOM 2474 C CA . ASP B 1 25 ? 3.812 28.984 36.375 1 83.88 25 ASP B CA 1
ATOM 2475 C C . ASP B 1 25 ? 4.719 28.859 35.156 1 83.88 25 ASP B C 1
ATOM 2477 O O . ASP B 1 25 ? 5.824 29.406 35.125 1 83.88 25 ASP B O 1
ATOM 2481 N N . ALA B 1 26 ? 4.195 28.281 34.188 1 81.12 26 ALA B N 1
ATOM 2482 C CA . ALA B 1 26 ? 4.965 28.031 32.969 1 81.12 26 ALA B CA 1
ATOM 2483 C C . ALA B 1 26 ? 5.25 29.328 32.219 1 81.12 26 ALA B C 1
ATOM 2485 O O . ALA B 1 26 ? 6.297 29.453 31.562 1 81.12 26 ALA B O 1
ATOM 2486 N N . MET B 1 27 ? 4.414 30.203 32.281 1 82.75 27 MET B N 1
ATOM 2487 C CA . MET B 1 27 ? 4.52 31.438 31.516 1 82.75 27 MET B CA 1
ATOM 2488 C C . MET B 1 27 ? 5.105 32.562 32.375 1 82.75 27 MET B C 1
ATOM 2490 O O . MET B 1 27 ? 5.25 33.688 31.906 1 82.75 27 MET B O 1
ATOM 2494 N N . PHE B 1 28 ? 5.352 32.188 33.719 1 84.81 28 PHE B N 1
ATOM 2495 C CA . PHE B 1 28 ? 5.891 33.156 34.688 1 84.81 28 PHE B CA 1
ATOM 2496 C C . PHE B 1 28 ? 4.969 34.375 34.844 1 84.81 28 PHE B C 1
ATOM 2498 O O . PHE B 1 28 ? 5.426 35.5 34.781 1 84.81 28 PHE B O 1
ATOM 2505 N N . LEU B 1 29 ? 3.734 34.062 34.875 1 86.38 29 LEU B N 1
ATOM 2506 C CA . LEU B 1 29 ? 2.684 35.031 35.125 1 86.38 29 LEU B CA 1
ATOM 2507 C C . LEU B 1 29 ? 1.913 34.688 36.406 1 86.38 29 LEU B C 1
ATOM 2509 O O . LEU B 1 29 ? 1.918 33.531 36.844 1 86.38 29 LEU B O 1
ATOM 2513 N N . SER B 1 30 ? 1.339 35.688 37.125 1 90.25 30 SER B N 1
ATOM 2514 C CA . SER B 1 30 ? 0.362 35.375 38.188 1 90.25 30 SER B CA 1
ATOM 2515 C C . SER B 1 30 ? -0.884 34.719 37.594 1 90.25 30 SER B C 1
ATOM 2517 O O . SER B 1 30 ? -1.218 34.938 36.438 1 90.25 30 SER B O 1
ATOM 2519 N N . GLN B 1 31 ? -1.428 33.906 38.344 1 91.25 31 GLN B N 1
ATOM 2520 C CA . GLN B 1 31 ? -2.633 33.25 37.875 1 91.25 31 GLN B CA 1
ATOM 2521 C C . GLN B 1 31 ? -3.709 34.25 37.469 1 91.25 31 GLN B C 1
ATOM 2523 O O . GLN B 1 31 ? -4.457 34.031 36.531 1 91.25 31 GLN B O 1
ATOM 2528 N N . SER B 1 32 ? -3.818 35.344 38.281 1 93.81 32 SER B N 1
ATOM 2529 C CA . SER B 1 32 ? -4.789 36.406 37.969 1 93.81 32 SER B CA 1
ATOM 2530 C C . SER B 1 32 ? -4.484 37.062 36.625 1 93.81 32 SER B C 1
ATOM 2532 O O . SER B 1 32 ? -5.398 37.312 35.844 1 93.81 32 SER B O 1
ATOM 2534 N N . ALA B 1 33 ? -3.207 37.219 36.312 1 90.75 33 ALA B N 1
ATOM 2535 C CA . ALA B 1 33 ? -2.787 37.812 35.031 1 90.75 33 ALA B CA 1
ATOM 2536 C C . ALA B 1 33 ? -3.096 36.906 33.875 1 90.75 33 ALA B C 1
ATOM 2538 O O . ALA B 1 33 ? -3.584 37.344 32.812 1 90.75 33 ALA B O 1
ATOM 2539 N N . LEU B 1 34 ? -2.824 35.656 34.031 1 93.5 34 LEU B N 1
ATOM 2540 C CA . LEU B 1 34 ? -3.109 34.656 33 1 93.5 34 LEU B CA 1
ATOM 2541 C C . LEU B 1 34 ? -4.609 34.562 32.75 1 93.5 34 LEU B C 1
ATOM 2543 O O . LEU B 1 34 ? -5.039 34.531 31.578 1 93.5 34 LEU B O 1
ATOM 2547 N N . SER B 1 35 ? -5.355 34.531 33.781 1 92.81 35 SER B N 1
ATOM 2548 C CA . SER B 1 35 ? -6.805 34.469 33.688 1 92.81 35 SER B CA 1
ATOM 2549 C C . SER B 1 35 ? -7.375 35.656 32.938 1 92.81 35 SER B C 1
ATOM 2551 O O . SER B 1 35 ? -8.25 35.5 32.062 1 92.81 35 SER B O 1
ATOM 2553 N N . ARG B 1 36 ? -6.844 36.781 33.188 1 91.81 36 ARG B N 1
ATOM 2554 C CA . ARG B 1 36 ? -7.297 38 32.531 1 91.81 36 ARG B CA 1
ATOM 2555 C C . ARG B 1 36 ? -7.02 37.938 31.016 1 91.81 36 ARG B C 1
ATOM 2557 O O . ARG B 1 36 ? -7.836 38.406 30.219 1 91.81 36 ARG B O 1
ATOM 2564 N N . ARG B 1 37 ? -5.844 37.438 30.625 1 90.31 37 ARG B N 1
ATOM 2565 C CA . ARG B 1 37 ? -5.484 37.312 29.219 1 90.31 37 ARG B CA 1
ATOM 2566 C C . ARG B 1 37 ? -6.441 36.344 28.5 1 90.31 37 ARG B C 1
ATOM 2568 O O . ARG B 1 37 ? -6.867 36.625 27.375 1 90.31 37 ARG B O 1
ATOM 2575 N N . VAL B 1 38 ? -6.758 35.312 29.141 1 92.81 38 VAL B N 1
ATOM 2576 C CA . VAL B 1 38 ? -7.664 34.344 28.547 1 92.81 38 VAL B CA 1
ATOM 2577 C C . VAL B 1 38 ? -9.062 34.938 28.438 1 92.81 38 VAL B C 1
ATOM 2579 O O . VAL B 1 38 ? -9.734 34.781 27.422 1 92.81 38 VAL B O 1
ATOM 2582 N N . ASP B 1 39 ? -9.461 35.688 29.469 1 91.88 39 ASP B N 1
ATOM 2583 C CA . ASP B 1 39 ? -10.766 36.344 29.469 1 91.88 39 ASP B CA 1
ATOM 2584 C C . ASP B 1 39 ? -10.859 37.375 28.359 1 91.88 39 ASP B C 1
ATOM 2586 O O . ASP B 1 39 ? -11.883 37.469 27.672 1 91.88 39 ASP B O 1
ATOM 2590 N N . LYS B 1 40 ? -9.789 38.062 28.25 1 89.25 40 LYS B N 1
ATOM 2591 C CA . LYS B 1 40 ? -9.719 39.062 27.188 1 89.25 40 LYS B CA 1
ATOM 2592 C C . LYS B 1 40 ? -9.906 38.438 25.828 1 89.25 40 LYS B C 1
ATOM 2594 O O . LYS B 1 40 ? -10.633 38.969 24.984 1 89.25 40 LYS B O 1
ATOM 2599 N N . LEU B 1 41 ? -9.234 37.312 25.594 1 89.25 41 LEU B N 1
ATOM 2600 C CA . LEU B 1 41 ? -9.344 36.594 24.328 1 89.25 41 LEU B CA 1
ATOM 2601 C C . LEU B 1 41 ? -10.766 36.094 24.109 1 89.25 41 LEU B C 1
ATOM 2603 O O . LEU B 1 41 ? -11.32 36.25 23.016 1 89.25 41 LEU B O 1
ATOM 2607 N N . GLU B 1 42 ? -11.367 35.562 25.172 1 91.94 42 GLU B N 1
ATOM 2608 C CA . GLU B 1 42 ? -12.734 35.062 25.078 1 91.94 42 GLU B CA 1
ATOM 2609 C C . GLU B 1 42 ? -13.719 36.188 24.812 1 91.94 42 GLU B C 1
ATOM 2611 O O . GLU B 1 42 ? -14.656 36.031 24.031 1 91.94 42 GLU B O 1
ATOM 2616 N N . GLU B 1 43 ? -13.484 37.312 25.422 1 88.19 43 GLU B N 1
ATOM 2617 C CA . GLU B 1 43 ? -14.328 38.469 25.234 1 88.19 43 GLU B CA 1
ATOM 2618 C C . GLU B 1 43 ? -14.227 39 23.797 1 88.19 43 GLU B C 1
ATOM 2620 O O . GLU B 1 43 ? -15.234 39.344 23.188 1 88.19 43 GLU B O 1
ATOM 2625 N N . ALA B 1 44 ? -13.023 39.031 23.359 1 83.62 44 ALA B N 1
ATOM 2626 C CA . ALA B 1 44 ? -12.797 39.5 22 1 83.62 44 ALA B CA 1
ATOM 2627 C C . ALA B 1 44 ? -13.469 38.594 20.969 1 83.62 44 ALA B C 1
ATOM 2629 O O . ALA B 1 44 ? -13.984 39.062 19.953 1 83.62 44 ALA B O 1
ATOM 2630 N N . LEU B 1 45 ? -13.453 37.25 21.266 1 84.25 45 LEU B N 1
ATOM 2631 C CA . LEU B 1 45 ? -14.016 36.281 20.359 1 84.25 45 LEU B CA 1
ATOM 2632 C C . LEU B 1 45 ? -15.523 36.125 20.562 1 84.25 45 LEU B C 1
ATOM 2634 O O . LEU B 1 45 ? -16.234 35.594 19.703 1 84.25 45 LEU B O 1
ATOM 2638 N N . GLY B 1 46 ? -16 36.594 21.703 1 86.62 46 GLY B N 1
ATOM 2639 C CA . GLY B 1 46 ? -17.406 36.531 22.031 1 86.62 46 GLY B CA 1
ATOM 2640 C C . GLY B 1 46 ? -17.875 35.125 22.422 1 86.62 46 GLY B C 1
ATOM 2641 O O . GLY B 1 46 ? -19.062 34.812 22.344 1 86.62 46 GLY B O 1
ATOM 2642 N N . VAL B 1 47 ? -16.938 34.25 22.672 1 87.44 47 VAL B N 1
ATOM 2643 C CA . VAL B 1 47 ? -17.25 32.875 23.031 1 87.44 47 VAL B CA 1
ATOM 2644 C C . VAL B 1 47 ? -16.391 32.438 24.219 1 87.44 47 VAL B C 1
ATOM 2646 O O . VAL B 1 47 ? -15.32 33 24.453 1 87.44 47 VAL B O 1
ATOM 2649 N N . ALA B 1 48 ? -16.922 31.453 24.953 1 91.38 48 ALA B N 1
ATOM 2650 C CA . ALA B 1 48 ? -16.109 30.797 25.969 1 91.38 48 ALA B CA 1
ATOM 2651 C C . ALA B 1 48 ? -15.258 29.688 25.359 1 91.38 48 ALA B C 1
ATOM 2653 O O . ALA B 1 48 ? -15.766 28.859 24.594 1 91.38 48 ALA B O 1
ATOM 2654 N N . LEU B 1 49 ? -14 29.781 25.688 1 92.25 49 LEU B N 1
ATOM 2655 C CA . LEU B 1 49 ? -13.086 28.766 25.156 1 92.25 49 LEU B CA 1
ATOM 2656 C C . LEU B 1 49 ? -12.859 27.656 26.188 1 92.25 49 LEU B C 1
ATOM 2658 O O . LEU B 1 49 ? -12.461 26.547 25.828 1 92.25 49 LEU B O 1
ATOM 2662 N N . PHE B 1 50 ? -13.094 27.938 27.484 1 92.56 50 PHE B N 1
ATOM 2663 C CA . PHE B 1 50 ? -12.938 26.969 28.562 1 92.56 50 PHE B CA 1
ATOM 2664 C C . PHE B 1 50 ? -14.219 26.875 29.375 1 92.56 50 PHE B C 1
ATOM 2666 O O . PHE B 1 50 ? -14.93 27.859 29.562 1 92.56 50 PHE B O 1
ATOM 2673 N N . THR B 1 51 ? -14.586 25.609 29.719 1 88.19 51 THR B N 1
ATOM 2674 C CA . THR B 1 51 ? -15.492 25.391 30.844 1 88.19 51 THR B CA 1
ATOM 2675 C C . THR B 1 51 ? -14.719 25.328 32.156 1 88.19 51 THR B C 1
ATOM 2677 O O . THR B 1 51 ? -13.797 24.516 32.312 1 88.19 51 THR B O 1
ATOM 2680 N N . ARG B 1 52 ? -14.992 26.344 33 1 81.5 52 ARG B N 1
ATOM 2681 C CA . ARG B 1 52 ? -14.258 26.453 34.281 1 81.5 52 ARG B CA 1
ATOM 2682 C C . ARG B 1 52 ? -15.141 26.078 35.469 1 81.5 52 ARG B C 1
ATOM 2684 O O . ARG B 1 52 ? -16.266 26.547 35.562 1 81.5 52 ARG B O 1
ATOM 2691 N N . THR B 1 53 ? -14.891 24.906 36.062 1 74.88 53 THR B N 1
ATOM 2692 C CA . THR B 1 53 ? -15.469 24.609 37.375 1 74.88 53 THR B CA 1
ATOM 2693 C C . THR B 1 53 ? -14.422 24.766 38.469 1 74.88 53 THR B C 1
ATOM 2695 O O . THR B 1 53 ? -13.242 25.016 38.188 1 74.88 53 THR B O 1
ATOM 2698 N N . THR B 1 54 ? -14.742 24.719 39.844 1 68.81 54 THR B N 1
ATOM 2699 C CA . THR B 1 54 ? -13.828 24.859 40.969 1 68.81 54 THR B CA 1
ATOM 2700 C C . THR B 1 54 ? -12.734 23.797 40.938 1 68.81 54 THR B C 1
ATOM 2702 O O . THR B 1 54 ? -11.648 24 41.469 1 68.81 54 THR B O 1
ATOM 2705 N N . ARG B 1 55 ? -12.953 22.703 40.125 1 68.69 55 ARG B N 1
ATOM 2706 C CA . ARG B 1 55 ? -12.039 21.578 40.188 1 68.69 55 ARG B CA 1
ATOM 2707 C C . ARG B 1 55 ? -11.391 21.281 38.844 1 68.69 55 ARG B C 1
ATOM 2709 O O . ARG B 1 55 ? -10.359 20.609 38.781 1 68.69 55 ARG B O 1
ATOM 2716 N N . LYS B 1 56 ? -12.008 21.734 37.688 1 77.94 56 LYS B N 1
ATOM 2717 C CA . LYS B 1 56 ? -11.477 21.266 36.438 1 77.94 56 LYS B CA 1
ATOM 2718 C C . LYS B 1 56 ? -11.586 22.344 35.344 1 77.94 56 LYS B C 1
ATOM 2720 O O . LYS B 1 56 ? -12.57 23.078 35.312 1 77.94 56 LYS B O 1
ATOM 2725 N N . VAL B 1 57 ? -10.523 22.547 34.562 1 86.31 57 VAL B N 1
ATOM 2726 C CA . VAL B 1 57 ? -10.531 23.391 33.375 1 86.31 57 VAL B CA 1
ATOM 2727 C C . VAL B 1 57 ? -10.539 22.5 32.125 1 86.31 57 VAL B C 1
ATOM 2729 O O . VAL B 1 57 ? -9.695 21.609 31.969 1 86.31 57 VAL B O 1
ATOM 2732 N N . GLU B 1 58 ? -11.648 22.641 31.328 1 87.5 58 GLU B N 1
ATOM 2733 C CA . GLU B 1 58 ? -11.742 21.875 30.094 1 87.5 58 GLU B CA 1
ATOM 2734 C C . GLU B 1 58 ? -12.07 22.781 28.906 1 87.5 58 GLU B C 1
ATOM 2736 O O . GLU B 1 58 ? -12.797 23.766 29.047 1 87.5 58 GLU B O 1
ATOM 2741 N N . LEU B 1 59 ? -11.453 22.438 27.797 1 86.94 59 LEU B N 1
ATOM 2742 C CA . LEU B 1 59 ? -11.781 23.156 26.562 1 86.94 59 LEU B CA 1
ATOM 2743 C C . LEU B 1 59 ? -13.234 22.922 26.172 1 86.94 59 LEU B C 1
ATOM 2745 O O . LEU B 1 59 ? -13.742 21.812 26.281 1 86.94 59 LEU B O 1
ATOM 2749 N N . THR B 1 60 ? -13.977 24.016 25.766 1 86 60 THR B N 1
ATOM 2750 C CA . THR B 1 60 ? -15.273 23.875 25.094 1 86 60 THR B CA 1
ATOM 2751 C C . THR B 1 60 ? -15.094 23.297 23.688 1 86 60 THR B C 1
ATOM 2753 O O . THR B 1 60 ? -13.969 23.125 23.219 1 86 60 THR B O 1
ATOM 2756 N N . THR B 1 61 ? -16.188 22.984 23.047 1 77.31 61 THR B N 1
ATOM 2757 C CA . THR B 1 61 ? -16.141 22.547 21.656 1 77.31 61 THR B CA 1
ATOM 2758 C C . THR B 1 61 ? -15.469 23.594 20.781 1 77.31 61 THR B C 1
ATOM 2760 O O . THR B 1 61 ? -14.609 23.266 19.953 1 77.31 61 THR B O 1
ATOM 2763 N N . LEU B 1 62 ? -15.82 24.812 21.016 1 77.94 62 LEU B N 1
ATOM 2764 C CA . LEU B 1 62 ? -15.219 25.922 20.266 1 77.94 62 LEU B CA 1
ATOM 2765 C C . LEU B 1 62 ? -13.766 26.125 20.672 1 77.94 62 LEU B C 1
ATOM 2767 O O . LEU B 1 62 ? -12.93 26.469 19.844 1 77.94 62 LEU B O 1
ATOM 2771 N N . GLY B 1 63 ? -13.531 25.828 21.969 1 83.5 63 GLY B N 1
ATOM 2772 C CA . GLY B 1 63 ? -12.148 25.891 22.422 1 83.5 63 GLY B CA 1
ATOM 2773 C C . GLY B 1 63 ? -11.242 24.891 21.719 1 83.5 63 GLY B C 1
ATOM 2774 O O . GLY B 1 63 ? -10.141 25.25 21.297 1 83.5 63 GLY B O 1
ATOM 2775 N N . ARG B 1 64 ? -11.734 23.812 21.531 1 76.38 64 ARG B N 1
ATOM 2776 C CA . ARG B 1 64 ? -10.977 22.766 20.859 1 76.38 64 ARG B CA 1
ATOM 2777 C C . ARG B 1 64 ? -10.68 23.141 19.406 1 76.38 64 ARG B C 1
ATOM 2779 O O . ARG B 1 64 ? -9.57 22.922 18.922 1 76.38 64 ARG B O 1
ATOM 2786 N N . MET B 1 65 ? -11.625 23.719 18.797 1 70.88 65 MET B N 1
ATOM 2787 C CA . MET B 1 65 ? -11.453 24.156 17.422 1 70.88 65 MET B CA 1
ATOM 2788 C C . MET B 1 65 ? -10.477 25.328 17.359 1 70.88 65 MET B C 1
ATOM 2790 O O . MET B 1 65 ? -9.664 25.422 16.438 1 70.88 65 MET B O 1
ATOM 2794 N N . PHE B 1 66 ? -10.586 26.219 18.391 1 77.12 66 PHE B N 1
ATOM 2795 C CA . PHE B 1 66 ? -9.789 27.438 18.391 1 77.12 66 PHE B CA 1
ATOM 2796 C C . PHE B 1 66 ? -8.328 27.125 18.688 1 77.12 66 PHE B C 1
ATOM 2798 O O . PHE B 1 66 ? -7.43 27.859 18.266 1 77.12 66 PHE B O 1
ATOM 2805 N N . VAL B 1 67 ? -8.125 26.062 19.484 1 77.69 67 VAL B N 1
ATOM 2806 C CA . VAL B 1 67 ? -6.75 25.688 19.781 1 77.69 67 VAL B CA 1
ATOM 2807 C C . VAL B 1 67 ? -5.957 25.547 18.484 1 77.69 67 VAL B C 1
ATOM 2809 O O . VAL B 1 67 ? -4.844 26.062 18.375 1 77.69 67 VAL B O 1
ATOM 2812 N N . HIS B 1 68 ? -6.535 25.016 17.562 1 65.31 68 HIS B N 1
ATOM 2813 C CA . HIS B 1 68 ? -5.859 24.781 16.297 1 65.31 68 HIS B CA 1
ATOM 2814 C C . HIS B 1 68 ? -5.586 26.094 15.57 1 65.31 68 HIS B C 1
ATOM 2816 O O . HIS B 1 68 ? -4.48 26.328 15.07 1 65.31 68 HIS B O 1
ATOM 2822 N N . LYS B 1 69 ? -6.527 26.891 15.508 1 66.44 69 LYS B N 1
ATOM 2823 C CA . LYS B 1 69 ? -6.391 28.203 14.867 1 66.44 69 LYS B CA 1
ATOM 2824 C C . LYS B 1 69 ? -5.352 29.062 15.578 1 66.44 69 LYS B C 1
ATOM 2826 O O . LYS B 1 69 ? -4.527 29.703 14.93 1 66.44 69 LYS B O 1
ATOM 2831 N N . ALA B 1 70 ? -5.426 29.078 16.891 1 74.94 70 ALA B N 1
ATOM 2832 C CA . ALA B 1 70 ? -4.496 29.859 17.703 1 74.94 70 ALA B CA 1
ATOM 2833 C C . ALA B 1 70 ? -3.061 29.375 17.5 1 74.94 70 ALA B C 1
ATOM 2835 O O . ALA B 1 70 ? -2.146 30.188 17.344 1 74.94 70 ALA B O 1
ATOM 2836 N N . ARG B 1 71 ? -2.92 28.156 17.469 1 70.56 71 ARG B N 1
ATOM 2837 C CA . ARG B 1 71 ? -1.584 27.609 17.266 1 70.56 71 ARG B CA 1
ATOM 2838 C C . ARG B 1 71 ? -1.049 27.969 15.883 1 70.56 71 ARG B C 1
ATOM 2840 O O . ARG B 1 71 ? 0.132 28.281 15.727 1 70.56 71 ARG B O 1
ATOM 2847 N N . ASN B 1 72 ? -1.868 28 14.906 1 62.38 72 ASN B N 1
ATOM 2848 C CA . ASN B 1 72 ? -1.478 28.406 13.555 1 62.38 72 ASN B CA 1
ATOM 2849 C C . ASN B 1 72 ? -0.97 29.844 13.523 1 62.38 72 ASN B C 1
ATOM 2851 O O . ASN B 1 72 ? 0.029 30.141 12.867 1 62.38 72 ASN B O 1
ATOM 2855 N N . VAL B 1 73 ? -1.656 30.688 14.172 1 61.84 73 VAL B N 1
ATOM 2856 C CA . VAL B 1 73 ? -1.281 32.094 14.227 1 61.84 73 VAL B CA 1
ATOM 2857 C C . VAL B 1 73 ? 0.083 32.25 14.891 1 61.84 73 VAL B C 1
ATOM 2859 O O . VAL B 1 73 ? 0.954 32.969 14.391 1 61.84 73 VAL B O 1
ATOM 2862 N N . ILE B 1 74 ? 0.288 31.547 15.961 1 63.34 74 ILE B N 1
ATOM 2863 C CA . ILE B 1 74 ? 1.551 31.656 16.688 1 63.34 74 ILE B CA 1
ATOM 2864 C C . ILE B 1 74 ? 2.682 31.078 15.836 1 63.34 74 ILE B C 1
ATOM 2866 O O . ILE B 1 74 ? 3.758 31.672 15.742 1 63.34 74 ILE B O 1
ATOM 2870 N N . ASN B 1 75 ? 2.377 30.047 15.227 1 59.75 75 ASN B N 1
ATOM 2871 C CA . ASN B 1 75 ? 3.373 29.438 14.352 1 59.75 75 ASN B CA 1
ATOM 2872 C C . ASN B 1 75 ? 3.732 30.344 13.18 1 59.75 75 ASN B C 1
ATOM 2874 O O . ASN B 1 75 ? 4.906 30.484 12.836 1 59.75 75 ASN B O 1
ATOM 2878 N N . GLU B 1 76 ? 2.736 30.875 12.586 1 57.06 76 GLU B N 1
ATOM 2879 C CA . GLU B 1 76 ? 2.973 31.797 11.492 1 57.06 76 GLU B CA 1
ATOM 2880 C C . GLU B 1 76 ? 3.811 33 11.945 1 57.06 76 GLU B C 1
ATOM 2882 O O . GLU B 1 76 ? 4.695 33.438 11.219 1 57.06 76 GLU B O 1
ATOM 2887 N N . LEU B 1 77 ? 3.441 33.469 13.031 1 54.03 77 LEU B N 1
ATOM 2888 C CA . LEU B 1 77 ? 4.203 34.562 13.594 1 54.03 77 LEU B CA 1
ATOM 2889 C C . LEU B 1 77 ? 5.629 34.125 13.922 1 54.03 77 LEU B C 1
ATOM 2891 O O . LEU B 1 77 ? 6.582 34.875 13.633 1 54.03 77 LEU B O 1
ATOM 2895 N N . GLU B 1 78 ? 5.668 33.031 14.586 1 52.66 78 GLU B N 1
ATOM 2896 C CA . GLU B 1 78 ? 7.008 32.531 14.875 1 52.66 78 GLU B CA 1
ATOM 2897 C C . GLU B 1 78 ? 7.789 32.25 13.586 1 52.66 78 GLU B C 1
ATOM 2899 O O . GLU B 1 78 ? 8.984 32.562 13.508 1 52.66 78 GLU B O 1
ATOM 2904 N N . GLU B 1 79 ? 7.023 31.766 12.711 1 53.16 79 GLU B N 1
ATOM 2905 C CA . GLU B 1 79 ? 7.625 31.594 11.391 1 53.16 79 GLU B CA 1
ATOM 2906 C C . GLU B 1 79 ? 8.016 32.938 10.781 1 53.16 79 GLU B C 1
ATOM 2908 O O . GLU B 1 79 ? 9.078 33.062 10.172 1 53.16 79 GLU B O 1
ATOM 2913 N N . ALA B 1 80 ? 7.027 33.812 10.844 1 50.34 80 ALA B N 1
ATOM 2914 C CA . ALA B 1 80 ? 7.316 35.156 10.359 1 50.34 80 ALA B CA 1
ATOM 2915 C C . ALA B 1 80 ? 8.477 35.781 11.125 1 50.34 80 ALA B C 1
ATOM 2917 O O . ALA B 1 80 ? 9.289 36.531 10.547 1 50.34 80 ALA B O 1
ATOM 2918 N N . MET B 1 81 ? 8.234 35.562 12.406 1 45.09 81 MET B N 1
ATOM 2919 C CA . MET B 1 81 ? 9.328 36.062 13.25 1 45.09 81 MET B CA 1
ATOM 2920 C C . MET B 1 81 ? 10.617 35.281 12.961 1 45.09 81 MET B C 1
ATOM 2922 O O . MET B 1 81 ? 11.711 35.844 13.078 1 45.09 81 MET B O 1
ATOM 2926 N N . LEU B 1 82 ? 10.242 33.969 12.828 1 45.34 82 LEU B N 1
ATOM 2927 C CA . LEU B 1 82 ? 11.359 33.219 12.289 1 45.34 82 LEU B CA 1
ATOM 2928 C C . LEU B 1 82 ? 11.609 33.562 10.828 1 45.34 82 LEU B C 1
ATOM 2930 O O . LEU B 1 82 ? 12.492 33 10.188 1 45.34 82 LEU B O 1
ATOM 2934 N N . GLY B 1 83 ? 10.766 34.344 10.211 1 41.03 83 GLY B N 1
ATOM 2935 C CA . GLY B 1 83 ? 11.062 34.812 8.867 1 41.03 83 GLY B CA 1
ATOM 2936 C C . GLY B 1 83 ? 12.445 34.406 8.383 1 41.03 83 GLY B C 1
ATOM 2937 O O . GLY B 1 83 ? 12.836 34.75 7.262 1 41.03 83 GLY B O 1
ATOM 2938 N N . ILE B 1 84 ? 13.422 34.781 8.992 1 39.44 84 ILE B N 1
ATOM 2939 C CA . ILE B 1 84 ? 14.719 34.781 8.328 1 39.44 84 ILE B CA 1
ATOM 2940 C C . ILE B 1 84 ? 15.07 33.375 7.832 1 39.44 84 ILE B C 1
ATOM 2942 O O . ILE B 1 84 ? 15.023 32.438 8.602 1 39.44 84 ILE B O 1
ATOM 2946 N N . GLN B 1 85 ? 15.102 33.062 6.512 1 43.5 85 GLN B N 1
ATOM 2947 C CA . GLN B 1 85 ? 15.719 31.969 5.746 1 43.5 85 GLN B CA 1
ATOM 2948 C C . GLN B 1 85 ? 16.688 31.172 6.605 1 43.5 85 GLN B C 1
ATOM 2950 O O . GLN B 1 85 ? 16.812 29.953 6.445 1 43.5 85 GLN B O 1
ATOM 2955 N N . THR B 1 86 ? 17.234 31.875 7.535 1 46 86 THR B N 1
ATOM 2956 C CA . THR B 1 86 ? 18.328 31.359 8.336 1 46 86 THR B CA 1
ATOM 2957 C C . THR B 1 86 ? 17.828 30.359 9.375 1 46 86 THR B C 1
ATOM 2959 O O . THR B 1 86 ? 18.484 29.359 9.641 1 46 86 THR B O 1
ATOM 2962 N N . VAL B 1 87 ? 16.625 30.594 10.008 1 44.47 87 VAL B N 1
ATOM 2963 C CA . VAL B 1 87 ? 16.172 29.688 11.062 1 44.47 87 VAL B CA 1
ATOM 2964 C C . VAL B 1 87 ? 15.586 28.422 10.453 1 44.47 87 VAL B C 1
ATOM 2966 O O . VAL B 1 87 ? 15.852 27.312 10.93 1 44.47 87 VAL B O 1
ATOM 2969 N N . ALA B 1 88 ? 14.719 28.578 9.539 1 49.78 88 ALA B N 1
ATOM 2970 C CA . ALA B 1 88 ? 14.172 27.406 8.859 1 49.78 88 ALA B CA 1
ATOM 2971 C C . ALA B 1 88 ? 15.281 26.469 8.391 1 49.78 88 ALA B C 1
ATOM 2973 O O . ALA B 1 88 ? 15.164 25.25 8.5 1 49.78 88 ALA B O 1
ATOM 2974 N N . ASP B 1 89 ? 16.25 27.156 7.82 1 52.41 89 ASP B N 1
ATOM 2975 C CA . ASP B 1 89 ? 17.422 26.375 7.391 1 52.41 89 ASP B CA 1
ATOM 2976 C C . ASP B 1 89 ? 18.109 25.719 8.578 1 52.41 89 ASP B C 1
ATOM 2978 O O . ASP B 1 89 ? 18.859 24.766 8.414 1 52.41 89 ASP B O 1
ATOM 2982 N N . ARG B 1 90 ? 17.688 26.312 9.742 1 55.75 90 ARG B N 1
ATOM 2983 C CA . ARG B 1 90 ? 18.375 25.812 10.93 1 55.75 90 ARG B CA 1
ATOM 2984 C C . ARG B 1 90 ? 17.531 24.781 11.664 1 55.75 90 ARG B C 1
ATOM 2986 O O . ARG B 1 90 ? 18.031 24.031 12.5 1 55.75 90 ARG B O 1
ATOM 2993 N N . LEU B 1 91 ? 16.25 24.781 11.25 1 65.19 91 LEU B N 1
ATOM 2994 C CA . LEU B 1 91 ? 15.453 23.766 11.938 1 65.19 91 LEU B CA 1
ATOM 2995 C C . LEU B 1 91 ? 15.742 22.375 11.383 1 65.19 91 LEU B C 1
ATOM 2997 O O . LEU B 1 91 ? 15.773 22.172 10.164 1 65.19 91 LEU B O 1
ATOM 3001 N N . SER B 1 92 ? 16.344 21.562 12.211 1 70.69 92 SER B N 1
ATOM 3002 C CA . SER B 1 92 ? 16.594 20.156 11.875 1 70.69 92 SER B CA 1
ATOM 3003 C C . SER B 1 92 ? 15.812 19.234 12.797 1 70.69 92 SER B C 1
ATOM 3005 O O . SER B 1 92 ? 15.328 19.641 13.852 1 70.69 92 SER B O 1
ATOM 3007 N N . GLY B 1 93 ? 15.367 18.188 12.32 1 85.44 93 GLY B N 1
ATOM 3008 C CA . GLY B 1 93 ? 14.664 17.188 13.109 1 85.44 93 GLY B CA 1
ATOM 3009 C C . GLY B 1 93 ? 13.938 16.156 12.266 1 85.44 93 GLY B C 1
ATOM 3010 O O . GLY B 1 93 ? 14.281 15.953 11.102 1 85.44 93 GLY B O 1
ATOM 3011 N N . GLU B 1 94 ? 13.117 15.422 13 1 91.25 94 GLU B N 1
ATOM 3012 C CA . GLU B 1 94 ? 12.344 14.352 12.367 1 91.25 94 GLU B CA 1
ATOM 3013 C C . GLU B 1 94 ? 10.891 14.383 12.82 1 91.25 94 GLU B C 1
ATOM 3015 O O . GLU B 1 94 ? 10.602 14.602 14 1 91.25 94 GLU B O 1
ATOM 3020 N N . VAL B 1 95 ? 10.008 14.367 11.891 1 96.44 95 VAL B N 1
ATOM 3021 C CA . VAL B 1 95 ? 8.586 14.234 12.18 1 96.44 95 VAL B CA 1
ATOM 3022 C C . VAL B 1 95 ? 8.078 12.883 11.68 1 96.44 95 VAL B C 1
ATOM 3024 O O . VAL B 1 95 ? 8.391 12.469 10.57 1 96.44 95 VAL B O 1
ATOM 3027 N N . THR B 1 96 ? 7.328 12.172 12.555 1 97.62 96 THR B N 1
ATOM 3028 C CA . THR B 1 96 ? 6.746 10.891 12.18 1 97.62 96 THR B CA 1
ATOM 3029 C C . THR B 1 96 ? 5.227 10.984 12.102 1 97.62 96 THR B C 1
ATOM 3031 O O . THR B 1 96 ? 4.562 11.297 13.094 1 97.62 96 THR B O 1
ATOM 3034 N N . LEU B 1 97 ? 4.688 10.773 10.953 1 98.62 97 LEU B N 1
ATOM 3035 C CA . LEU B 1 97 ? 3.26 10.75 10.656 1 98.62 97 LEU B CA 1
ATOM 3036 C C . LEU B 1 97 ? 2.797 9.336 10.305 1 98.62 97 LEU B C 1
ATOM 3038 O O . LEU B 1 97 ? 3.361 8.695 9.422 1 98.62 97 LEU B O 1
ATOM 3042 N N . ALA B 1 98 ? 1.833 8.812 11.078 1 98.75 98 ALA B N 1
ATOM 3043 C CA . ALA B 1 98 ? 1.149 7.594 10.648 1 98.75 98 ALA B CA 1
ATOM 3044 C C . ALA B 1 98 ? -0.078 7.922 9.805 1 98.75 98 ALA B C 1
ATOM 3046 O O . ALA B 1 98 ? -0.865 8.805 10.164 1 98.75 98 ALA B O 1
ATOM 3047 N N . CYS B 1 99 ? -0.196 7.238 8.68 1 98.31 99 CYS B N 1
ATOM 3048 C CA . CYS B 1 99 ? -1.296 7.613 7.801 1 98.31 99 CYS B CA 1
ATOM 3049 C C . CYS B 1 99 ? -1.84 6.395 7.062 1 98.31 99 CYS B C 1
ATOM 3051 O O . CYS B 1 99 ? -1.088 5.473 6.734 1 98.31 99 CYS B O 1
ATOM 3053 N N . VAL B 1 100 ? -3.133 6.406 6.805 1 98.19 100 VAL B N 1
ATOM 3054 C CA . VAL B 1 100 ? -3.742 5.352 6 1 98.19 100 VAL B CA 1
ATOM 3055 C C . VAL B 1 100 ? -3.271 5.473 4.551 1 98.19 100 VAL B C 1
ATOM 3057 O O . VAL B 1 100 ? -3.125 6.578 4.031 1 98.19 100 VAL B O 1
ATOM 3060 N N . PRO B 1 101 ? -3.15 4.355 3.852 1 97.75 101 PRO B N 1
ATOM 3061 C CA . PRO B 1 101 ? -2.539 4.355 2.521 1 97.75 101 PRO B CA 1
ATOM 3062 C C . PRO B 1 101 ? -3.354 5.145 1.498 1 97.75 101 PRO B C 1
ATOM 3064 O O . PRO B 1 101 ? -2.787 5.723 0.566 1 97.75 101 PRO B O 1
ATOM 3067 N N . SER B 1 102 ? -4.641 5.207 1.641 1 96.19 102 SER B N 1
ATOM 3068 C CA . SER B 1 102 ? -5.488 5.906 0.68 1 96.19 102 SER B CA 1
ATOM 3069 C C . SER B 1 102 ? -5.156 7.395 0.63 1 96.19 102 SER B C 1
ATOM 3071 O O . SER B 1 102 ? -5.484 8.078 -0.343 1 96.19 102 SER B O 1
ATOM 3073 N N . ALA B 1 103 ? -4.52 7.934 1.614 1 96.69 103 ALA B N 1
ATOM 3074 C CA . ALA B 1 103 ? -4.25 9.367 1.688 1 96.69 103 ALA B CA 1
ATOM 3075 C C . ALA B 1 103 ? -2.871 9.695 1.12 1 96.69 103 ALA B C 1
ATOM 3077 O O . ALA B 1 103 ? -2.541 10.859 0.905 1 96.69 103 ALA B O 1
ATOM 3078 N N . VAL B 1 104 ? -2.078 8.742 0.798 1 97.62 104 VAL B N 1
ATOM 3079 C CA . VAL B 1 104 ? -0.665 8.961 0.512 1 97.62 104 VAL B CA 1
ATOM 3080 C C . VAL B 1 104 ? -0.502 9.516 -0.901 1 97.62 104 VAL B C 1
ATOM 3082 O O . VAL B 1 104 ? 0.291 10.43 -1.128 1 97.62 104 VAL B O 1
ATOM 3085 N N . GLY B 1 105 ? -1.326 9.055 -1.807 1 93.81 105 GLY B N 1
ATOM 3086 C CA . GLY B 1 105 ? -1.054 9.352 -3.205 1 93.81 105 GLY B CA 1
ATOM 3087 C C . GLY B 1 105 ? -1.615 10.688 -3.652 1 93.81 105 GLY B C 1
ATOM 3088 O O . GLY B 1 105 ? -1 11.391 -4.461 1 93.81 105 GLY B O 1
ATOM 3089 N N . HIS B 1 106 ? -2.752 11.062 -3.109 1 91.25 106 HIS B N 1
ATOM 3090 C CA . HIS B 1 106 ? -3.42 12.195 -3.74 1 91.25 106 HIS B CA 1
ATOM 3091 C C . HIS B 1 106 ? -3.783 13.266 -2.715 1 91.25 106 HIS B C 1
ATOM 3093 O O . HIS B 1 106 ? -4.258 14.344 -3.076 1 91.25 106 HIS B O 1
ATOM 3099 N N . PHE B 1 107 ? -3.508 13.016 -1.503 1 94 107 PHE B N 1
ATOM 3100 C CA . PHE B 1 107 ? -3.797 14.008 -0.469 1 94 107 PHE B CA 1
ATOM 3101 C C . PHE B 1 107 ? -2.508 14.523 0.158 1 94 107 PHE B C 1
ATOM 3103 O O . PHE B 1 107 ? -2.242 15.727 0.131 1 94 107 PHE B O 1
ATOM 3110 N N . LEU B 1 108 ? -1.641 13.688 0.609 1 96.94 108 LEU B N 1
ATOM 3111 C CA . LEU B 1 108 ? -0.469 14.023 1.411 1 96.94 108 LEU B CA 1
ATOM 3112 C C . LEU B 1 108 ? 0.526 14.852 0.604 1 96.94 108 LEU B C 1
ATOM 3114 O O . LEU B 1 108 ? 1.182 15.742 1.145 1 96.94 108 LEU B O 1
ATOM 3118 N N . PRO B 1 109 ? 0.611 14.609 -0.723 1 97.19 109 PRO B N 1
ATOM 3119 C CA . PRO B 1 109 ? 1.667 15.305 -1.46 1 97.19 109 PRO B CA 1
ATOM 3120 C C . PRO B 1 109 ? 1.485 16.828 -1.456 1 97.19 109 PRO B C 1
ATOM 3122 O O . PRO B 1 109 ? 2.469 17.562 -1.409 1 97.19 109 PRO B O 1
ATOM 3125 N N . SER B 1 110 ? 0.272 17.25 -1.441 1 95.31 110 SER B N 1
ATOM 3126 C CA . SER B 1 110 ? 0.003 18.672 -1.489 1 95.31 110 SER B CA 1
ATOM 3127 C C . SER B 1 110 ? 0.394 19.359 -0.181 1 95.31 110 SER B C 1
ATOM 3129 O O . SER B 1 110 ? 0.424 20.594 -0.099 1 95.31 110 SER B O 1
ATOM 3131 N N . VAL B 1 111 ? 0.76 18.594 0.816 1 96.94 111 VAL B N 1
ATOM 3132 C CA . VAL B 1 111 ? 1.169 19.141 2.105 1 96.94 111 VAL B CA 1
ATOM 3133 C C . VAL B 1 111 ? 2.648 18.859 2.346 1 96.94 111 VAL B C 1
ATOM 3135 O O . VAL B 1 111 ? 3.412 19.75 2.717 1 96.94 111 VAL B O 1
ATOM 3138 N N . VAL B 1 112 ? 3.086 17.672 2.047 1 98.12 112 VAL B N 1
ATOM 3139 C CA . VAL B 1 112 ? 4.453 17.219 2.303 1 98.12 112 VAL B CA 1
ATOM 3140 C C . VAL B 1 112 ? 5.426 18.031 1.449 1 98.12 112 VAL B C 1
ATOM 3142 O O . VAL B 1 112 ? 6.496 18.422 1.922 1 98.12 112 VAL B O 1
ATOM 3145 N N . GLY B 1 113 ? 5.043 18.266 0.192 1 97.38 113 GLY B N 1
ATOM 3146 C CA . GLY B 1 113 ? 5.887 19.062 -0.696 1 97.38 113 GLY B CA 1
ATOM 3147 C C . GLY B 1 113 ? 6.207 20.438 -0.151 1 97.38 113 GLY B C 1
ATOM 3148 O O . GLY B 1 113 ? 7.367 20.75 0.13 1 97.38 113 GLY B O 1
ATOM 3149 N N . PRO B 1 114 ? 5.188 21.25 0.045 1 95.12 114 PRO B N 1
ATOM 3150 C CA . PRO B 1 114 ? 5.387 22.594 0.589 1 95.12 114 PRO B CA 1
ATOM 3151 C C . PRO B 1 114 ? 6.066 22.594 1.955 1 95.12 114 PRO B C 1
ATOM 3153 O O . PRO B 1 114 ? 6.875 23.469 2.254 1 95.12 114 PRO B O 1
ATOM 3156 N N . TYR B 1 115 ? 5.777 21.625 2.797 1 95.75 115 TYR B N 1
ATOM 3157 C CA . TYR B 1 115 ? 6.426 21.516 4.098 1 95.75 115 TYR B CA 1
ATOM 3158 C C . TYR B 1 115 ? 7.93 21.328 3.943 1 95.75 115 TYR B C 1
ATOM 3160 O O . TYR B 1 115 ? 8.719 21.984 4.625 1 95.75 115 TYR B O 1
ATOM 3168 N N . HIS B 1 116 ? 8.289 20.422 3.051 1 96.44 116 HIS B N 1
ATOM 3169 C CA . HIS B 1 116 ? 9.703 20.156 2.799 1 96.44 116 HIS B CA 1
ATOM 3170 C C . HIS B 1 116 ? 10.398 21.375 2.217 1 96.44 116 HIS B C 1
ATOM 3172 O O . HIS B 1 116 ? 11.562 21.656 2.535 1 96.44 116 HIS B O 1
ATOM 3178 N N . GLU B 1 117 ? 9.719 22.062 1.348 1 93.81 117 GLU B N 1
ATOM 3179 C CA . GLU B 1 117 ? 10.281 23.281 0.768 1 93.81 117 GLU B CA 1
ATOM 3180 C C . GLU B 1 117 ? 10.555 24.328 1.843 1 93.81 117 GLU B C 1
ATOM 3182 O O . GLU B 1 117 ? 11.578 25.016 1.809 1 93.81 117 GLU B O 1
ATOM 3187 N N . ARG B 1 118 ? 9.664 24.406 2.762 1 88.94 118 ARG B N 1
ATOM 3188 C CA . ARG B 1 118 ? 9.758 25.406 3.822 1 88.94 118 ARG B CA 1
ATOM 3189 C C . ARG B 1 118 ? 10.773 24.984 4.879 1 88.94 118 ARG B C 1
ATOM 3191 O O . ARG B 1 118 ? 11.469 25.844 5.445 1 88.94 118 ARG B O 1
ATOM 3198 N N . TYR B 1 119 ? 10.82 23.719 5.176 1 90.5 119 TYR B N 1
ATOM 3199 C CA . TYR B 1 119 ? 11.711 23.203 6.211 1 90.5 119 TYR B CA 1
ATOM 3200 C C . TYR B 1 119 ? 12.57 22.078 5.672 1 90.5 119 TYR B C 1
ATOM 3202 O O . TYR B 1 119 ? 12.461 20.938 6.121 1 90.5 119 TYR B O 1
ATOM 3210 N N . PRO B 1 120 ? 13.555 22.359 4.836 1 91.75 120 PRO B N 1
ATOM 3211 C CA . PRO B 1 120 ? 14.328 21.312 4.152 1 91.75 120 PRO B CA 1
ATOM 3212 C C . PRO B 1 120 ? 15.211 20.516 5.105 1 91.75 120 PRO B C 1
ATOM 3214 O O . PRO B 1 120 ? 15.703 19.438 4.746 1 91.75 120 PRO B O 1
ATOM 3217 N N . GLY B 1 121 ? 15.414 20.984 6.273 1 88.94 121 GLY B N 1
ATOM 3218 C CA . GLY B 1 121 ? 16.25 20.297 7.242 1 88.94 121 GLY B CA 1
ATOM 3219 C C . GLY B 1 121 ? 15.484 19.266 8.062 1 88.94 121 GLY B C 1
ATOM 3220 O O . GLY B 1 121 ? 16.078 18.5 8.82 1 88.94 121 GLY B O 1
ATOM 3221 N N . ILE B 1 122 ? 14.172 19.234 7.922 1 92.88 122 ILE B N 1
ATOM 3222 C CA . ILE B 1 122 ? 13.344 18.297 8.672 1 92.88 122 ILE B CA 1
ATOM 3223 C C . ILE B 1 122 ? 13.086 17.047 7.824 1 92.88 122 ILE B C 1
ATOM 3225 O O . ILE B 1 122 ? 12.664 17.156 6.668 1 92.88 122 ILE B O 1
ATOM 3229 N N . ARG B 1 123 ? 13.391 15.891 8.406 1 94.81 123 ARG B N 1
ATOM 3230 C CA . ARG B 1 123 ? 13.055 14.625 7.758 1 94.81 123 ARG B CA 1
ATOM 3231 C C . ARG B 1 123 ? 11.641 14.18 8.125 1 94.81 123 ARG B C 1
ATOM 3233 O O . ARG B 1 123 ? 11.195 14.383 9.258 1 94.81 123 ARG B O 1
ATOM 3240 N N . ILE B 1 124 ? 10.945 13.617 7.195 1 98.25 124 ILE B N 1
ATOM 3241 C CA . ILE B 1 124 ? 9.57 13.18 7.383 1 98.25 124 ILE B CA 1
ATOM 3242 C C . ILE B 1 124 ? 9.484 11.656 7.273 1 98.25 124 ILE B C 1
ATOM 3244 O O . ILE B 1 124 ? 9.852 11.086 6.246 1 98.25 124 ILE B O 1
ATOM 3248 N N . ARG B 1 125 ? 9.07 11 8.336 1 98.12 125 ARG B N 1
ATOM 3249 C CA . ARG B 1 125 ? 8.758 9.578 8.32 1 98.12 125 ARG B CA 1
ATOM 3250 C C . ARG B 1 125 ? 7.254 9.344 8.219 1 98.12 125 ARG B C 1
ATOM 3252 O O . ARG B 1 125 ? 6.484 9.859 9.039 1 98.12 125 ARG B O 1
ATOM 3259 N N . ILE B 1 126 ? 6.867 8.641 7.215 1 98.69 126 ILE B N 1
ATOM 3260 C CA . ILE B 1 126 ? 5.461 8.312 7.016 1 98.69 126 ILE B CA 1
ATOM 3261 C C . ILE B 1 126 ? 5.246 6.816 7.238 1 98.69 126 ILE B C 1
ATOM 3263 O O . ILE B 1 126 ? 5.762 5.988 6.484 1 98.69 126 ILE B O 1
ATOM 3267 N N . ILE B 1 127 ? 4.508 6.512 8.266 1 98.25 127 ILE B N 1
ATOM 3268 C CA . ILE B 1 127 ? 4.09 5.141 8.539 1 98.25 127 ILE B CA 1
ATOM 3269 C C . ILE B 1 127 ? 2.758 4.863 7.844 1 98.25 127 ILE B C 1
ATOM 3271 O O . ILE B 1 127 ? 1.692 5.094 8.422 1 98.25 127 ILE B O 1
ATOM 3275 N N . ASP B 1 128 ? 2.811 4.402 6.586 1 98.19 128 ASP B N 1
ATOM 3276 C CA . ASP B 1 128 ? 1.6 4.066 5.844 1 98.19 128 ASP B CA 1
ATOM 3277 C C . ASP B 1 128 ? 1.133 2.648 6.168 1 98.19 128 ASP B C 1
ATOM 3279 O O . ASP B 1 128 ? 1.746 1.672 5.734 1 98.19 128 ASP B O 1
ATOM 3283 N N . GLU B 1 129 ? 0.089 2.578 6.957 1 96.56 129 GLU B N 1
ATOM 3284 C CA . GLU B 1 129 ? -0.445 1.32 7.469 1 96.56 129 GLU B CA 1
ATOM 3285 C C . GLU B 1 129 ? -1.961 1.39 7.633 1 96.56 129 GLU B C 1
ATOM 3287 O O . GLU B 1 129 ? -2.58 2.404 7.305 1 96.56 129 GLU B O 1
ATOM 3292 N N . SER B 1 130 ? -2.561 0.288 8.039 1 95.62 130 SER B N 1
ATOM 3293 C CA . SER B 1 130 ? -4 0.219 8.258 1 95.62 130 SER B CA 1
ATOM 3294 C C . SER B 1 130 ? -4.441 1.199 9.336 1 95.62 130 SER B C 1
ATOM 3296 O O . SER B 1 130 ? -3.623 1.663 10.133 1 95.62 130 SER B O 1
ATOM 3298 N N . SER B 1 131 ? -5.777 1.469 9.359 1 96.94 131 SER B N 1
ATOM 3299 C CA . SER B 1 131 ? -6.312 2.424 10.32 1 96.94 131 SER B CA 1
ATOM 3300 C C . SER B 1 131 ? -6.039 1.974 11.75 1 96.94 131 SER B C 1
ATOM 3302 O O . SER B 1 131 ? -5.727 2.793 12.617 1 96.94 131 SER B O 1
ATOM 3304 N N . GLY B 1 132 ? -6.172 0.673 12 1 95.25 132 GLY B N 1
ATOM 3305 C CA . GLY B 1 132 ? -5.84 0.154 13.32 1 95.25 132 GLY B CA 1
ATOM 3306 C C . GLY B 1 132 ? -4.383 0.361 13.695 1 95.25 132 GLY B C 1
ATOM 3307 O O . GLY B 1 132 ? -4.078 0.759 14.82 1 95.25 132 GLY B O 1
ATOM 3308 N N . ASP B 1 133 ? -3.494 0.119 12.797 1 95 133 ASP B N 1
ATOM 3309 C CA . ASP B 1 133 ? -2.062 0.287 13.031 1 95 133 ASP B CA 1
ATOM 3310 C C . ASP B 1 133 ? -1.712 1.757 13.25 1 95 133 ASP B C 1
ATOM 3312 O O . ASP B 1 133 ? -0.814 2.076 14.031 1 95 133 ASP B O 1
ATOM 3316 N N . VAL B 1 134 ? -2.396 2.637 12.539 1 98 134 VAL B N 1
ATOM 3317 C CA . VAL B 1 134 ? -2.18 4.07 12.703 1 98 134 VAL B CA 1
ATOM 3318 C C . VAL B 1 134 ? -2.543 4.488 14.125 1 98 134 VAL B C 1
ATOM 3320 O O . VAL B 1 134 ? -1.774 5.188 14.789 1 98 134 VAL B O 1
ATOM 3323 N N . LEU B 1 135 ? -3.699 4.043 14.562 1 97.25 135 LEU B N 1
ATOM 3324 C CA . LEU B 1 135 ? -4.129 4.348 15.922 1 97.25 135 LEU B CA 1
ATOM 3325 C C . LEU B 1 135 ? -3.113 3.844 16.938 1 97.25 135 LEU B C 1
ATOM 3327 O O . LEU B 1 135 ? -2.746 4.57 17.875 1 97.25 135 LEU B O 1
ATOM 3331 N N . LEU B 1 136 ? -2.629 2.646 16.766 1 94.94 136 LEU B N 1
ATOM 3332 C CA . LEU B 1 136 ? -1.664 2.041 17.672 1 94.94 136 LEU B CA 1
ATOM 3333 C C . LEU B 1 136 ? -0.35 2.816 17.656 1 94.94 136 LEU B C 1
ATOM 3335 O O . LEU B 1 136 ? 0.25 3.039 18.719 1 94.94 136 LEU B O 1
ATOM 3339 N N . ALA B 1 137 ? 0.089 3.195 16.469 1 96.69 137 ALA B N 1
ATOM 3340 C CA . ALA B 1 137 ? 1.343 3.934 16.328 1 96.69 137 ALA B CA 1
ATOM 3341 C C . ALA B 1 137 ? 1.291 5.246 17.109 1 96.69 137 ALA B C 1
ATOM 3343 O O . ALA B 1 137 ? 2.27 5.633 17.75 1 96.69 137 ALA B O 1
ATOM 3344 N N . VAL B 1 138 ? 0.158 5.906 17.094 1 97.5 138 VAL B N 1
ATOM 3345 C CA . VAL B 1 138 ? 0.008 7.18 17.781 1 97.5 138 VAL B CA 1
ATOM 3346 C C . VAL B 1 138 ? -0.107 6.934 19.297 1 97.5 138 VAL B C 1
ATOM 3348 O O . VAL B 1 138 ? 0.55 7.605 20.094 1 97.5 138 VAL B O 1
ATOM 3351 N N . THR B 1 139 ? -0.891 5.918 19.656 1 94.56 139 THR B N 1
ATOM 3352 C CA . THR B 1 139 ? -1.114 5.617 21.078 1 94.56 139 THR B CA 1
ATOM 3353 C C . THR B 1 139 ? 0.189 5.211 21.75 1 94.56 139 THR B C 1
ATOM 3355 O O . THR B 1 139 ? 0.441 5.59 22.891 1 94.56 139 THR B O 1
ATOM 3358 N N . ARG B 1 140 ? 1.035 4.516 21 1 91.88 140 ARG B N 1
ATOM 3359 C CA . ARG B 1 140 ? 2.281 3.998 21.562 1 91.88 140 ARG B CA 1
ATOM 3360 C C . ARG B 1 140 ? 3.395 5.035 21.469 1 91.88 140 ARG B C 1
ATOM 3362 O O . ARG B 1 140 ? 4.48 4.84 22.016 1 91.88 140 ARG B O 1
ATOM 3369 N N . GLY B 1 141 ? 3.168 6.086 20.75 1 93 141 GLY B N 1
ATOM 3370 C CA . GLY B 1 141 ? 4.168 7.129 20.609 1 93 141 GLY B CA 1
ATOM 3371 C C . GLY B 1 141 ? 5.168 6.855 19.5 1 93 141 GLY B C 1
ATOM 3372 O O . GLY B 1 141 ? 6.184 7.543 19.375 1 93 141 GLY B O 1
ATOM 3373 N N . ASP B 1 142 ? 4.891 5.852 18.672 1 93.5 142 ASP B N 1
ATOM 3374 C CA . ASP B 1 142 ? 5.738 5.547 17.531 1 93.5 142 ASP B CA 1
ATOM 3375 C C . ASP B 1 142 ? 5.602 6.621 16.453 1 93.5 142 ASP B C 1
ATOM 3377 O O . ASP B 1 142 ? 6.5 6.789 15.617 1 93.5 142 ASP B O 1
ATOM 3381 N N . ALA B 1 143 ? 4.477 7.312 16.453 1 97.94 143 ALA B N 1
ATOM 3382 C CA . ALA B 1 143 ? 4.199 8.445 15.562 1 97.94 143 ALA B CA 1
ATOM 3383 C C . ALA B 1 143 ? 3.826 9.688 16.375 1 97.94 143 ALA B C 1
ATOM 3385 O O . ALA B 1 143 ? 3.207 9.586 17.438 1 97.94 143 ALA B O 1
ATOM 3386 N N . ASP B 1 144 ? 4.258 10.812 15.82 1 96 144 ASP B N 1
ATOM 3387 C CA . ASP B 1 144 ? 3.877 12.062 16.469 1 96 144 ASP B CA 1
ATOM 3388 C C . ASP B 1 144 ? 2.367 12.273 16.406 1 96 144 ASP B C 1
ATOM 3390 O O . ASP B 1 144 ? 1.755 12.727 17.375 1 96 144 ASP B O 1
ATOM 3394 N N . PHE B 1 145 ? 1.782 12.008 15.312 1 98 145 PHE B N 1
ATOM 3395 C CA . PHE B 1 145 ? 0.342 12.07 15.094 1 98 145 PHE B CA 1
ATOM 3396 C C . PHE B 1 145 ? -0.068 11.211 13.906 1 98 145 PHE B C 1
ATOM 3398 O O . PHE B 1 145 ? 0.778 10.586 13.266 1 98 145 PHE B O 1
ATOM 3405 N N . GLY B 1 146 ? -1.409 11.117 13.703 1 98.69 146 GLY B N 1
ATOM 3406 C CA . GLY B 1 146 ? -1.894 10.227 12.664 1 98.69 146 GLY B CA 1
ATOM 3407 C C . GLY B 1 146 ? -2.936 10.875 11.766 1 98.69 146 GLY B C 1
ATOM 3408 O O . GLY B 1 146 ? -3.596 11.836 12.164 1 98.69 146 GLY B O 1
ATOM 3409 N N . LEU B 1 147 ? -2.982 10.461 10.523 1 98.5 147 LEU B N 1
ATOM 3410 C CA . LEU B 1 147 ? -4.023 10.773 9.547 1 98.5 147 LEU B CA 1
ATOM 3411 C C . LEU B 1 147 ? -4.863 9.539 9.234 1 98.5 147 LEU B C 1
ATOM 3413 O O . LEU B 1 147 ? -4.402 8.633 8.539 1 98.5 147 LEU B O 1
ATOM 3417 N N . THR B 1 148 ? -6.066 9.477 9.766 1 98 148 THR B N 1
ATOM 3418 C CA . THR B 1 148 ? -6.895 8.273 9.695 1 98 148 THR B CA 1
ATOM 3419 C C . THR B 1 148 ? -8.375 8.633 9.812 1 98 148 THR B C 1
ATOM 3421 O O . THR B 1 148 ? -8.742 9.812 9.719 1 98 148 THR B O 1
ATOM 3424 N N . TYR B 1 149 ? -9.219 7.625 9.859 1 97.25 149 TYR B N 1
ATOM 3425 C CA . TYR B 1 149 ? -10.656 7.852 9.922 1 97.25 149 TYR B CA 1
ATOM 3426 C C . TYR B 1 149 ? -11.266 7.156 11.133 1 97.25 149 TYR B C 1
ATOM 3428 O O . TYR B 1 149 ? -12.484 7.008 11.227 1 97.25 149 TYR B O 1
ATOM 3436 N N . ILE B 1 150 ? -10.398 6.656 12.062 1 93.31 150 ILE B N 1
ATOM 3437 C CA . ILE B 1 150 ? -10.859 6.074 13.312 1 93.31 150 ILE B CA 1
ATOM 3438 C C . ILE B 1 150 ? -10.172 6.762 14.492 1 93.31 150 ILE B C 1
ATOM 3440 O O . ILE B 1 150 ? -9.273 7.578 14.297 1 93.31 150 ILE B O 1
ATOM 3444 N N . GLY B 1 151 ? -10.656 6.469 15.727 1 89.5 151 GLY B N 1
ATOM 3445 C CA . GLY B 1 151 ? -10.023 6.984 16.938 1 89.5 151 GLY B CA 1
ATOM 3446 C C . GLY B 1 151 ? -10.867 8.023 17.656 1 89.5 151 GLY B C 1
ATOM 3447 O O . GLY B 1 151 ? -10.469 8.531 18.703 1 89.5 151 GLY B O 1
ATOM 3448 N N . THR B 1 152 ? -12.031 8.258 17.141 1 88.88 152 THR B N 1
ATOM 3449 C CA . THR B 1 152 ? -12.898 9.266 17.734 1 88.88 152 THR B CA 1
ATOM 3450 C C . THR B 1 152 ? -13.352 8.852 19.125 1 88.88 152 THR B C 1
ATOM 3452 O O . THR B 1 152 ? -13.68 9.695 19.969 1 88.88 152 THR B O 1
ATOM 3455 N N . GLN B 1 153 ? -13.344 7.57 19.391 1 88.94 153 GLN B N 1
ATOM 3456 C CA . GLN B 1 153 ? -13.891 7.07 20.656 1 88.94 153 GLN B CA 1
ATOM 3457 C C . GLN B 1 153 ? -12.781 6.727 21.641 1 88.94 153 GLN B C 1
ATOM 3459 O O . GLN B 1 153 ? -13.047 6.211 22.734 1 88.94 153 GLN B O 1
ATOM 3464 N N . GLU B 1 154 ? -11.602 6.969 21.25 1 90.88 154 GLU B N 1
ATOM 3465 C CA . GLU B 1 154 ? -10.477 6.648 22.109 1 90.88 154 GLU B CA 1
ATOM 3466 C C . GLU B 1 154 ? -10.242 7.754 23.141 1 90.88 154 GLU B C 1
ATOM 3468 O O . GLU B 1 154 ? -10 8.906 22.781 1 90.88 154 GLU B O 1
ATOM 3473 N N . PRO B 1 155 ? -10.281 7.477 24.438 1 91.12 155 PRO B N 1
ATOM 3474 C CA . PRO B 1 155 ? -10.219 8.508 25.469 1 91.12 155 PRO B CA 1
ATOM 3475 C C . PRO B 1 155 ? -8.891 9.266 25.469 1 91.12 155 PRO B C 1
ATOM 3477 O O . PRO B 1 155 ? -8.852 10.461 25.766 1 91.12 155 PRO B O 1
ATOM 3480 N N . ASP B 1 156 ? -7.84 8.609 25.141 1 92.31 156 ASP B N 1
ATOM 3481 C CA . ASP B 1 156 ? -6.523 9.234 25.234 1 92.31 156 ASP B CA 1
ATOM 3482 C C . ASP B 1 156 ? -6.074 9.805 23.906 1 92.31 156 ASP B C 1
ATOM 3484 O O . ASP B 1 156 ? -4.902 10.148 23.719 1 92.31 156 ASP B O 1
ATOM 3488 N N . ILE B 1 157 ? -7.043 9.898 22.984 1 96.06 157 ILE B N 1
ATOM 3489 C CA . ILE B 1 157 ? -6.734 10.398 21.641 1 96.06 157 ILE B CA 1
ATOM 3490 C C . ILE B 1 157 ? -7.641 11.578 21.297 1 96.06 157 ILE B C 1
ATOM 3492 O O . ILE B 1 157 ? -8.844 11.539 21.578 1 96.06 157 ILE B O 1
ATOM 3496 N N . ASP B 1 158 ? -7.039 12.648 20.812 1 93.81 158 ASP B N 1
ATOM 3497 C CA . ASP B 1 158 ? -7.801 13.727 20.188 1 93.81 158 ASP B CA 1
ATOM 3498 C C . ASP B 1 158 ? -7.977 13.484 18.688 1 93.81 158 ASP B C 1
ATOM 3500 O O . ASP B 1 158 ? -7.023 13.117 18 1 93.81 158 ASP B O 1
ATOM 3504 N N . PHE B 1 159 ? -9.172 13.609 18.234 1 95 159 PHE B N 1
ATOM 3505 C CA . PHE B 1 159 ? -9.5 13.477 16.812 1 95 159 PHE B CA 1
ATOM 3506 C C . PHE B 1 159 ? -9.938 14.812 16.234 1 95 159 PHE B C 1
ATOM 3508 O O . PHE B 1 159 ? -10.891 15.43 16.703 1 95 159 PHE B O 1
ATOM 3515 N N . CYS B 1 160 ? -9.211 15.297 15.203 1 94.25 160 CYS B N 1
ATOM 3516 C CA . CYS B 1 160 ? -9.547 16.516 14.469 1 94.25 160 CYS B CA 1
ATOM 3517 C C . CYS B 1 160 ? -10.023 16.188 13.055 1 94.25 160 CYS B C 1
ATOM 3519 O O . CYS B 1 160 ? -9.219 15.828 12.195 1 94.25 160 CYS B O 1
ATOM 3521 N N . PRO B 1 161 ? -11.359 16.328 12.789 1 94.62 161 PRO B N 1
ATOM 3522 C CA . PRO B 1 161 ? -11.867 16.016 11.453 1 94.62 161 PRO B CA 1
ATOM 3523 C C . PRO B 1 161 ? -11.328 16.969 10.383 1 94.62 161 PRO B C 1
ATOM 3525 O O . PRO B 1 161 ? -11.188 18.172 10.633 1 94.62 161 PRO B O 1
ATOM 3528 N N . LEU B 1 162 ? -10.938 16.406 9.25 1 93.81 162 LEU B N 1
ATOM 3529 C CA . LEU B 1 162 ? -10.398 17.203 8.156 1 93.81 162 LEU B CA 1
ATOM 3530 C C . LEU B 1 162 ? -11.359 17.219 6.977 1 93.81 162 LEU B C 1
ATOM 3532 O O . LEU B 1 162 ? -11.734 18.297 6.484 1 93.81 162 LEU B O 1
ATOM 3536 N N . ILE B 1 163 ? -11.672 16 6.48 1 93.69 163 ILE B N 1
ATOM 3537 C CA . ILE B 1 163 ? -12.43 15.875 5.242 1 93.69 163 ILE B CA 1
ATOM 3538 C C . ILE B 1 163 ? -13.422 14.727 5.355 1 93.69 163 ILE B C 1
ATOM 3540 O O . ILE B 1 163 ? -13.086 13.648 5.859 1 93.69 163 ILE B O 1
ATOM 3544 N N . GLU B 1 164 ? -14.664 15 4.961 1 95.88 164 GLU B N 1
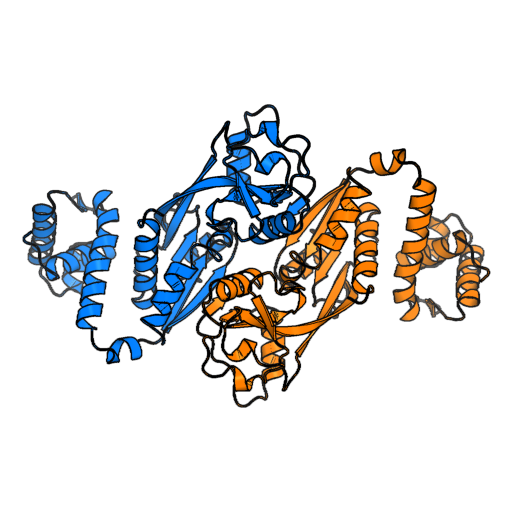ATOM 3545 C CA . GLU B 1 164 ? -15.617 13.922 4.727 1 95.88 164 GLU B CA 1
ATOM 3546 C C . GLU B 1 164 ? -15.648 13.516 3.254 1 95.88 164 GLU B C 1
ATOM 3548 O O . GLU B 1 164 ? -15.773 14.375 2.373 1 95.88 164 GLU B O 1
ATOM 3553 N N . GLU B 1 165 ? -15.477 12.258 3.006 1 95.75 165 GLU B N 1
ATOM 3554 C CA . GLU B 1 165 ? -15.469 11.805 1.62 1 95.75 165 GLU B CA 1
ATOM 3555 C C . GLU B 1 165 ? -16.344 10.57 1.438 1 95.75 165 GLU B C 1
ATOM 3557 O O . GLU B 1 165 ? -16.562 9.812 2.385 1 95.75 165 GLU B O 1
ATOM 3562 N N . ALA B 1 166 ? -16.812 10.453 0.221 1 98.06 166 ALA B N 1
ATOM 3563 C CA . ALA B 1 166 ? -17.656 9.312 -0.127 1 98.06 166 ALA B CA 1
ATOM 3564 C C . ALA B 1 166 ? -16.828 8.164 -0.692 1 98.06 166 ALA B C 1
ATOM 3566 O O . ALA B 1 166 ? -15.727 8.383 -1.219 1 98.06 166 ALA B O 1
ATOM 3567 N N . PHE B 1 167 ? -17.422 6.98 -0.428 1 98.38 167 PHE B N 1
ATOM 3568 C CA . PHE B 1 167 ? -16.938 5.852 -1.22 1 98.38 167 PHE B CA 1
ATOM 3569 C C . PHE B 1 167 ? -17.484 5.918 -2.641 1 98.38 167 PHE B C 1
ATOM 3571 O O . PHE B 1 167 ? -18.641 6.289 -2.85 1 98.38 167 PHE B O 1
ATOM 3578 N N . VAL B 1 168 ? -16.672 5.543 -3.615 1 98.44 168 VAL B N 1
ATOM 3579 C CA . VAL B 1 168 ? -17.031 5.586 -5.027 1 98.44 168 VAL B CA 1
ATOM 3580 C C . VAL B 1 168 ? -16.625 4.277 -5.703 1 98.44 168 VAL B C 1
ATOM 3582 O O . VAL B 1 168 ? -15.82 3.514 -5.168 1 98.44 168 VAL B O 1
ATOM 3585 N N . VAL B 1 169 ? -17.203 4.031 -6.82 1 98.31 169 VAL B N 1
ATOM 3586 C CA . VAL B 1 169 ? -16.766 2.902 -7.645 1 98.31 169 VAL B CA 1
ATOM 3587 C C . VAL B 1 169 ? -15.555 3.303 -8.477 1 98.31 169 VAL B C 1
ATOM 3589 O O . VAL B 1 169 ? -15.594 4.297 -9.203 1 98.31 169 VAL B O 1
ATOM 3592 N N . ALA B 1 170 ? -14.5 2.58 -8.273 1 97.88 170 ALA B N 1
ATOM 3593 C CA . ALA B 1 170 ? -13.352 2.686 -9.156 1 97.88 170 ALA B CA 1
ATOM 3594 C C . ALA B 1 170 ? -13.477 1.736 -10.344 1 97.88 170 ALA B C 1
ATOM 3596 O O . ALA B 1 170 ? -13.711 0.539 -10.164 1 97.88 170 ALA B O 1
ATOM 3597 N N . CYS B 1 171 ? -13.336 2.223 -11.539 1 96.31 171 CYS B N 1
ATOM 3598 C CA . CYS B 1 171 ? -13.297 1.384 -12.734 1 96.31 171 CYS B CA 1
ATOM 3599 C C . CYS B 1 171 ? -12.422 2.008 -13.812 1 96.31 171 CYS B C 1
ATOM 3601 O O . CYS B 1 171 ? -12.055 3.178 -13.711 1 96.31 171 CYS B O 1
ATOM 3603 N N . ARG B 1 172 ? -11.977 1.209 -14.719 1 94.25 172 ARG B N 1
ATOM 3604 C CA . ARG B 1 172 ? -11.188 1.701 -15.844 1 94.25 172 ARG B CA 1
ATOM 3605 C C . ARG B 1 172 ? -12.062 2.455 -16.844 1 94.25 172 ARG B C 1
ATOM 3607 O O . ARG B 1 172 ? -13.258 2.17 -16.969 1 94.25 172 ARG B O 1
ATOM 3614 N N . LYS B 1 173 ? -11.258 3.291 -17.562 1 91 173 LYS B N 1
ATOM 3615 C CA . LYS B 1 173 ? -11.938 3.934 -18.688 1 91 173 LYS B CA 1
ATOM 3616 C C . LYS B 1 173 ? -12.422 2.902 -19.703 1 91 173 LYS B C 1
ATOM 3618 O O . LYS B 1 173 ? -11.719 1.935 -20 1 91 173 LYS B O 1
ATOM 3623 N N . GLY B 1 174 ? -13.617 2.893 -20.172 1 91.62 174 GLY B N 1
ATOM 3624 C CA . GLY B 1 174 ? -14.172 1.95 -21.125 1 91.62 174 GLY B CA 1
ATOM 3625 C C . GLY B 1 174 ? -15.086 0.924 -20.484 1 91.62 174 GLY B C 1
ATOM 3626 O O . GLY B 1 174 ? -15.797 0.195 -21.188 1 91.62 174 GLY B O 1
ATOM 3627 N N . HIS B 1 175 ? -14.922 0.797 -19.156 1 94.81 175 HIS B N 1
ATOM 3628 C CA . HIS B 1 175 ? -15.82 -0.112 -18.453 1 94.81 175 HIS B CA 1
ATOM 3629 C C . HIS B 1 175 ? -17.281 0.259 -18.703 1 94.81 175 HIS B C 1
ATOM 3631 O O . HIS B 1 175 ? -17.609 1.441 -18.812 1 94.81 175 HIS B O 1
ATOM 3637 N N . PRO B 1 176 ? -18.172 -0.624 -18.703 1 95.19 176 PRO B N 1
ATOM 3638 C CA . PRO B 1 176 ? -19.594 -0.357 -18.969 1 95.19 176 PRO B CA 1
ATOM 3639 C C . PRO B 1 176 ? -20.188 0.639 -17.984 1 95.19 176 PRO B C 1
ATOM 3641 O O . PRO B 1 176 ? -21.078 1.415 -18.344 1 95.19 176 PRO B O 1
ATOM 3644 N N . LEU B 1 177 ? -19.719 0.644 -16.828 1 95.69 177 LEU B N 1
ATOM 3645 C CA . LEU B 1 177 ? -20.266 1.524 -15.805 1 95.69 177 LEU B CA 1
ATOM 3646 C C . LEU B 1 177 ? -19.75 2.949 -15.977 1 95.69 177 LEU B C 1
ATOM 3648 O O . LEU B 1 177 ? -20.312 3.887 -15.398 1 95.69 177 LEU B O 1
ATOM 3652 N N . ALA B 1 178 ? -18.75 3.107 -16.734 1 92.06 178 ALA B N 1
ATOM 3653 C CA . ALA B 1 178 ? -18.031 4.375 -16.828 1 92.06 178 ALA B CA 1
ATOM 3654 C C . ALA B 1 178 ? -18.891 5.453 -17.469 1 92.06 178 ALA B C 1
ATOM 3656 O O . ALA B 1 178 ? -18.625 6.648 -17.328 1 92.06 178 ALA B O 1
ATOM 3657 N N . THR B 1 179 ? -19.906 5.086 -18.156 1 92.62 179 THR B N 1
ATOM 3658 C CA . THR B 1 179 ? -20.75 6.043 -18.875 1 92.62 179 THR B CA 1
ATOM 3659 C C . THR B 1 179 ? -21.859 6.547 -17.969 1 92.62 179 THR B C 1
ATOM 3661 O O . THR B 1 179 ? -22.594 7.473 -18.328 1 92.62 179 THR B O 1
ATOM 3664 N N . ARG B 1 180 ? -21.922 5.973 -16.844 1 95.31 180 ARG B N 1
ATOM 3665 C CA . ARG B 1 180 ? -23 6.352 -15.93 1 95.31 180 ARG B CA 1
ATOM 3666 C C . ARG B 1 180 ? -22.562 7.516 -15.039 1 95.31 180 ARG B C 1
ATOM 3668 O O . ARG B 1 180 ? -21.422 7.586 -14.609 1 95.31 180 ARG B O 1
ATOM 3675 N N . ARG B 1 181 ? -23.531 8.398 -14.797 1 95.88 181 ARG B N 1
ATOM 3676 C CA . ARG B 1 181 ? -23.266 9.516 -13.898 1 95.88 181 ARG B CA 1
ATOM 3677 C C . ARG B 1 181 ? -23.156 9.039 -12.453 1 95.88 181 ARG B C 1
ATOM 3679 O O . ARG B 1 181 ? -22.391 9.609 -11.664 1 95.88 181 ARG B O 1
ATOM 3686 N N . SER B 1 182 ? -23.922 8.078 -12.117 1 97.88 182 SER B N 1
ATOM 3687 C CA . SER B 1 182 ? -23.938 7.41 -10.82 1 97.88 182 SER B CA 1
ATOM 3688 C C . SER B 1 182 ? -24.469 5.984 -10.93 1 97.88 182 SER B C 1
ATOM 3690 O O . SER B 1 182 ? -25.094 5.629 -11.93 1 97.88 182 SER B O 1
ATOM 3692 N N . VAL B 1 183 ? -24.094 5.18 -9.945 1 97.56 183 VAL B N 1
ATOM 3693 C CA . VAL B 1 183 ? -24.625 3.814 -9.914 1 97.56 183 VAL B CA 1
ATOM 3694 C C . VAL B 1 183 ? -25.109 3.482 -8.5 1 97.56 183 VAL B C 1
ATOM 3696 O O . VAL B 1 183 ? -24.641 4.078 -7.523 1 97.56 183 VAL B O 1
ATOM 3699 N N . LYS B 1 184 ? -26.062 2.592 -8.422 1 96.88 184 LYS B N 1
ATOM 3700 C CA . LYS B 1 184 ? -26.5 2.016 -7.156 1 96.88 184 LYS B CA 1
ATOM 3701 C C . LYS B 1 184 ? -25.719 0.757 -6.816 1 96.88 184 LYS B C 1
ATOM 3703 O O . LYS B 1 184 ? -25.156 0.112 -7.703 1 96.88 184 LYS B O 1
ATOM 3708 N N . TRP B 1 185 ? -25.703 0.401 -5.527 1 96.62 185 TRP B N 1
ATOM 3709 C CA . TRP B 1 185 ? -25.016 -0.809 -5.094 1 96.62 185 TRP B CA 1
ATOM 3710 C C . TRP B 1 185 ? -25.516 -2.027 -5.859 1 96.62 185 TRP B C 1
ATOM 3712 O O . TRP B 1 185 ? -24.734 -2.896 -6.246 1 96.62 185 TRP B O 1
ATOM 3722 N N . LYS B 1 186 ? -26.812 -2.1 -6.152 1 94.44 186 LYS B N 1
ATOM 3723 C CA . LYS B 1 186 ? -27.391 -3.236 -6.863 1 94.44 186 LYS B CA 1
ATOM 3724 C C . LYS B 1 186 ? -26.844 -3.33 -8.289 1 94.44 186 LYS B C 1
ATOM 3726 O O . LYS B 1 186 ? -26.781 -4.418 -8.859 1 94.44 186 LYS B O 1
ATOM 3731 N N . ASP B 1 187 ? -26.422 -2.189 -8.82 1 95.75 187 ASP B N 1
ATOM 3732 C CA . ASP B 1 187 ? -25.922 -2.141 -10.188 1 95.75 187 ASP B CA 1
ATOM 3733 C C . ASP B 1 187 ? -24.562 -2.811 -10.305 1 95.75 187 ASP B C 1
ATOM 3735 O O . ASP B 1 187 ? -24.078 -3.084 -11.406 1 95.75 187 ASP B O 1
ATOM 3739 N N . LEU B 1 188 ? -23.859 -3.09 -9.164 1 96.88 188 LEU B N 1
ATOM 3740 C CA . LEU B 1 188 ? -22.547 -3.705 -9.172 1 96.88 188 LEU B CA 1
ATOM 3741 C C . LEU B 1 188 ? -22.641 -5.215 -9.352 1 96.88 188 LEU B C 1
ATOM 3743 O O . LEU B 1 188 ? -21.656 -5.879 -9.648 1 96.88 188 LEU B O 1
ATOM 3747 N N . GLU B 1 189 ? -23.891 -5.652 -9.195 1 92.06 189 GLU B N 1
ATOM 3748 C CA . GLU B 1 189 ? -24.109 -7.09 -9.352 1 92.06 189 GLU B CA 1
ATOM 3749 C C . GLU B 1 189 ? -23.75 -7.547 -10.758 1 92.06 189 GLU B C 1
ATOM 3751 O O . GLU B 1 189 ? -24.078 -6.875 -11.742 1 92.06 189 GLU B O 1
ATOM 3756 N N . GLY B 1 190 ? -23.031 -8.688 -10.805 1 92.31 190 GLY B N 1
ATOM 3757 C CA . GLY B 1 190 ? -22.703 -9.258 -12.102 1 92.31 190 GLY B CA 1
ATOM 3758 C C . GLY B 1 190 ? -21.328 -8.867 -12.602 1 92.31 190 GLY B C 1
ATOM 3759 O O . GLY B 1 190 ? -20.812 -9.453 -13.555 1 92.31 190 GLY B O 1
ATOM 3760 N N . PHE B 1 191 ? -20.734 -7.852 -12.047 1 96.12 191 PHE B N 1
ATOM 3761 C CA . PHE B 1 191 ? -19.375 -7.461 -12.414 1 96.12 191 PHE B CA 1
ATOM 3762 C C . PHE B 1 191 ? -18.359 -8.094 -11.484 1 96.12 191 PHE B C 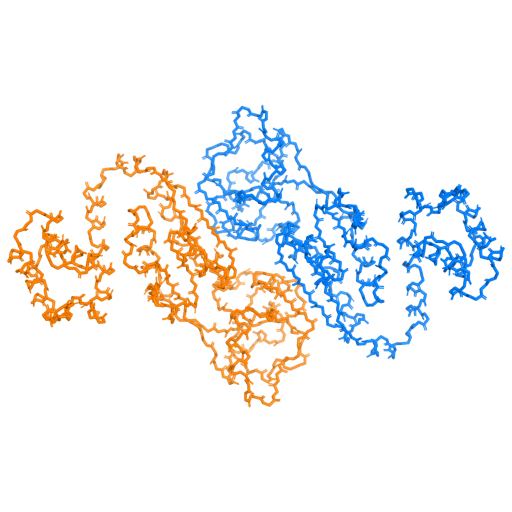1
ATOM 3764 O O . PHE B 1 191 ? -18.656 -8.375 -10.32 1 96.12 191 PHE B O 1
ATOM 3771 N N . ASP B 1 192 ? -17.156 -8.367 -12.062 1 97.5 192 ASP B N 1
ATOM 3772 C CA . ASP B 1 192 ? -16.047 -8.797 -11.211 1 97.5 192 ASP B CA 1
ATOM 3773 C C . ASP B 1 192 ? -15.711 -7.734 -10.164 1 97.5 192 ASP B C 1
ATOM 3775 O O . ASP B 1 192 ? -15.281 -6.633 -10.516 1 97.5 192 ASP B O 1
ATOM 3779 N N . TYR B 1 193 ? -15.914 -8.125 -8.906 1 98.06 193 TYR B N 1
ATOM 3780 C CA . TYR B 1 193 ? -15.82 -7.176 -7.797 1 98.06 193 TYR B CA 1
ATOM 3781 C C . TYR B 1 193 ? -14.625 -7.488 -6.906 1 98.06 193 TYR B C 1
ATOM 3783 O O . TYR B 1 193 ? -14.477 -8.617 -6.43 1 98.06 193 TYR B O 1
ATOM 3791 N N . ILE B 1 194 ? -13.742 -6.512 -6.793 1 98.69 194 ILE B N 1
ATOM 3792 C CA . ILE B 1 194 ? -12.594 -6.57 -5.895 1 98.69 194 ILE B CA 1
ATOM 3793 C C . ILE B 1 194 ? -12.898 -5.789 -4.617 1 98.69 194 ILE B C 1
ATOM 3795 O O . ILE B 1 194 ? -13.336 -4.641 -4.676 1 98.69 194 ILE B O 1
ATOM 3799 N N . THR B 1 195 ? -12.695 -6.422 -3.455 1 98.12 195 THR B N 1
ATOM 3800 C CA . THR B 1 195 ? -13.07 -5.793 -2.195 1 98.12 195 THR B CA 1
ATOM 3801 C C . THR B 1 195 ? -11.875 -5.723 -1.246 1 98.12 195 THR B C 1
ATOM 3803 O O . THR B 1 195 ? -10.797 -6.23 -1.561 1 98.12 195 THR B O 1
ATOM 3806 N N . LEU B 1 196 ? -12.047 -5.008 -0.206 1 97.94 196 LEU B N 1
ATOM 3807 C CA . LEU B 1 196 ? -11.07 -4.988 0.878 1 97.94 196 LEU B CA 1
ATOM 3808 C C . LEU B 1 196 ? -11.344 -6.102 1.882 1 97.94 196 LEU B C 1
ATOM 3810 O O . LEU B 1 196 ? -12.5 -6.5 2.07 1 97.94 196 LEU B O 1
ATOM 3814 N N . ALA B 1 197 ? -10.258 -6.527 2.529 1 95.69 197 ALA B N 1
ATOM 3815 C CA . ALA B 1 197 ? -10.32 -7.668 3.439 1 95.69 197 ALA B CA 1
ATOM 3816 C C . ALA B 1 197 ? -11.094 -7.316 4.707 1 95.69 197 ALA B C 1
ATOM 3818 O O . ALA B 1 197 ? -11.219 -6.141 5.059 1 95.69 197 ALA B O 1
ATOM 3819 N N . GLN B 1 198 ? -11.484 -8.438 5.328 1 89.19 198 GLN B N 1
ATOM 3820 C CA . GLN B 1 198 ? -12.062 -8.289 6.66 1 89.19 198 GLN B CA 1
ATOM 3821 C C . GLN B 1 198 ? -11.031 -7.742 7.645 1 89.19 198 GLN B C 1
ATOM 3823 O O . GLN B 1 198 ? -9.859 -8.109 7.59 1 89.19 198 GLN B O 1
ATOM 3828 N N . GLY B 1 199 ? -11.336 -6.785 8.406 1 85.75 199 GLY B N 1
ATOM 3829 C CA . GLY B 1 199 ? -10.422 -6.102 9.305 1 85.75 199 GLY B CA 1
ATOM 3830 C C . GLY B 1 199 ? -10.133 -4.672 8.891 1 85.75 199 GLY B C 1
ATOM 3831 O O . GLY B 1 199 ? -9.703 -3.855 9.711 1 85.75 199 GLY B O 1
ATOM 3832 N N . SER B 1 200 ? -10.227 -4.551 7.586 1 93.06 200 SER B N 1
ATOM 3833 C CA . SER B 1 200 ? -10.125 -3.18 7.098 1 93.06 200 SER B CA 1
ATOM 3834 C C . SER B 1 200 ? -11.234 -2.305 7.668 1 93.06 200 SER B C 1
ATOM 3836 O O . SER B 1 200 ? -12.406 -2.705 7.684 1 93.06 200 SER B O 1
ATOM 3838 N N . GLY B 1 201 ? -10.875 -1.105 8.078 1 93.44 201 GLY B N 1
ATOM 3839 C CA . GLY B 1 201 ? -11.883 -0.146 8.5 1 93.44 201 GLY B CA 1
ATOM 3840 C C . GLY B 1 201 ? -12.82 0.262 7.375 1 93.44 201 GLY B C 1
ATOM 3841 O O . GLY B 1 201 ? -14.008 0.51 7.605 1 93.44 201 GLY B O 1
ATOM 3842 N N . ASN B 1 202 ? -12.297 0.333 6.184 1 97.38 202 ASN B N 1
ATOM 3843 C CA . ASN B 1 202 ? -13.141 0.634 5.027 1 97.38 202 ASN B CA 1
ATOM 3844 C C . ASN B 1 202 ? -14.195 -0.446 4.805 1 97.38 202 ASN B C 1
ATOM 3846 O O . ASN B 1 202 ? -15.367 -0.139 4.578 1 97.38 202 ASN B O 1
ATOM 3850 N N . ARG B 1 203 ? -13.773 -1.719 4.914 1 95.62 203 ARG B N 1
ATOM 3851 C CA . ARG B 1 203 ? -14.688 -2.85 4.75 1 95.62 203 ARG B CA 1
ATOM 3852 C C . ARG B 1 203 ? -15.766 -2.842 5.824 1 95.62 203 ARG B C 1
ATOM 3854 O O . ARG B 1 203 ? -16.938 -3.131 5.539 1 95.62 203 ARG B O 1
ATOM 3861 N N . PHE B 1 204 ? -15.383 -2.496 6.992 1 94.12 204 PHE B N 1
ATOM 3862 C CA . PHE B 1 204 ? -16.328 -2.434 8.102 1 94.12 204 PHE B CA 1
ATOM 3863 C C . PHE B 1 204 ? -17.438 -1.424 7.82 1 94.12 204 PHE B C 1
ATOM 3865 O O . PHE B 1 204 ? -18.625 -1.729 7.98 1 94.12 204 PHE B O 1
ATOM 3872 N N . LEU B 1 205 ? -17.094 -0.244 7.391 1 95.44 205 LEU B N 1
ATOM 3873 C CA . LEU B 1 205 ? -18.062 0.808 7.09 1 95.44 205 LEU B CA 1
ATOM 3874 C C . LEU B 1 205 ? -19 0.377 5.969 1 95.44 205 LEU B C 1
ATOM 3876 O O . LEU B 1 205 ? -20.203 0.599 6.051 1 95.44 205 LEU B O 1
ATOM 3880 N N . ILE B 1 206 ? -18.422 -0.253 4.996 1 96.75 206 ILE B N 1
ATOM 3881 C CA . ILE B 1 206 ? -19.203 -0.681 3.846 1 96.75 206 ILE B CA 1
ATOM 3882 C C . ILE B 1 206 ? -20.172 -1.787 4.266 1 96.75 206 ILE B C 1
ATOM 3884 O O . ILE B 1 206 ? -21.375 -1.725 3.963 1 96.75 206 ILE B O 1
ATOM 3888 N N . ASP B 1 207 ? -19.672 -2.762 4.996 1 93 207 ASP B N 1
ATOM 3889 C CA . ASP B 1 207 ? -20.516 -3.879 5.434 1 93 207 ASP B CA 1
ATOM 3890 C C . ASP B 1 207 ? -21.641 -3.402 6.34 1 93 207 ASP B C 1
ATOM 3892 O O . ASP B 1 207 ? -22.766 -3.881 6.23 1 93 207 ASP B O 1
ATOM 3896 N N . GLN B 1 208 ? -21.328 -2.48 7.211 1 92.56 208 GLN B N 1
ATOM 3897 C CA . GLN B 1 208 ? -22.344 -1.941 8.117 1 92.56 208 GLN B CA 1
ATOM 3898 C C . GLN B 1 208 ? -23.453 -1.237 7.348 1 92.56 208 GLN B C 1
ATOM 3900 O O . GLN B 1 208 ? -24.625 -1.416 7.652 1 92.56 208 GLN B O 1
ATOM 3905 N N . ALA B 1 209 ? -23.062 -0.482 6.363 1 94.81 209 ALA B N 1
ATOM 3906 C CA . ALA B 1 209 ? -24.031 0.292 5.594 1 94.81 209 ALA B CA 1
ATOM 3907 C C . ALA B 1 209 ? -24.891 -0.619 4.715 1 94.81 209 ALA B C 1
ATOM 3909 O O . ALA B 1 209 ? -26.047 -0.305 4.426 1 94.81 209 ALA B O 1
ATOM 3910 N N . LEU B 1 210 ? -24.297 -1.747 4.344 1 94 210 LEU B N 1
ATOM 3911 C CA . LEU B 1 210 ? -24.984 -2.633 3.416 1 94 210 LEU B CA 1
ATOM 3912 C C . LEU B 1 210 ? -25.75 -3.723 4.172 1 94 210 LEU B C 1
ATOM 3914 O O . LEU B 1 210 ? -26.422 -4.551 3.561 1 94 210 LEU B O 1
ATOM 3918 N N . ALA B 1 211 ? -25.609 -3.74 5.441 1 89.06 211 ALA B N 1
ATOM 3919 C CA . ALA B 1 211 ? -26.156 -4.816 6.27 1 89.06 211 ALA B CA 1
ATOM 3920 C C . ALA B 1 211 ? -27.641 -5.016 6.008 1 89.06 211 ALA B C 1
ATOM 3922 O O . ALA B 1 211 ? -28.156 -6.137 6.086 1 89.06 211 ALA B O 1
ATOM 3923 N N . ARG B 1 212 ? -28.344 -4.035 5.535 1 85.94 212 ARG B N 1
ATOM 3924 C CA . ARG B 1 212 ? -29.781 -4.137 5.391 1 85.94 212 ARG B CA 1
ATOM 3925 C C . ARG B 1 212 ? -30.188 -4.301 3.93 1 85.94 212 ARG B C 1
ATOM 3927 O O . ARG B 1 212 ? -31.375 -4.426 3.611 1 85.94 212 ARG B O 1
ATOM 3934 N N . LEU B 1 213 ? -29.156 -4.246 3.178 1 86.19 213 LEU B N 1
ATOM 3935 C CA . LEU B 1 213 ? -29.484 -4.387 1.762 1 86.19 213 LEU B CA 1
ATOM 3936 C C . LEU B 1 213 ? -29.656 -5.852 1.388 1 86.19 213 LEU B C 1
ATOM 3938 O O . LEU B 1 213 ? -28.938 -6.719 1.888 1 86.19 213 LEU B O 1
ATOM 3942 N N . PRO B 1 214 ? -30.656 -6.074 0.496 1 79.19 214 PRO B N 1
ATOM 3943 C CA . PRO B 1 214 ? -30.953 -7.449 0.089 1 79.19 214 PRO B CA 1
ATOM 3944 C C . PRO B 1 214 ? -29.844 -8.055 -0.776 1 79.19 214 PRO B C 1
ATOM 3946 O O . PRO B 1 214 ? -29.625 -9.273 -0.744 1 79.19 214 PRO B O 1
ATOM 3949 N N . VAL B 1 215 ? -29.281 -7.238 -1.535 1 78.19 215 VAL B N 1
ATOM 3950 C CA . VAL B 1 215 ? -28.266 -7.73 -2.457 1 78.19 215 VAL B CA 1
ATOM 3951 C C . VAL B 1 215 ? -26.953 -6.957 -2.252 1 78.19 215 VAL B C 1
ATOM 3953 O O . VAL B 1 215 ? -26.984 -5.734 -2.072 1 78.19 215 VAL B O 1
ATOM 3956 N N . ARG B 1 216 ? -25.859 -7.805 -2.18 1 84.62 216 ARG B N 1
ATOM 3957 C CA . ARG B 1 216 ? -24.516 -7.246 -2.115 1 84.62 216 ARG B CA 1
ATOM 3958 C C . ARG B 1 216 ? -23.625 -7.824 -3.211 1 84.62 216 ARG B C 1
ATOM 3960 O O . ARG B 1 216 ? -23.812 -8.969 -3.625 1 84.62 216 ARG B O 1
ATOM 3967 N N . PRO B 1 217 ? -22.766 -6.945 -3.643 1 90.19 217 PRO B N 1
ATOM 3968 C CA . PRO B 1 217 ? -21.859 -7.508 -4.652 1 90.19 217 PRO B CA 1
ATOM 3969 C C . PRO B 1 217 ? -21.016 -8.672 -4.117 1 90.19 217 PRO B C 1
ATOM 3971 O O . PRO B 1 217 ? -20.594 -8.648 -2.963 1 90.19 217 PRO B O 1
ATOM 3974 N N . ARG B 1 218 ? -20.938 -9.641 -4.914 1 90.94 218 ARG B N 1
ATOM 3975 C CA . ARG B 1 218 ? -20.078 -10.766 -4.582 1 90.94 218 ARG B CA 1
ATOM 3976 C C . ARG B 1 218 ? -18.656 -10.547 -5.094 1 90.94 218 ARG B C 1
ATOM 3978 O O . ARG B 1 218 ? -18.453 -10.359 -6.293 1 90.94 218 ARG B O 1
ATOM 3985 N N . TRP B 1 219 ? -17.797 -10.602 -4.156 1 95.81 219 TRP B N 1
ATOM 3986 C CA . TRP B 1 219 ? -16.406 -10.375 -4.555 1 95.81 219 TRP B CA 1
ATOM 3987 C C . TRP B 1 219 ? -15.75 -11.68 -4.996 1 95.81 219 TRP B C 1
ATOM 3989 O O . TRP B 1 219 ? -16.062 -12.75 -4.473 1 95.81 219 TRP B O 1
ATOM 3999 N N . TYR B 1 220 ? -14.797 -11.602 -5.965 1 97 220 TYR B N 1
ATOM 4000 C CA . TYR B 1 220 ? -13.977 -12.766 -6.293 1 97 220 TYR B CA 1
ATOM 4001 C C . TYR B 1 220 ? -12.547 -12.57 -5.805 1 97 220 TYR B C 1
ATOM 4003 O O . TYR B 1 220 ? -11.781 -13.531 -5.695 1 97 220 TYR B O 1
ATOM 4011 N N . CYS B 1 221 ? -12.195 -11.32 -5.531 1 98.5 221 CYS B N 1
ATOM 4012 C CA . CYS B 1 221 ? -10.852 -10.984 -5.078 1 98.5 221 CYS B CA 1
ATOM 4013 C C . CYS B 1 221 ? -10.898 -10.047 -3.879 1 98.5 221 CYS B C 1
ATOM 4015 O O . CYS B 1 221 ? -11.688 -9.109 -3.85 1 98.5 221 CYS B O 1
ATOM 4017 N N . GLU B 1 222 ? -10.148 -10.305 -2.896 1 98.31 222 GLU B N 1
ATOM 4018 C CA . GLU B 1 222 ? -10.016 -9.516 -1.677 1 98.31 222 GLU B CA 1
ATOM 4019 C C . GLU B 1 222 ? -8.562 -9.125 -1.421 1 98.31 222 GLU B C 1
ATOM 4021 O O . GLU B 1 222 ? -7.656 -9.945 -1.594 1 98.31 222 GLU B O 1
ATOM 4026 N N . VAL B 1 223 ? -8.328 -7.871 -1.074 1 98.62 223 VAL B N 1
ATOM 4027 C CA . VAL B 1 223 ? -6.984 -7.387 -0.77 1 98.62 223 VAL B CA 1
ATOM 4028 C C . VAL B 1 223 ? -6.988 -6.66 0.573 1 98.62 223 VAL B C 1
ATOM 4030 O O . VAL B 1 223 ? -8.047 -6.305 1.091 1 98.62 223 VAL B O 1
ATOM 4033 N N . ASN B 1 224 ? -5.793 -6.398 1.119 1 97.31 224 ASN B N 1
ATOM 4034 C CA . ASN B 1 224 ? -5.699 -5.781 2.438 1 97.31 224 ASN B CA 1
ATOM 4035 C C . ASN B 1 224 ? -5.734 -4.262 2.348 1 97.31 224 ASN B C 1
ATOM 4037 O O . ASN B 1 224 ? -6.254 -3.594 3.246 1 97.31 224 ASN B O 1
ATOM 4041 N N . HIS B 1 225 ? -5.082 -3.744 1.294 1 97.38 225 HIS B N 1
ATOM 4042 C CA . HIS B 1 225 ? -4.879 -2.299 1.277 1 97.38 225 HIS B CA 1
ATOM 4043 C C . HIS B 1 225 ? -5.488 -1.672 0.027 1 97.38 225 HIS B C 1
ATOM 4045 O O . HIS B 1 225 ? -5.488 -2.285 -1.043 1 97.38 225 HIS B O 1
ATOM 4051 N N . VAL B 1 226 ? -5.887 -0.429 0.175 1 98.25 226 VAL B N 1
ATOM 4052 C CA . VAL B 1 226 ? -6.578 0.315 -0.873 1 98.25 226 VAL B CA 1
ATOM 4053 C C . VAL B 1 226 ? -5.688 0.415 -2.109 1 98.25 226 VAL B C 1
ATOM 4055 O O . VAL B 1 226 ? -6.152 0.214 -3.234 1 98.25 226 VAL B O 1
ATOM 4058 N N . PRO B 1 227 ? -4.375 0.663 -1.963 1 97.62 227 PRO B N 1
ATOM 4059 C CA . PRO B 1 227 ? -3.561 0.762 -3.178 1 97.62 227 PRO B CA 1
ATOM 4060 C C . PRO B 1 227 ? -3.561 -0.528 -3.994 1 97.62 227 PRO B C 1
ATOM 4062 O O . PRO B 1 227 ? -3.531 -0.483 -5.227 1 97.62 227 PRO B O 1
ATOM 4065 N N . ALA B 1 228 ? -3.578 -1.634 -3.314 1 98.12 228 ALA B N 1
ATOM 4066 C CA . ALA B 1 228 ? -3.654 -2.904 -4.031 1 98.12 228 ALA B CA 1
ATOM 4067 C C . ALA B 1 228 ? -4.953 -3.008 -4.824 1 98.12 228 ALA B C 1
ATOM 4069 O O . ALA B 1 228 ? -4.941 -3.41 -5.992 1 98.12 228 ALA B O 1
ATOM 4070 N N . LEU B 1 229 ? -6.062 -2.66 -4.199 1 98.5 229 LEU B N 1
ATOM 4071 C CA . LEU B 1 229 ? -7.359 -2.674 -4.867 1 98.5 229 LEU B CA 1
ATOM 4072 C C . LEU B 1 229 ? -7.34 -1.795 -6.113 1 98.5 229 LEU B C 1
ATOM 4074 O O . LEU B 1 229 ? -7.73 -2.236 -7.195 1 98.5 229 LEU B O 1
ATOM 4078 N N . VAL B 1 230 ? -6.828 -0.617 -5.973 1 97 230 VAL B N 1
ATOM 4079 C CA . VAL B 1 230 ? -6.793 0.343 -7.07 1 97 230 VAL B CA 1
ATOM 4080 C C . VAL B 1 230 ? -5.91 -0.193 -8.195 1 97 230 VAL B C 1
ATOM 4082 O O . VAL B 1 230 ? -6.242 -0.054 -9.375 1 97 230 VAL B O 1
ATOM 4085 N N . SER B 1 231 ? -4.816 -0.835 -7.852 1 95.69 231 SER B N 1
ATOM 4086 C CA . SER B 1 231 ? -3.898 -1.377 -8.844 1 95.69 231 SER B CA 1
ATOM 4087 C C . SER B 1 231 ? -4.559 -2.484 -9.664 1 95.69 231 SER B C 1
ATOM 4089 O O . SER B 1 231 ? -4.363 -2.57 -10.875 1 95.69 231 SER B O 1
ATOM 4091 N N . LEU B 1 232 ? -5.293 -3.33 -9.008 1 97.69 232 LEU B N 1
ATOM 4092 C CA . LEU B 1 232 ? -5.957 -4.426 -9.711 1 97.69 232 LEU B CA 1
ATOM 4093 C C . LEU B 1 232 ? -7.055 -3.898 -10.625 1 97.69 232 LEU B C 1
ATOM 4095 O O . LEU B 1 232 ? -7.25 -4.418 -11.727 1 97.69 232 LEU B O 1
ATOM 4099 N N . VAL B 1 233 ? -7.766 -2.836 -10.203 1 97.38 233 VAL B N 1
ATOM 4100 C CA . VAL B 1 233 ? -8.766 -2.189 -11.047 1 97.38 233 VAL B CA 1
ATOM 4101 C C . VAL B 1 233 ? -8.094 -1.559 -12.266 1 97.38 233 VAL B C 1
ATOM 4103 O O . VAL B 1 233 ? -8.578 -1.68 -13.391 1 97.38 233 VAL B O 1
ATOM 4106 N N . GLN B 1 234 ? -6.996 -0.917 -11.992 1 93.44 234 GLN B N 1
ATOM 4107 C CA . GLN B 1 234 ? -6.242 -0.286 -13.07 1 93.44 234 GLN B CA 1
ATOM 4108 C C . GLN B 1 234 ? -5.801 -1.314 -14.109 1 93.44 234 GLN B C 1
ATOM 4110 O O . GLN B 1 234 ? -5.715 -1.005 -15.297 1 93.44 234 GLN B O 1
ATOM 4115 N N . ALA B 1 235 ? -5.543 -2.482 -13.688 1 93.69 235 ALA B N 1
ATOM 4116 C CA . ALA B 1 235 ? -5.105 -3.561 -14.57 1 93.69 235 ALA B CA 1
ATOM 4117 C C . ALA B 1 235 ? -6.293 -4.254 -15.227 1 93.69 235 ALA B C 1
ATOM 4119 O O . ALA B 1 235 ? -6.141 -5.316 -15.836 1 93.69 235 ALA B O 1
ATOM 4120 N N . ASP B 1 236 ? -7.461 -3.764 -15.008 1 95.06 236 ASP B N 1
ATOM 4121 C CA . ASP B 1 236 ? -8.695 -4.18 -15.664 1 95.06 236 ASP B CA 1
ATOM 4122 C C . ASP B 1 236 ? -9.172 -5.531 -15.141 1 95.06 236 ASP B C 1
ATOM 4124 O O . ASP B 1 236 ? -9.711 -6.34 -15.891 1 95.06 236 ASP B O 1
ATOM 4128 N N . LEU B 1 237 ? -8.961 -5.758 -13.852 1 97.56 237 LEU B N 1
ATOM 4129 C CA . LEU B 1 237 ? -9.383 -7.035 -13.289 1 97.56 237 LEU B CA 1
ATOM 4130 C C . LEU B 1 237 ? -10.781 -6.934 -12.688 1 97.56 237 LEU B C 1
ATOM 4132 O O . LEU B 1 237 ? -11.312 -7.918 -12.18 1 97.56 237 LEU B O 1
ATOM 4136 N N . GLY B 1 238 ? -11.375 -5.789 -12.766 1 98 238 GLY B N 1
ATOM 4137 C CA . GLY B 1 238 ? -12.719 -5.594 -12.234 1 98 238 GLY B CA 1
ATOM 4138 C C . GLY B 1 238 ? -12.953 -4.188 -11.711 1 98 238 GLY B C 1
ATOM 4139 O O . GLY B 1 238 ? -12.273 -3.246 -12.133 1 98 238 GLY B O 1
ATOM 4140 N N . ILE B 1 239 ? -14.016 -4.051 -10.898 1 98.5 239 ILE B N 1
ATOM 4141 C CA . ILE B 1 239 ? -14.344 -2.793 -10.242 1 98.5 239 ILE B CA 1
ATOM 4142 C C . ILE B 1 239 ? -14.164 -2.945 -8.734 1 98.5 239 ILE B C 1
ATOM 4144 O O . ILE B 1 239 ? -14.078 -4.062 -8.219 1 98.5 239 ILE B O 1
ATOM 4148 N N . GLY B 1 240 ? -13.992 -1.888 -8.07 1 98.56 240 GLY B N 1
ATOM 4149 C CA . GLY B 1 240 ? -13.922 -1.864 -6.621 1 98.56 240 GLY B CA 1
ATOM 4150 C C . GLY B 1 240 ? -14.492 -0.598 -6.016 1 98.56 240 GLY B C 1
ATOM 4151 O O . GLY B 1 240 ? -14.703 0.394 -6.719 1 98.56 240 GLY B O 1
ATOM 4152 N N . VAL B 1 241 ? -14.82 -0.648 -4.75 1 98.5 241 VAL B N 1
ATOM 4153 C CA . VAL B 1 241 ? -15.312 0.507 -4.008 1 98.5 241 VAL B CA 1
ATOM 4154 C C . VAL B 1 241 ? -14.234 1.007 -3.055 1 98.5 241 VAL B C 1
ATOM 4156 O O . VAL B 1 241 ? -13.727 0.245 -2.229 1 98.5 241 VAL B O 1
ATOM 4159 N N . VAL B 1 242 ? -13.867 2.27 -3.24 1 98.5 242 VAL B N 1
ATOM 4160 C CA . VAL B 1 242 ? -12.758 2.854 -2.49 1 98.5 242 VAL B CA 1
ATOM 4161 C C . VAL B 1 242 ? -13.117 4.277 -2.07 1 98.5 242 VAL B C 1
ATOM 4163 O O . VAL B 1 242 ? -14.016 4.895 -2.641 1 98.5 242 VAL B O 1
ATOM 4166 N N . PRO B 1 243 ? -12.383 4.777 -0.986 1 98.06 243 PRO B N 1
ATOM 4167 C CA . PRO B 1 243 ? -12.508 6.215 -0.734 1 98.06 243 PRO B CA 1
ATOM 4168 C C . PRO B 1 243 ? -12.117 7.062 -1.94 1 98.06 243 PRO B C 1
ATOM 4170 O O . PRO B 1 243 ? -11.148 6.742 -2.635 1 98.06 243 PRO B O 1
ATOM 4173 N N . ARG B 1 244 ? -12.836 8.125 -2.141 1 96.88 244 ARG B N 1
ATOM 4174 C CA . ARG B 1 244 ? -12.648 8.953 -3.326 1 96.88 244 ARG B CA 1
ATOM 4175 C C . ARG B 1 244 ? -11.203 9.414 -3.457 1 96.88 244 ARG B C 1
ATOM 4177 O O . ARG B 1 244 ? -10.656 9.461 -4.562 1 96.88 244 ARG B O 1
ATOM 4184 N N . MET B 1 245 ? -10.586 9.742 -2.414 1 94.38 245 MET B N 1
ATOM 4185 C CA . MET B 1 245 ? -9.258 10.344 -2.447 1 94.38 245 MET B CA 1
ATOM 4186 C C . MET B 1 245 ? -8.211 9.336 -2.912 1 94.38 245 MET B C 1
ATOM 4188 O O . MET B 1 245 ? -7.086 9.711 -3.252 1 94.38 245 MET B O 1
ATOM 4192 N N . ALA B 1 246 ? -8.594 8.031 -2.887 1 95.88 246 ALA B N 1
ATOM 4193 C CA . ALA B 1 246 ? -7.668 6.992 -3.336 1 95.88 246 ALA B CA 1
ATOM 4194 C C . ALA B 1 246 ? -7.477 7.043 -4.848 1 95.88 246 ALA B C 1
ATOM 4196 O O . ALA B 1 246 ? -6.562 6.414 -5.387 1 95.88 246 ALA B O 1
ATOM 4197 N N . LEU B 1 247 ? -8.305 7.762 -5.527 1 94.88 247 LEU B N 1
ATOM 4198 C CA . LEU B 1 247 ? -8.258 7.879 -6.98 1 94.88 247 LEU B CA 1
ATOM 4199 C C . LEU B 1 247 ? -7.789 9.273 -7.395 1 94.88 247 LEU B C 1
ATOM 4201 O O . LEU B 1 247 ? -7.988 10.242 -6.664 1 94.88 247 LEU B O 1
ATOM 4205 N N . PRO B 1 248 ? -7.164 9.328 -8.562 1 87.75 248 PRO B N 1
ATOM 4206 C CA . PRO B 1 248 ? -6.75 10.648 -9.039 1 87.75 248 PRO B CA 1
ATOM 4207 C C . PRO B 1 248 ? -7.93 11.594 -9.266 1 87.75 248 PRO B C 1
ATOM 4209 O O . PRO B 1 248 ? -9.023 11.148 -9.617 1 87.75 248 PRO B O 1
ATOM 4212 N N . PRO B 1 249 ? -7.645 12.914 -9.016 1 77.69 249 PRO B N 1
ATOM 4213 C CA . PRO B 1 249 ? -8.711 13.891 -9.234 1 77.69 249 PRO B CA 1
ATOM 4214 C C . PRO B 1 249 ? -9.141 13.977 -10.703 1 77.69 249 PRO B C 1
ATOM 4216 O O . PRO B 1 249 ? -10.312 14.258 -10.984 1 77.69 249 PRO B O 1
ATOM 4219 N N . LYS B 1 250 ? -8.094 13.961 -11.555 1 70.31 250 LYS B N 1
ATOM 4220 C CA . LYS B 1 250 ? -8.43 14.078 -12.969 1 70.31 250 LYS B CA 1
ATOM 4221 C C . LYS B 1 250 ? -8.32 12.734 -13.68 1 70.31 250 LYS B C 1
ATOM 4223 O O . LYS B 1 250 ? -7.574 11.859 -13.234 1 70.31 250 LYS B O 1
ATOM 4228 N N . SER B 1 251 ? -9.055 12.484 -14.688 1 62.22 251 SER B N 1
ATOM 4229 C CA . SER B 1 251 ? -9.242 11.25 -15.445 1 62.22 251 SER B CA 1
ATOM 4230 C C . SER B 1 251 ? -8 10.898 -16.25 1 62.22 251 SER B C 1
ATOM 4232 O O . SER B 1 251 ? -7.977 9.891 -16.953 1 62.22 251 SER B O 1
ATOM 4234 N N . SER B 1 252 ? -7.023 11.523 -16.031 1 62.94 252 SER B N 1
ATOM 4235 C CA . SER B 1 252 ? -5.941 11.234 -16.969 1 62.94 252 SER B CA 1
ATOM 4236 C C . SER B 1 252 ? -5.27 9.898 -16.641 1 62.94 252 SER B C 1
ATOM 4238 O O . SER B 1 252 ? -4.516 9.367 -17.453 1 62.94 252 SER B O 1
ATOM 4240 N N . SER B 1 253 ? -5.672 9.234 -15.688 1 69.31 253 SER B N 1
ATOM 4241 C CA . SER B 1 253 ? -4.98 8.023 -15.242 1 69.31 253 SER B CA 1
ATOM 4242 C C . SER B 1 253 ? -5.625 6.773 -15.828 1 69.31 253 SER B C 1
ATOM 4244 O O . SER B 1 253 ? -5.074 5.676 -15.719 1 69.31 253 SER B O 1
ATOM 4246 N N . GLY B 1 254 ? -6.656 6.922 -16.578 1 85.56 254 GLY B N 1
ATOM 4247 C CA . GLY B 1 254 ? -7.387 5.77 -17.094 1 85.56 254 GLY B CA 1
ATOM 4248 C C . GLY B 1 254 ? -8.359 5.195 -16.078 1 85.56 254 GLY B C 1
ATOM 4249 O O . GLY B 1 254 ? -9.117 4.27 -16.391 1 85.56 254 GLY B O 1
ATOM 4250 N N . LEU B 1 255 ? -8.352 5.719 -14.891 1 92.12 255 LEU B N 1
ATOM 4251 C CA . LEU B 1 255 ? -9.273 5.305 -13.836 1 92.12 255 LEU B CA 1
ATOM 4252 C C . LEU B 1 255 ? -10.383 6.336 -13.648 1 92.12 255 LEU B C 1
ATOM 4254 O O . LEU B 1 255 ? -10.133 7.543 -13.734 1 92.12 255 LEU B O 1
ATOM 4258 N N . LEU B 1 256 ? -11.602 5.883 -13.414 1 94.88 256 LEU B N 1
ATOM 4259 C CA . LEU B 1 256 ? -12.75 6.75 -13.164 1 94.88 256 LEU B CA 1
ATOM 4260 C C . LEU B 1 256 ? -13.352 6.473 -11.789 1 94.88 256 LEU B C 1
ATOM 4262 O O . LEU B 1 256 ? -13.273 5.348 -11.289 1 94.88 256 LEU B O 1
ATOM 4266 N N . ALA B 1 257 ? -13.82 7.527 -11.219 1 96.56 257 ALA B N 1
ATOM 4267 C CA . ALA B 1 257 ? -14.586 7.465 -9.977 1 96.56 257 ALA B CA 1
ATOM 4268 C C . ALA B 1 257 ? -16.078 7.703 -10.234 1 96.56 257 ALA B C 1
ATOM 4270 O O . ALA B 1 257 ? -16.469 8.797 -10.633 1 96.56 257 ALA B O 1
ATOM 4271 N N . ILE B 1 258 ? -16.891 6.723 -9.984 1 97.31 258 ILE B N 1
ATOM 4272 C CA . ILE B 1 258 ? -18.328 6.852 -10.219 1 97.31 258 ILE B CA 1
ATOM 4273 C C . ILE B 1 258 ? -19.062 6.957 -8.883 1 97.31 258 ILE B C 1
ATOM 4275 O O . ILE B 1 258 ? -18.938 6.078 -8.023 1 97.31 258 ILE B O 1
ATOM 4279 N N . PRO B 1 259 ? -19.844 7.988 -8.703 1 98.19 259 PRO B N 1
ATOM 4280 C CA . PRO B 1 259 ? -20.609 8.094 -7.465 1 98.19 259 PRO B CA 1
ATOM 4281 C C . PRO B 1 259 ? -21.484 6.867 -7.207 1 98.19 259 PRO B C 1
ATOM 4283 O O . PRO B 1 259 ? -22.078 6.324 -8.141 1 98.19 259 PRO B O 1
ATOM 4286 N N . LEU B 1 260 ? -21.469 6.395 -6.004 1 97.75 260 LEU B N 1
ATOM 4287 C CA . LEU B 1 260 ? -22.203 5.211 -5.566 1 97.75 260 LEU B CA 1
ATOM 4288 C C . LEU B 1 260 ? -23.312 5.59 -4.598 1 97.75 260 LEU B C 1
ATOM 4290 O O . LEU B 1 260 ? -23.078 6.293 -3.613 1 97.75 260 LEU B O 1
ATOM 4294 N N . THR B 1 261 ? -24.562 5.121 -4.895 1 97.06 261 THR B N 1
ATOM 4295 C CA . THR B 1 261 ? -25.734 5.547 -4.121 1 97.06 261 THR B CA 1
ATOM 4296 C C . THR B 1 261 ? -26.547 4.34 -3.662 1 97.06 261 THR B C 1
ATOM 4298 O O . THR B 1 261 ? -26.219 3.201 -3.994 1 97.06 261 THR B O 1
ATOM 4301 N N . ASP B 1 262 ? -27.484 4.609 -2.762 1 94.88 262 ASP B N 1
ATOM 4302 C CA . ASP B 1 262 ? -28.484 3.66 -2.283 1 94.88 262 ASP B CA 1
ATOM 4303 C C . ASP B 1 262 ? -27.828 2.518 -1.51 1 94.88 262 ASP B C 1
ATOM 4305 O O . ASP B 1 262 ? -28.094 1.3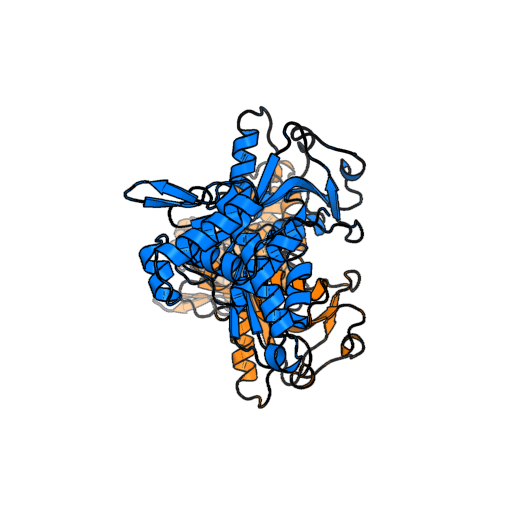45 -1.777 1 94.88 262 ASP B O 1
ATOM 4309 N N . PRO B 1 263 ? -27.031 3.008 -0.567 1 96.69 263 PRO B N 1
ATOM 4310 C CA . PRO B 1 263 ? -26.828 4.316 0.059 1 96.69 263 PRO B CA 1
ATOM 4311 C C . PRO B 1 263 ? -25.469 4.934 -0.306 1 96.69 263 PRO B C 1
ATOM 4313 O O . PRO B 1 263 ? -24.594 4.238 -0.823 1 96.69 263 PRO B O 1
ATOM 4316 N N . VAL B 1 264 ? -25.453 6.207 -0.098 1 97.94 264 VAL B N 1
ATOM 4317 C CA . VAL B 1 264 ? -24.156 6.859 -0.057 1 97.94 264 VAL B CA 1
ATOM 4318 C C . VAL B 1 264 ? -23.453 6.527 1.259 1 97.94 264 VAL B C 1
ATOM 4320 O O . VAL B 1 264 ? -24.047 6.629 2.332 1 97.94 264 VAL B O 1
ATOM 4323 N N . ILE B 1 265 ? -22.281 6.02 1.176 1 97.62 265 ILE B N 1
ATOM 4324 C CA . ILE B 1 265 ? -21.469 5.723 2.348 1 97.62 265 ILE B CA 1
ATOM 4325 C C . ILE B 1 265 ? -20.312 6.711 2.434 1 97.62 265 ILE B C 1
ATOM 4327 O O . ILE B 1 265 ? -19.609 6.941 1.445 1 97.62 265 ILE B O 1
ATOM 4331 N N . THR B 1 266 ? -20.109 7.312 3.562 1 97.94 266 THR B N 1
ATOM 4332 C CA . THR B 1 266 ? -19.047 8.289 3.744 1 97.94 266 THR B CA 1
ATOM 4333 C C . THR B 1 266 ? -18.156 7.91 4.938 1 97.94 266 THR B C 1
ATOM 4335 O O . THR B 1 266 ? -18.547 7.074 5.754 1 97.94 266 THR B O 1
ATOM 4338 N N . ARG B 1 267 ? -16.969 8.43 4.934 1 97.12 267 ARG B N 1
ATOM 4339 C CA . ARG B 1 267 ? -16.094 8.414 6.098 1 97.12 267 ARG B CA 1
ATOM 4340 C C . ARG B 1 267 ? -15.469 9.781 6.336 1 97.12 267 ARG B C 1
ATOM 4342 O O . ARG B 1 267 ? -15.43 10.617 5.43 1 97.12 267 ARG B O 1
ATOM 4349 N N . THR B 1 268 ? -15.062 10.016 7.543 1 96.75 268 THR B N 1
ATOM 4350 C CA . THR B 1 268 ? -14.398 11.266 7.887 1 96.75 268 THR B CA 1
ATOM 4351 C C . THR B 1 268 ? -12.914 11.031 8.164 1 96.75 268 THR B C 1
ATOM 4353 O O . THR B 1 268 ? -12.555 10.367 9.141 1 96.75 268 THR B O 1
ATOM 4356 N N . LEU B 1 269 ? -12.109 11.555 7.281 1 97.12 269 LEU B N 1
ATOM 4357 C CA . LEU B 1 269 ? -10.664 11.57 7.508 1 97.12 269 LEU B CA 1
ATOM 4358 C C . LEU B 1 269 ? -10.281 12.672 8.484 1 97.12 269 LEU B C 1
ATOM 4360 O O . LEU B 1 269 ? -10.789 13.789 8.398 1 97.12 269 LEU B O 1
ATOM 4364 N N . GLY B 1 270 ? -9.469 12.305 9.461 1 97.44 270 GLY B N 1
ATOM 4365 C CA . GLY B 1 270 ? -9.055 13.281 10.453 1 97.44 270 GLY B CA 1
ATOM 4366 C C . GLY B 1 270 ? -7.652 13.031 10.977 1 97.44 270 GLY B C 1
ATOM 4367 O O . GLY B 1 270 ? -7.02 12.031 10.625 1 97.44 270 GLY B O 1
ATOM 4368 N N . LEU B 1 271 ? -7.176 13.977 11.75 1 97.94 271 LEU B N 1
ATOM 4369 C CA . LEU B 1 271 ? -5.898 13.867 12.445 1 97.94 271 LEU B CA 1
ATOM 4370 C C . LEU B 1 271 ? -6.098 13.391 13.883 1 97.94 271 LEU B C 1
ATOM 4372 O O . LEU B 1 271 ? -7.035 13.82 14.555 1 97.94 271 LEU B O 1
ATOM 4376 N N . ILE B 1 272 ? -5.246 12.461 14.258 1 98.25 272 ILE B N 1
ATOM 4377 C CA . ILE B 1 272 ? -5.305 12.023 15.648 1 98.25 272 ILE B CA 1
ATOM 4378 C C . ILE B 1 272 ? -3.98 12.344 16.344 1 98.25 272 ILE B C 1
ATOM 4380 O O . ILE B 1 272 ? -2.914 12.266 15.734 1 98.25 272 ILE B O 1
ATOM 4384 N N . SER B 1 273 ? -4.012 12.664 17.547 1 96.44 273 SER B N 1
ATOM 4385 C CA . SER B 1 273 ? -2.869 12.891 18.422 1 96.44 273 SER B CA 1
ATOM 4386 C C . SER B 1 273 ? -3.189 12.492 19.859 1 96.44 273 SER B C 1
ATOM 4388 O O . SER B 1 273 ? -4.359 12.344 20.219 1 96.44 273 SER B O 1
ATOM 4390 N N . ARG B 1 274 ? -2.123 12.227 20.609 1 92.88 274 ARG B N 1
ATOM 4391 C CA . ARG B 1 274 ? -2.326 11.875 22.016 1 92.88 274 ARG B CA 1
ATOM 4392 C C . ARG B 1 274 ? -2.857 13.07 22.797 1 92.88 274 ARG B C 1
ATOM 4394 O O . ARG B 1 274 ? -2.318 14.172 22.703 1 92.88 274 ARG B O 1
ATOM 4401 N N . ARG B 1 275 ? -3.84 12.781 23.562 1 90 275 ARG B N 1
ATOM 4402 C CA . ARG B 1 275 ? -4.473 13.82 24.375 1 90 275 ARG B CA 1
ATOM 4403 C C . ARG B 1 275 ? -3.529 14.32 25.469 1 90 275 ARG B C 1
ATOM 4405 O O . ARG B 1 275 ? -2.871 13.523 26.141 1 90 275 ARG B O 1
ATOM 4412 N N . GLY B 1 276 ? -3.434 15.625 25.547 1 79.75 276 GLY B N 1
ATOM 4413 C CA . GLY B 1 276 ? -2.664 16.234 26.625 1 79.75 276 GLY B CA 1
ATOM 4414 C C . GLY B 1 276 ? -1.17 16.234 26.359 1 79.75 276 GLY B C 1
ATOM 4415 O O . GLY B 1 276 ? -0.379 16.594 27.234 1 79.75 276 GLY B O 1
ATOM 4416 N N . ARG B 1 277 ? -0.728 15.82 25.281 1 82.56 277 ARG B N 1
ATOM 4417 C CA . ARG B 1 277 ? 0.685 15.812 24.922 1 82.56 277 ARG B CA 1
ATOM 4418 C C . ARG B 1 277 ? 0.947 16.719 23.719 1 82.56 277 ARG B C 1
ATOM 4420 O O . ARG B 1 277 ? 0.7 16.328 22.578 1 82.56 277 ARG B O 1
ATOM 4427 N N . PRO B 1 278 ? 1.475 17.828 23.984 1 81.62 278 PRO B N 1
ATOM 4428 C CA . PRO B 1 278 ? 1.728 18.75 22.875 1 81.62 278 PRO B CA 1
ATOM 4429 C C . PRO B 1 278 ? 2.736 18.188 21.875 1 81.62 278 PRO B C 1
ATOM 4431 O O . PRO B 1 278 ? 3.691 17.516 22.266 1 81.62 278 PRO B O 1
ATOM 4434 N N . LEU B 1 279 ? 2.506 18.531 20.594 1 85.75 279 LEU B N 1
ATOM 4435 C CA . LEU B 1 279 ? 3.434 18.141 19.531 1 85.75 279 LEU B CA 1
ATOM 4436 C C . LEU B 1 279 ? 4.676 19.031 19.562 1 85.75 279 LEU B C 1
ATOM 4438 O O . LEU B 1 279 ? 4.602 20.203 19.906 1 85.75 279 LEU B O 1
ATOM 4442 N N . ALA B 1 280 ? 5.84 18.391 19.266 1 80.06 280 ALA B N 1
ATOM 4443 C CA . ALA B 1 280 ? 7.02 19.219 19.016 1 80.06 280 ALA B CA 1
ATOM 4444 C C . ALA B 1 280 ? 6.773 20.172 17.844 1 80.06 280 ALA B C 1
ATOM 4446 O O . ALA B 1 280 ? 5.918 19.922 17 1 80.06 280 ALA B O 1
ATOM 4447 N N . PRO B 1 281 ? 7.484 21.219 17.797 1 80.06 281 PRO B N 1
ATOM 4448 C CA . PRO B 1 281 ? 7.234 22.266 16.797 1 80.06 281 PRO B CA 1
ATOM 4449 C C . PRO B 1 281 ? 7.207 21.719 15.367 1 80.06 281 PRO B C 1
ATOM 4451 O O . PRO B 1 281 ? 6.293 22.031 14.602 1 80.06 281 PRO B O 1
ATOM 4454 N N . ALA B 1 282 ? 8.195 20.906 15 1 84.88 282 ALA B N 1
ATOM 4455 C CA . ALA B 1 282 ? 8.266 20.359 13.656 1 84.88 282 ALA B CA 1
ATOM 4456 C C . ALA B 1 282 ? 6.992 19.578 13.32 1 84.88 282 ALA B C 1
ATOM 4458 O O . ALA B 1 282 ? 6.438 19.734 12.227 1 84.88 282 ALA B O 1
ATOM 4459 N N . ALA B 1 283 ? 6.484 18.812 14.266 1 92.94 283 ALA B N 1
ATOM 4460 C CA . ALA B 1 283 ? 5.266 18.016 14.086 1 92.94 283 ALA B CA 1
ATOM 4461 C C . ALA B 1 283 ? 4.031 18.922 14.062 1 92.94 283 ALA B C 1
ATOM 4463 O O . ALA B 1 283 ? 3.1 18.688 13.289 1 92.94 283 ALA B O 1
ATOM 4464 N N . GLN B 1 284 ? 4.074 19.891 14.898 1 89.31 284 GLN B N 1
ATOM 4465 C CA . GLN B 1 284 ? 2.945 20.812 14.969 1 89.31 284 GLN B CA 1
ATOM 4466 C C . GLN B 1 284 ? 2.777 21.578 13.656 1 89.31 284 GLN B C 1
ATOM 4468 O O . GLN B 1 284 ? 1.654 21.781 13.195 1 89.31 284 GLN B O 1
ATOM 4473 N N . PHE B 1 285 ? 3.891 21.984 13.086 1 84.56 285 PHE B N 1
ATOM 4474 C CA . PHE B 1 285 ? 3.83 22.688 11.812 1 84.56 285 PHE B CA 1
ATOM 4475 C C . PHE B 1 285 ? 3.178 21.828 10.742 1 84.56 285 PHE B C 1
ATOM 4477 O O . PHE B 1 285 ? 2.303 22.297 10.008 1 84.56 285 PHE B O 1
ATOM 4484 N N . LEU B 1 286 ? 3.605 20.578 10.609 1 94.25 286 LEU B N 1
ATOM 4485 C CA . LEU B 1 286 ? 3.027 19.672 9.625 1 94.25 286 LEU B CA 1
ATOM 4486 C C . LEU B 1 286 ? 1.551 19.422 9.914 1 94.25 286 LEU B C 1
ATOM 4488 O O . LEU B 1 286 ? 0.725 19.422 9 1 94.25 286 LEU B O 1
ATOM 4492 N N . PHE B 1 287 ? 1.232 19.234 11.188 1 94.69 287 PHE B N 1
ATOM 4493 C CA . PHE B 1 287 ? -0.136 19.062 11.656 1 94.69 287 PHE B CA 1
ATOM 4494 C C . PHE B 1 287 ? -1.02 20.219 11.203 1 94.69 287 PHE B C 1
ATOM 4496 O O . PHE B 1 287 ? -2.082 20 10.617 1 94.69 287 PHE B O 1
ATOM 4503 N N . ASP B 1 288 ? -0.578 21.375 11.344 1 89 288 ASP B N 1
ATOM 4504 C CA . ASP B 1 288 ? -1.339 22.562 11 1 89 288 ASP B CA 1
ATOM 4505 C C . ASP B 1 288 ? -1.516 22.688 9.484 1 89 288 ASP B C 1
ATOM 4507 O O . ASP B 1 288 ? -2.568 23.109 9.008 1 89 288 ASP B O 1
ATOM 4511 N N . MET B 1 289 ? -0.52 22.359 8.797 1 92.44 289 MET B N 1
ATOM 4512 C CA . MET B 1 289 ? -0.609 22.406 7.34 1 92.44 289 MET B CA 1
ATOM 4513 C C . MET B 1 289 ? -1.639 21.422 6.816 1 92.44 289 MET B C 1
ATOM 4515 O O . MET B 1 289 ? -2.33 21.688 5.836 1 92.44 289 MET B O 1
ATOM 4519 N N . LEU B 1 290 ? -1.711 20.297 7.477 1 95.75 290 LEU B N 1
ATOM 4520 C CA . LEU B 1 290 ? -2.705 19.297 7.094 1 95.75 290 LEU B CA 1
ATOM 4521 C C . LEU B 1 290 ? -4.117 19.797 7.379 1 95.75 290 LEU B C 1
ATOM 4523 O O . LEU B 1 290 ? -5.039 19.562 6.598 1 95.75 290 LEU B O 1
ATOM 4527 N N . ILE B 1 291 ? -4.285 20.5 8.469 1 91.94 291 ILE B N 1
ATOM 4528 C CA . ILE B 1 291 ? -5.582 21.078 8.805 1 91.94 291 ILE B CA 1
ATOM 4529 C C . ILE B 1 291 ? -5.996 22.078 7.73 1 91.94 291 ILE B C 1
ATOM 4531 O O . ILE B 1 291 ? -7.141 22.062 7.266 1 91.94 291 ILE B O 1
ATOM 4535 N N . ARG B 1 292 ? -5.094 22.859 7.277 1 85.62 292 ARG B N 1
ATOM 4536 C CA . ARG B 1 292 ? -5.383 23.844 6.254 1 85.62 292 ARG B CA 1
ATOM 4537 C C . ARG B 1 292 ? -5.773 23.188 4.938 1 85.62 292 ARG B C 1
ATOM 4539 O O . ARG B 1 292 ? -6.68 23.656 4.246 1 85.62 292 ARG B O 1
ATOM 4546 N N . ARG B 1 293 ? -5.055 22.109 4.621 1 86.12 293 ARG B N 1
ATOM 4547 C CA . ARG B 1 293 ? -5.355 21.359 3.4 1 86.12 293 ARG B CA 1
ATOM 4548 C C . ARG B 1 293 ? -6.766 20.781 3.449 1 86.12 293 ARG B C 1
ATOM 4550 O O . ARG B 1 293 ? -7.469 20.75 2.438 1 86.12 293 ARG B O 1
ATOM 4557 N N . GLY B 1 294 ? -7.113 20.203 4.566 1 83.94 294 GLY B N 1
ATOM 4558 C CA . GLY B 1 294 ? -8.43 19.609 4.727 1 83.94 294 GLY B CA 1
ATOM 4559 C C . GLY B 1 294 ? -9.555 20.609 4.609 1 83.94 294 GLY B C 1
ATOM 4560 O O . GLY B 1 294 ? -10.648 20.281 4.152 1 83.94 294 GLY B O 1
ATOM 4561 N N . THR B 1 295 ? -9.336 21.766 5.066 1 69.5 295 THR B N 1
ATOM 4562 C CA . THR B 1 295 ? -10.352 22.812 5.055 1 69.5 295 THR B CA 1
ATOM 4563 C C . THR B 1 295 ? -10.453 23.453 3.68 1 69.5 295 THR B C 1
ATOM 4565 O O . THR B 1 295 ? -11.453 24.109 3.363 1 69.5 295 THR B O 1
ATOM 4568 N N . ALA B 1 296 ? -9.336 23.266 2.982 1 63.72 296 ALA B N 1
ATOM 4569 C CA . ALA B 1 296 ? -9.344 23.859 1.649 1 63.72 296 ALA B CA 1
ATOM 4570 C C . ALA B 1 296 ? -10.25 23.078 0.704 1 63.72 296 ALA B C 1
ATOM 4572 O O . ALA B 1 296 ? -10.273 21.844 0.741 1 63.72 296 ALA B O 1
ATOM 4573 N N . LYS B 1 297 ? -11.492 23.422 0.652 1 51.94 297 LYS B N 1
ATOM 4574 C CA . LYS B 1 297 ? -12.461 22.828 -0.263 1 51.94 297 LYS B CA 1
ATOM 4575 C C . LYS B 1 297 ? -11.812 22.5 -1.606 1 51.94 297 LYS B C 1
ATOM 4577 O O . LYS B 1 297 ? -11.07 23.312 -2.162 1 51.94 297 LYS B O 1
ATOM 4582 N N . PRO B 1 298 ? -11.719 21.031 -2.07 1 45.06 298 PRO B N 1
ATOM 4583 C CA . PRO B 1 298 ? -11.242 20.844 -3.443 1 45.06 298 PRO B CA 1
ATOM 4584 C C . PRO B 1 298 ? -11.945 21.75 -4.441 1 45.06 298 PRO B C 1
ATOM 4586 O O . PRO B 1 298 ? -13.094 22.156 -4.215 1 45.06 298 PRO B O 1
#

pLDDT: mean 87.89, std 13.22, range [39.44, 98.75]